Protein AF-A0A1G4K189-F1 (afdb_monomer_lite)

Structure (mmCIF, N/CA/C/O backbone):
data_AF-A0A1G4K189-F1
#
_entry.id   AF-A0A1G4K189-F1
#
loop_
_atom_site.group_PDB
_atom_site.id
_atom_site.type_symbol
_atom_site.label_atom_id
_atom_site.label_alt_id
_atom_site.label_comp_id
_atom_site.label_asym_id
_atom_site.label_entity_id
_atom_site.label_seq_id
_atom_site.pdbx_PDB_ins_code
_atom_site.Cartn_x
_atom_site.Cartn_y
_atom_site.Cartn_z
_atom_site.occupancy
_atom_site.B_iso_or_equiv
_atom_site.auth_seq_id
_atom_site.auth_comp_id
_atom_site.auth_asym_id
_atom_site.auth_atom_id
_atom_site.pdbx_PDB_model_num
ATOM 1 N N . MET A 1 1 ? 16.767 -8.126 4.551 1.00 79.06 1 MET A N 1
ATOM 2 C CA . MET A 1 1 ? 16.321 -8.362 3.161 1.00 79.06 1 MET A CA 1
ATOM 3 C C . MET A 1 1 ? 14.863 -7.940 3.077 1.00 79.06 1 MET A C 1
ATOM 5 O O . MET A 1 1 ? 14.316 -7.614 4.124 1.00 79.06 1 MET A O 1
ATOM 9 N N . ALA A 1 2 ? 14.282 -7.825 1.885 1.00 91.94 2 ALA A N 1
ATOM 10 C CA . ALA A 1 2 ? 12.837 -7.655 1.767 1.00 91.94 2 ALA A CA 1
ATOM 11 C C . ALA A 1 2 ? 12.142 -8.997 2.017 1.00 91.94 2 ALA A C 1
ATOM 13 O O . ALA A 1 2 ? 12.627 -10.025 1.548 1.00 91.94 2 ALA A O 1
ATOM 14 N N . ASP A 1 3 ? 11.013 -8.957 2.707 1.00 95.00 3 ASP A N 1
ATOM 15 C CA . ASP A 1 3 ? 10.166 -10.097 3.031 1.00 95.00 3 ASP A CA 1
ATOM 16 C C . ASP A 1 3 ? 8.949 -10.154 2.097 1.00 95.00 3 ASP A C 1
ATOM 18 O O . ASP A 1 3 ? 8.505 -11.244 1.735 1.00 95.00 3 ASP A O 1
ATOM 22 N N . LEU A 1 4 ? 8.422 -8.995 1.680 1.00 97.50 4 LEU A N 1
ATOM 23 C CA . LEU A 1 4 ? 7.211 -8.885 0.853 1.00 97.50 4 LEU A CA 1
ATOM 24 C C . LEU A 1 4 ? 7.500 -8.587 -0.619 1.00 97.50 4 LEU A C 1
ATOM 26 O O . LEU A 1 4 ? 6.612 -8.714 -1.459 1.00 97.50 4 LEU A O 1
ATOM 30 N N . THR A 1 5 ? 8.723 -8.166 -0.941 1.00 98.25 5 THR A N 1
ATOM 31 C CA . THR A 1 5 ? 9.085 -7.729 -2.292 1.00 98.25 5 THR A CA 1
ATOM 32 C C . THR A 1 5 ? 10.063 -8.696 -2.949 1.00 98.25 5 THR A C 1
ATOM 34 O O . THR A 1 5 ? 11.176 -8.914 -2.460 1.00 98.25 5 THR A O 1
ATOM 37 N N . LEU A 1 6 ? 9.685 -9.217 -4.115 1.00 98.38 6 LEU A N 1
ATOM 38 C CA . LEU A 1 6 ? 10.553 -10.017 -4.973 1.00 98.38 6 LEU A CA 1
ATOM 39 C C . LEU A 1 6 ? 11.109 -9.179 -6.120 1.00 98.38 6 LEU A C 1
ATOM 41 O O . LEU A 1 6 ? 10.426 -8.339 -6.696 1.00 98.38 6 LEU A O 1
ATOM 45 N N . HIS A 1 7 ? 12.355 -9.453 -6.471 1.00 97.94 7 HIS A N 1
ATOM 46 C CA . HIS A 1 7 ? 13.055 -8.940 -7.632 1.00 97.94 7 HIS A CA 1
ATOM 47 C C . HIS A 1 7 ? 13.051 -9.985 -8.753 1.00 97.94 7 HIS A C 1
ATOM 49 O O . HIS A 1 7 ? 13.538 -11.109 -8.581 1.00 97.94 7 HIS A O 1
ATOM 55 N N . LEU A 1 8 ? 12.530 -9.577 -9.907 1.00 97.62 8 LEU A N 1
ATOM 56 C CA . LEU A 1 8 ? 12.499 -10.342 -11.145 1.00 97.62 8 LEU A CA 1
ATOM 57 C C . LEU A 1 8 ? 13.563 -9.804 -12.103 1.00 97.62 8 LEU A C 1
ATOM 59 O O . LEU A 1 8 ? 13.556 -8.620 -12.439 1.00 97.62 8 LEU A O 1
ATOM 63 N N . ALA A 1 9 ? 14.443 -10.676 -12.584 1.00 96.44 9 ALA A N 1
ATOM 64 C CA . ALA A 1 9 ? 15.482 -10.348 -13.553 1.00 96.44 9 ALA A CA 1
ATOM 65 C C . ALA A 1 9 ? 15.336 -11.163 -14.844 1.00 96.44 9 ALA A C 1
ATOM 67 O O . ALA A 1 9 ? 14.710 -12.221 -14.864 1.00 96.44 9 ALA A O 1
ATOM 68 N N . GLN A 1 10 ? 15.985 -10.682 -15.910 1.00 96.06 10 GLN A N 1
ATOM 69 C CA . GLN A 1 10 ? 15.961 -11.274 -17.259 1.00 96.06 10 GLN A CA 1
ATOM 70 C C . GLN A 1 10 ? 14.592 -11.201 -17.954 1.00 96.06 10 GLN A C 1
ATOM 72 O O . GLN A 1 10 ? 14.308 -11.966 -18.875 1.00 96.06 10 GLN A O 1
ATOM 77 N N . LEU A 1 11 ? 13.768 -10.225 -17.567 1.00 96.31 11 LEU A N 1
ATOM 78 C CA . LEU A 1 11 ? 12.470 -9.987 -18.190 1.00 96.31 11 LEU A CA 1
ATOM 79 C C . LEU A 1 11 ? 12.613 -9.531 -19.655 1.00 96.31 11 LEU A C 1
ATOM 81 O O . LEU A 1 11 ? 13.626 -8.916 -20.030 1.00 96.31 11 LEU A O 1
ATOM 85 N N . PRO A 1 12 ? 11.625 -9.835 -20.515 1.00 95.81 12 PRO A N 1
ATOM 86 C CA . PRO A 1 12 ? 11.571 -9.264 -21.851 1.00 95.81 12 PRO A CA 1
ATOM 87 C C . PRO A 1 12 ? 11.410 -7.738 -21.766 1.00 95.81 12 PRO A C 1
ATOM 89 O O . PRO A 1 12 ? 10.721 -7.211 -20.899 1.00 95.81 12 PRO A O 1
ATOM 92 N N . ARG A 1 13 ? 12.072 -7.014 -22.678 1.00 93.69 13 ARG A N 1
ATOM 93 C CA . ARG A 1 13 ? 12.005 -5.539 -22.736 1.00 93.69 13 ARG A CA 1
ATOM 94 C C . ARG A 1 13 ? 10.717 -5.020 -23.378 1.00 93.69 13 ARG A C 1
ATOM 96 O O . ARG A 1 13 ? 10.392 -3.848 -23.245 1.00 93.69 13 ARG A O 1
ATOM 103 N N . ARG A 1 14 ? 10.029 -5.877 -24.131 1.00 92.94 14 ARG A N 1
ATOM 104 C CA . ARG A 1 14 ? 8.732 -5.601 -24.748 1.00 92.94 14 ARG A CA 1
ATOM 105 C C . ARG A 1 14 ? 7.672 -6.432 -24.017 1.00 92.94 14 ARG A C 1
ATOM 107 O O . ARG A 1 14 ? 8.013 -7.542 -23.608 1.00 92.94 14 ARG A O 1
ATOM 114 N N . PRO A 1 15 ? 6.437 -5.928 -23.880 1.00 92.19 15 PRO A N 1
ATOM 115 C CA . PRO A 1 15 ? 5.915 -4.661 -24.420 1.00 92.19 15 PRO A CA 1
ATOM 116 C C . PRO A 1 15 ? 6.351 -3.408 -23.632 1.00 92.19 15 PRO A C 1
ATOM 118 O O . PRO A 1 15 ? 6.745 -3.485 -22.468 1.00 92.19 15 PRO A O 1
ATOM 121 N N . ALA A 1 16 ? 6.309 -2.240 -24.290 1.00 90.12 16 ALA A N 1
ATOM 122 C CA . ALA A 1 16 ? 6.676 -0.952 -23.685 1.00 90.12 16 ALA A CA 1
ATOM 123 C C . ALA A 1 16 ? 5.594 -0.418 -22.730 1.00 90.12 16 ALA A C 1
ATOM 125 O O . ALA A 1 16 ? 5.931 0.182 -21.714 1.00 90.12 16 ALA A O 1
ATOM 126 N N . SER A 1 17 ? 4.318 -0.696 -23.016 1.00 94.88 17 SER A N 1
ATOM 127 C CA . SER A 1 17 ? 3.209 -0.401 -22.102 1.00 94.88 17 SER A CA 1
ATOM 128 C C . SER A 1 17 ? 3.341 -1.218 -20.815 1.00 94.88 17 SER A C 1
ATOM 130 O O . SER A 1 17 ? 3.632 -2.417 -20.868 1.00 94.88 17 SER A O 1
ATOM 132 N N . GLU A 1 18 ? 3.163 -0.567 -19.665 1.00 94.88 18 GLU A N 1
ATOM 133 C CA . GLU A 1 18 ? 3.186 -1.218 -18.352 1.00 94.88 18 GLU A CA 1
ATOM 134 C C . GLU A 1 18 ? 1.999 -2.170 -18.179 1.00 94.88 18 GLU A C 1
ATOM 136 O O . GLU A 1 18 ? 2.188 -3.289 -17.705 1.00 94.88 18 GLU A O 1
ATOM 141 N N . ASP A 1 19 ? 0.815 -1.792 -18.659 1.00 96.62 19 ASP A N 1
ATOM 142 C CA . ASP A 1 19 ? -0.390 -2.614 -18.544 1.00 96.62 19 ASP A CA 1
ATOM 143 C C . ASP A 1 19 ? -0.264 -3.899 -19.354 1.00 96.62 19 ASP A C 1
ATOM 145 O O . ASP A 1 19 ? -0.460 -4.994 -18.831 1.00 96.62 19 ASP A O 1
ATOM 149 N N . THR A 1 20 ? 0.138 -3.790 -20.625 1.00 97.12 20 THR A N 1
ATOM 150 C CA . THR A 1 20 ? 0.345 -4.967 -21.480 1.00 97.12 20 THR A CA 1
ATOM 151 C C . THR A 1 20 ? 1.416 -5.878 -20.884 1.00 97.12 20 THR A C 1
ATOM 153 O O . THR A 1 20 ? 1.239 -7.089 -20.845 1.00 97.12 20 THR A O 1
ATOM 156 N N . PHE A 1 21 ? 2.494 -5.299 -20.346 1.00 97.19 21 PHE A N 1
ATOM 157 C CA . PHE A 1 21 ? 3.552 -6.070 -19.696 1.00 97.19 21 PHE A CA 1
ATOM 158 C C . PHE A 1 21 ? 3.048 -6.794 -18.443 1.00 97.19 21 PHE A C 1
ATOM 160 O O . PHE A 1 21 ? 3.380 -7.957 -18.222 1.00 97.19 21 PHE A O 1
ATOM 167 N N . THR A 1 22 ? 2.239 -6.114 -17.631 1.00 97.62 22 THR A N 1
ATOM 168 C CA . THR A 1 22 ? 1.633 -6.688 -16.427 1.00 97.62 22 THR A CA 1
ATOM 169 C C . THR A 1 22 ? 0.744 -7.867 -16.796 1.00 97.62 22 THR A C 1
ATOM 171 O O . THR A 1 22 ? 0.881 -8.931 -16.200 1.00 97.62 22 THR A O 1
ATOM 174 N N . ARG A 1 23 ? -0.101 -7.728 -17.825 1.00 98.06 23 ARG A N 1
ATOM 175 C CA . ARG A 1 23 ? -0.967 -8.815 -18.306 1.00 98.06 23 ARG A CA 1
ATOM 176 C C . ARG A 1 23 ? -0.176 -9.994 -18.869 1.00 98.06 23 ARG A C 1
ATOM 178 O O . ARG A 1 23 ? -0.504 -11.129 -18.543 1.00 98.06 23 ARG A O 1
ATOM 185 N N . ASP A 1 24 ? 0.885 -9.748 -19.637 1.00 97.88 24 ASP A N 1
ATOM 186 C CA . ASP A 1 24 ? 1.754 -10.813 -20.160 1.00 97.88 24 ASP A CA 1
ATOM 187 C C . ASP A 1 24 ? 2.434 -11.593 -19.020 1.00 97.88 24 ASP A C 1
ATOM 189 O O . ASP A 1 24 ? 2.497 -12.826 -19.045 1.00 97.88 24 ASP A O 1
ATOM 193 N N . LEU A 1 25 ? 2.908 -10.890 -17.983 1.00 98.00 25 LEU A N 1
ATOM 194 C CA . LEU A 1 25 ? 3.463 -11.521 -16.784 1.00 98.00 25 LEU A CA 1
ATOM 195 C C . LEU A 1 25 ? 2.393 -12.307 -16.014 1.00 98.00 25 LEU A C 1
ATOM 197 O O . LEU A 1 25 ? 2.654 -13.445 -15.626 1.00 98.00 25 LEU A O 1
ATOM 201 N N . LEU A 1 26 ? 1.199 -11.741 -15.816 1.00 98.12 26 LEU A N 1
ATOM 202 C CA . LEU A 1 26 ? 0.090 -12.432 -15.154 1.00 98.12 26 LEU A CA 1
ATOM 203 C C . LEU A 1 26 ? -0.344 -13.673 -15.938 1.00 98.12 26 LEU A C 1
ATOM 205 O O . LEU A 1 26 ? -0.551 -14.716 -15.329 1.00 98.12 26 LEU A O 1
ATOM 209 N N . SER A 1 27 ? -0.380 -13.612 -17.271 1.00 98.06 27 SER A N 1
ATOM 210 C CA . SER A 1 27 ? -0.668 -14.764 -18.132 1.00 98.06 27 SER A CA 1
ATOM 211 C C . SER A 1 27 ? 0.367 -15.879 -17.978 1.00 98.06 27 SER A C 1
ATOM 213 O O . SER A 1 27 ? 0.010 -17.051 -18.079 1.00 98.06 27 SER A O 1
ATOM 215 N N . ALA A 1 28 ? 1.639 -15.534 -17.748 1.00 97.88 28 ALA A N 1
ATOM 216 C CA . ALA A 1 28 ? 2.706 -16.507 -17.523 1.00 97.88 28 ALA A CA 1
ATOM 217 C C . ALA A 1 28 ? 2.668 -17.125 -16.111 1.00 97.88 28 ALA A C 1
ATOM 219 O O . ALA A 1 28 ? 3.062 -18.276 -15.937 1.00 97.88 28 ALA A O 1
ATOM 220 N N . ILE A 1 29 ? 2.204 -16.373 -15.106 1.00 97.88 29 ILE A N 1
ATOM 221 C CA . ILE A 1 29 ? 2.056 -16.842 -13.718 1.00 97.88 29 ILE A CA 1
ATOM 222 C C . ILE A 1 29 ? 0.795 -17.701 -13.566 1.00 97.88 29 ILE A C 1
ATOM 224 O O . ILE A 1 29 ? 0.834 -18.799 -13.013 1.00 97.88 29 ILE A O 1
ATOM 228 N N . HIS A 1 30 ? -0.335 -17.183 -14.036 1.00 97.38 30 HIS A N 1
ATOM 229 C CA . HIS A 1 30 ? -1.656 -17.756 -13.855 1.00 97.38 30 HIS A CA 1
ATOM 230 C C . HIS A 1 30 ? -2.487 -17.534 -15.133 1.00 97.38 30 HIS A C 1
ATOM 232 O O . HIS A 1 30 ? -3.145 -16.505 -15.277 1.00 97.38 30 HIS A O 1
ATOM 238 N N . PRO A 1 31 ? -2.523 -18.516 -16.059 1.00 97.06 31 PRO A N 1
ATOM 239 C CA . PRO A 1 31 ? -3.205 -18.375 -17.354 1.00 97.06 31 PRO A CA 1
ATOM 240 C C . PRO A 1 31 ? -4.708 -18.076 -17.258 1.00 97.06 31 PRO A C 1
ATOM 242 O O . PRO A 1 31 ? -5.307 -17.548 -18.190 1.00 97.06 31 PRO A O 1
ATOM 245 N N . ASN A 1 32 ? -5.329 -18.428 -16.128 1.00 97.81 32 ASN A N 1
ATOM 246 C CA . ASN A 1 32 ? -6.741 -18.184 -15.858 1.00 97.81 32 ASN A CA 1
ATOM 247 C C . ASN A 1 32 ? -7.023 -16.881 -15.100 1.00 97.81 32 ASN A C 1
ATOM 249 O O . ASN A 1 32 ? -8.184 -16.629 -14.791 1.00 97.81 32 ASN A O 1
ATOM 253 N N . ASN A 1 33 ? -6.007 -16.058 -14.830 1.00 97.94 33 ASN A N 1
ATOM 254 C CA . ASN A 1 33 ? -6.177 -14.782 -14.146 1.00 97.94 33 ASN A CA 1
ATOM 255 C C . ASN A 1 33 ? -7.123 -13.854 -14.948 1.00 97.94 33 ASN A C 1
ATOM 257 O O . ASN A 1 33 ? -6.938 -13.705 -16.163 1.00 97.94 33 ASN A O 1
ATOM 261 N N . PRO A 1 34 ? -8.123 -13.223 -14.301 1.00 98.00 34 PRO A N 1
ATOM 262 C CA . PRO A 1 34 ? -9.124 -12.406 -14.987 1.00 98.00 34 PRO A CA 1
ATOM 263 C C . PRO A 1 34 ? -8.496 -11.231 -15.745 1.00 98.00 34 PRO A C 1
ATOM 265 O O . PRO A 1 34 ? -8.853 -10.988 -16.893 1.00 98.00 34 PRO A O 1
ATOM 268 N N . TYR A 1 35 ? -7.489 -10.573 -15.166 1.00 98.00 35 TYR A N 1
ATOM 269 C CA . TYR A 1 35 ? -6.783 -9.463 -15.806 1.00 98.00 35 TYR A CA 1
ATOM 270 C C . TYR A 1 35 ? -5.872 -9.912 -16.955 1.00 98.00 35 TYR A C 1
ATOM 272 O O . TYR A 1 35 ? -5.560 -9.120 -17.842 1.00 98.00 35 TYR A O 1
ATOM 280 N N . ALA A 1 36 ? -5.410 -11.163 -16.954 1.00 97.31 36 ALA A N 1
ATOM 281 C CA . ALA A 1 36 ? -4.643 -11.703 -18.074 1.00 97.31 36 ALA A CA 1
ATOM 282 C C . ALA A 1 36 ? -5.549 -12.047 -19.268 1.00 97.31 36 ALA A C 1
ATOM 284 O O . ALA A 1 36 ? -5.164 -11.824 -20.416 1.00 97.31 36 ALA A O 1
ATOM 285 N N . LYS A 1 37 ? -6.749 -12.575 -18.993 1.00 97.62 37 LYS A N 1
ATOM 286 C CA . LYS A 1 37 ? -7.729 -12.982 -20.010 1.00 97.62 37 LYS A CA 1
ATOM 287 C C . LYS A 1 37 ? -8.455 -11.803 -20.643 1.00 97.62 37 LYS A C 1
ATOM 289 O O . LYS A 1 37 ? -8.561 -11.741 -21.865 1.00 97.62 37 LYS A O 1
ATOM 294 N N . ASP A 1 38 ? -8.959 -10.896 -19.816 1.00 97.38 38 ASP A N 1
ATOM 295 C CA . ASP A 1 38 ? -9.739 -9.749 -20.260 1.00 97.38 38 ASP A CA 1
ATOM 296 C C . ASP A 1 38 ? -8.829 -8.524 -20.411 1.00 97.38 38 ASP A C 1
ATOM 298 O O . ASP A 1 38 ? -8.268 -8.011 -19.439 1.00 97.38 38 ASP A O 1
ATOM 302 N N . ARG A 1 39 ? -8.657 -8.064 -21.656 1.00 95.94 39 ARG A N 1
ATOM 303 C CA . ARG A 1 39 ? -7.829 -6.892 -21.973 1.00 95.94 39 ARG A CA 1
ATOM 304 C C . ARG A 1 39 ? -8.506 -5.574 -21.603 1.00 95.94 39 ARG A C 1
ATOM 306 O O . ARG A 1 39 ? -7.785 -4.605 -21.352 1.00 95.94 39 ARG A O 1
ATOM 313 N N . ASP A 1 40 ? -9.832 -5.557 -21.539 1.00 96.62 40 ASP A N 1
ATOM 314 C CA . ASP A 1 40 ? -10.636 -4.365 -21.274 1.00 96.62 40 ASP A CA 1
ATOM 315 C C . ASP A 1 40 ? -10.807 -4.133 -19.765 1.00 96.62 40 ASP A C 1
ATOM 317 O O . ASP A 1 40 ? -10.948 -2.992 -19.315 1.00 96.62 40 ASP A O 1
ATOM 321 N N . LEU A 1 41 ? -10.699 -5.195 -18.956 1.00 96.88 41 LEU A N 1
ATOM 322 C CA . LEU A 1 41 ? -10.726 -5.102 -17.496 1.00 96.88 41 LEU A CA 1
ATOM 323 C C . LEU A 1 41 ? -9.544 -4.278 -16.970 1.00 96.88 41 LEU A C 1
ATOM 325 O O . LEU A 1 41 ? -8.395 -4.715 -17.049 1.00 96.88 41 LEU A O 1
ATOM 329 N N . LYS A 1 42 ? -9.808 -3.100 -16.396 1.00 97.31 42 LYS A N 1
ATOM 330 C CA . LYS A 1 42 ? -8.770 -2.209 -15.846 1.00 97.31 42 LYS A CA 1
ATOM 331 C C . LYS A 1 42 ? -7.948 -2.899 -14.755 1.00 97.31 42 LYS A C 1
ATOM 333 O O . LYS A 1 42 ? -8.505 -3.537 -13.866 1.00 97.31 42 LYS A O 1
ATOM 338 N N . LEU A 1 43 ? -6.627 -2.729 -14.809 1.00 97.31 43 LEU A N 1
ATOM 339 C CA . LEU A 1 43 ? -5.733 -3.238 -13.773 1.00 97.31 43 LEU A CA 1
ATOM 340 C C . LEU A 1 43 ? -5.913 -2.442 -12.470 1.00 97.31 43 LEU A C 1
ATOM 342 O O . LEU A 1 43 ? -6.066 -1.217 -12.514 1.00 97.31 43 LEU A O 1
ATOM 346 N N . PRO A 1 44 ? -5.877 -3.104 -11.302 1.00 96.06 44 PRO A N 1
ATOM 347 C CA . PRO A 1 44 ? -5.916 -2.416 -10.026 1.00 96.06 44 PRO A CA 1
ATOM 348 C C . PRO A 1 44 ? -4.630 -1.609 -9.833 1.00 96.06 44 PRO A C 1
ATOM 350 O O . PRO A 1 44 ? -3.524 -2.154 -9.825 1.00 96.06 44 PRO A O 1
ATOM 353 N N . HIS A 1 45 ? -4.779 -0.299 -9.646 1.00 93.69 45 HIS A N 1
ATOM 354 C CA . HIS A 1 45 ? -3.678 0.595 -9.307 1.00 93.69 45 HIS A CA 1
ATOM 355 C C . HIS A 1 45 ? -3.776 1.021 -7.847 1.00 93.69 45 HIS A C 1
ATOM 357 O O . HIS A 1 45 ? -4.796 1.534 -7.390 1.00 93.69 45 HIS A O 1
ATOM 363 N N . LEU A 1 46 ? -2.683 0.818 -7.112 1.00 94.06 46 LEU A N 1
ATOM 364 C CA . LEU A 1 46 ? -2.597 1.175 -5.706 1.00 94.06 46 LEU A CA 1
ATOM 365 C C . LEU A 1 46 ? -1.928 2.538 -5.528 1.00 94.06 46 LEU A C 1
ATOM 367 O O . LEU A 1 46 ? -0.709 2.672 -5.649 1.00 94.06 46 LEU A O 1
ATOM 371 N N . GLU A 1 47 ? -2.715 3.539 -5.148 1.00 94.88 47 GLU A N 1
ATOM 372 C CA . GLU A 1 47 ? -2.194 4.861 -4.815 1.00 94.88 47 GLU A CA 1
ATOM 373 C C . GLU A 1 47 ? -1.886 4.984 -3.319 1.00 94.88 47 GLU A C 1
ATOM 375 O O . GLU A 1 47 ? -2.776 5.113 -2.477 1.00 94.88 47 GLU A O 1
ATOM 380 N N . LEU A 1 48 ? -0.596 5.026 -2.971 1.00 94.06 48 LEU A N 1
ATOM 381 C CA . LEU A 1 48 ? -0.133 5.173 -1.581 1.00 94.06 48 LEU A CA 1
ATOM 382 C C . LEU A 1 48 ? -0.684 6.424 -0.871 1.00 94.06 48 LEU A C 1
ATOM 384 O O . LEU A 1 48 ? -0.786 6.447 0.359 1.00 94.06 48 LEU A O 1
ATOM 388 N N . ALA A 1 49 ? -1.023 7.473 -1.627 1.00 93.88 49 ALA A N 1
ATOM 389 C CA . ALA A 1 49 ? -1.578 8.710 -1.086 1.00 93.88 49 ALA A CA 1
ATOM 390 C C . ALA A 1 49 ? -2.982 8.504 -0.493 1.00 93.88 49 ALA A C 1
ATOM 392 O O . ALA A 1 49 ? -3.259 9.019 0.597 1.00 93.88 49 ALA A O 1
ATOM 393 N N . LEU A 1 50 ? -3.815 7.703 -1.169 1.00 94.12 50 LEU A N 1
ATOM 394 C CA . LEU A 1 50 ? -5.200 7.411 -0.788 1.00 94.12 50 LEU A CA 1
ATOM 395 C C . LEU A 1 50 ? -5.298 6.420 0.377 1.00 94.12 50 LEU A C 1
ATOM 397 O O . LEU A 1 50 ? -6.325 6.347 1.051 1.00 94.12 50 LEU A O 1
ATOM 401 N N . LEU A 1 51 ? -4.222 5.683 0.659 1.00 94.50 51 LEU A N 1
ATOM 402 C CA . LEU A 1 51 ? -4.226 4.690 1.722 1.00 94.50 51 LEU A CA 1
ATOM 403 C C . LEU A 1 51 ? -4.308 5.317 3.129 1.00 94.50 51 LEU A C 1
ATOM 405 O O . LEU A 1 51 ? -3.696 6.367 3.402 1.00 94.50 51 LEU A O 1
ATOM 409 N N . PRO A 1 52 ? -5.007 4.654 4.076 1.00 94.44 52 PRO A N 1
ATOM 410 C CA . PRO A 1 52 ? -5.050 5.067 5.475 1.00 94.44 52 PRO A CA 1
ATOM 411 C C . PRO A 1 52 ? -3.658 5.189 6.101 1.00 94.44 52 PRO A C 1
ATOM 413 O O . PRO A 1 52 ? -2.697 4.563 5.665 1.00 94.44 52 PRO A O 1
ATOM 416 N N . LYS A 1 53 ? -3.522 5.966 7.182 1.00 93.06 53 LYS A N 1
ATOM 417 C CA . LYS A 1 53 ? -2.237 6.063 7.907 1.00 93.06 53 LYS A CA 1
ATOM 418 C C . LYS A 1 53 ? -1.785 4.721 8.505 1.00 93.06 53 LYS A C 1
ATOM 420 O O . LYS A 1 53 ? -0.587 4.452 8.549 1.00 93.06 53 LYS A O 1
ATOM 425 N N . ASP A 1 54 ? -2.748 3.928 8.969 1.00 92.25 54 ASP A N 1
ATOM 426 C CA . ASP A 1 54 ? -2.554 2.623 9.601 1.00 92.25 54 ASP A CA 1
ATOM 427 C C . ASP A 1 54 ? -2.868 1.511 8.593 1.00 92.25 54 ASP A C 1
ATOM 429 O O . ASP A 1 54 ? -3.966 1.484 8.035 1.00 92.25 54 ASP A O 1
ATOM 433 N N . ASN A 1 55 ? -1.913 0.608 8.372 1.00 93.56 55 ASN A N 1
ATOM 434 C CA . ASN A 1 55 ? -2.032 -0.518 7.445 1.00 93.56 55 ASN A CA 1
ATOM 435 C C . ASN A 1 55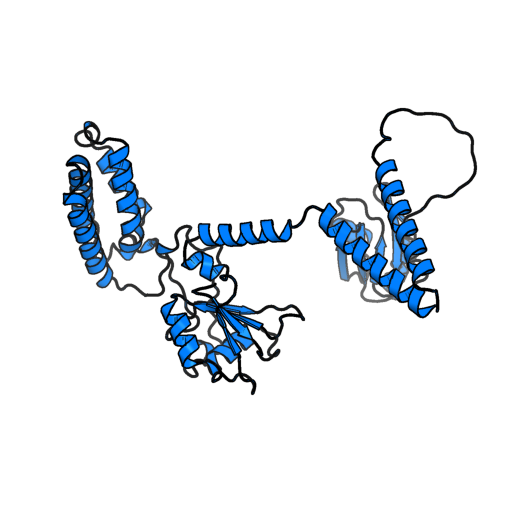 ? -3.056 -1.560 7.890 1.00 93.56 55 ASN A C 1
ATOM 437 O O . ASN A 1 55 ? -3.619 -2.244 7.046 1.00 93.56 55 ASN A O 1
ATOM 441 N N . ARG A 1 56 ? -3.368 -1.653 9.187 1.00 92.38 56 ARG A N 1
ATOM 442 C CA . ARG A 1 56 ? -4.370 -2.609 9.700 1.00 92.38 56 ARG A CA 1
ATOM 443 C C . ARG A 1 56 ? -5.777 -2.347 9.168 1.00 92.38 56 ARG A C 1
ATOM 445 O O . ARG A 1 56 ? -6.664 -3.176 9.322 1.00 92.38 56 ARG A O 1
ATOM 452 N N . ARG A 1 57 ? -5.994 -1.158 8.602 1.00 93.50 57 ARG A N 1
ATOM 453 C CA . ARG A 1 57 ? -7.249 -0.753 7.966 1.00 93.50 57 ARG A CA 1
ATOM 454 C C . ARG A 1 57 ? -7.347 -1.219 6.517 1.00 93.50 57 ARG A C 1
ATOM 456 O O . ARG A 1 57 ? -8.342 -0.917 5.877 1.00 93.50 57 ARG A O 1
ATOM 463 N N . VAL A 1 58 ? -6.337 -1.891 5.989 1.00 94.44 58 VAL A N 1
ATOM 464 C CA . VAL A 1 58 ? -6.334 -2.407 4.625 1.00 94.44 58 VAL A CA 1
ATOM 465 C C . VAL A 1 58 ? -6.556 -3.915 4.677 1.00 94.44 58 VAL A C 1
ATOM 467 O O . VAL A 1 58 ? -5.959 -4.594 5.510 1.00 94.44 58 VAL A O 1
ATOM 470 N N . SER A 1 59 ? -7.446 -4.431 3.833 1.00 93.44 59 SER A N 1
ATOM 471 C CA . SER A 1 59 ? -7.757 -5.862 3.751 1.00 93.44 59 SER A CA 1
ATOM 472 C C . SER A 1 59 ? -8.097 -6.235 2.313 1.00 93.44 59 SER A C 1
ATOM 474 O O . SER A 1 59 ? -8.685 -5.427 1.601 1.00 93.44 59 SER A O 1
ATOM 476 N N . ASP A 1 60 ? -7.707 -7.434 1.892 1.00 93.06 60 ASP A N 1
ATOM 477 C CA . ASP A 1 60 ? -8.037 -8.015 0.587 1.00 93.06 60 ASP A CA 1
ATOM 478 C C . ASP A 1 60 ? -9.345 -8.819 0.601 1.00 93.06 60 ASP A C 1
ATOM 480 O O . ASP A 1 60 ? -9.872 -9.149 -0.454 1.00 93.06 60 ASP A O 1
ATOM 484 N N . ALA A 1 61 ? -9.865 -9.158 1.783 1.00 88.75 61 ALA A N 1
ATOM 485 C CA . ALA A 1 61 ? -11.061 -9.974 1.919 1.00 88.75 61 ALA A CA 1
ATOM 486 C C . ALA A 1 61 ? -12.325 -9.109 1.946 1.00 88.75 61 ALA A C 1
ATOM 488 O O . ALA A 1 61 ? -12.450 -8.187 2.763 1.00 88.75 61 ALA A O 1
ATOM 489 N N . ASP A 1 62 ? -13.295 -9.472 1.111 1.00 84.69 62 ASP A N 1
ATOM 490 C CA . ASP A 1 62 ? -14.654 -8.963 1.221 1.00 84.69 62 ASP A CA 1
ATOM 491 C C . ASP A 1 62 ? -15.308 -9.584 2.451 1.00 84.69 62 ASP A C 1
ATOM 493 O O . ASP A 1 62 ? -15.678 -10.754 2.486 1.00 84.69 62 ASP A O 1
ATOM 497 N N . CYS A 1 63 ? -15.394 -8.792 3.514 1.00 80.81 63 CYS A N 1
ATOM 498 C CA . CYS A 1 63 ? -16.023 -9.224 4.748 1.00 80.81 63 CYS A CA 1
ATOM 499 C C . CYS A 1 63 ? -17.541 -9.122 4.582 1.00 80.81 63 CYS A C 1
ATOM 501 O O . CYS A 1 63 ? -18.090 -8.015 4.521 1.00 80.81 63 CYS A O 1
ATOM 503 N N . GLN A 1 64 ? -18.216 -10.270 4.536 1.00 85.38 64 GLN A N 1
ATOM 504 C CA . GLN A 1 64 ? -19.672 -10.305 4.509 1.00 85.38 64 GLN A CA 1
ATOM 505 C C . GLN A 1 64 ? -20.244 -9.803 5.842 1.00 85.38 64 GLN A C 1
ATOM 507 O O . GLN A 1 64 ? -19.591 -9.843 6.890 1.00 85.38 64 GLN A O 1
ATOM 512 N N . SER A 1 65 ? -21.489 -9.322 5.819 1.00 81.25 65 SER A N 1
ATOM 513 C CA . SER A 1 65 ? -22.146 -8.762 7.009 1.00 81.25 65 SER A CA 1
ATOM 514 C C . SER A 1 65 ? -22.328 -9.783 8.139 1.00 81.25 65 SER A C 1
ATOM 516 O O . SER A 1 65 ? -22.343 -9.402 9.306 1.00 81.25 65 SER A O 1
ATOM 518 N N . GLN A 1 66 ? -22.429 -11.080 7.825 1.00 83.62 66 GLN A N 1
ATOM 519 C CA . GLN A 1 66 ? -22.514 -12.136 8.841 1.00 83.62 66 GLN A CA 1
ATOM 520 C C . GLN A 1 66 ? -21.173 -12.351 9.560 1.00 83.62 66 GLN A C 1
ATOM 522 O O . GLN A 1 66 ? -21.139 -12.436 10.791 1.00 83.62 66 GLN A O 1
ATOM 527 N N . ASP A 1 67 ? -20.062 -12.325 8.821 1.00 92.56 67 ASP A N 1
ATOM 528 C CA . ASP A 1 67 ? -18.714 -12.443 9.389 1.00 92.56 67 ASP A CA 1
ATOM 529 C C . ASP A 1 67 ? -18.400 -11.278 10.331 1.00 92.56 67 ASP A C 1
ATOM 531 O O . ASP A 1 67 ? -17.706 -11.443 11.334 1.00 92.56 67 ASP A O 1
ATOM 535 N N . ALA A 1 68 ? -18.965 -10.097 10.059 1.00 92.19 68 ALA A N 1
ATOM 536 C CA . ALA A 1 68 ? -18.776 -8.906 10.878 1.00 92.19 68 ALA A CA 1
ATOM 537 C C . ALA A 1 68 ? -19.181 -9.113 12.346 1.00 92.19 68 ALA A C 1
ATOM 539 O O . ALA A 1 68 ? -18.485 -8.638 13.248 1.00 92.19 68 ALA A O 1
ATOM 540 N N . LEU A 1 69 ? -20.283 -9.831 12.596 1.00 95.00 69 LEU A N 1
ATOM 541 C CA . LEU A 1 69 ? -20.769 -10.114 13.950 1.00 95.00 69 LEU A CA 1
ATOM 542 C C . LEU A 1 69 ? -19.882 -11.129 14.671 1.00 95.00 69 LEU A C 1
ATOM 544 O O . LEU A 1 69 ? -19.580 -10.952 15.851 1.00 95.00 69 LEU A O 1
ATOM 548 N N . GLN A 1 70 ? -19.414 -12.157 13.962 1.00 95.56 70 GLN A N 1
ATOM 549 C CA . GLN A 1 70 ? -18.481 -13.134 14.524 1.00 95.56 70 GLN A CA 1
ATOM 550 C C . GLN A 1 70 ? -17.135 -12.480 14.858 1.00 95.56 70 GLN A C 1
ATOM 552 O O . GLN A 1 70 ? -16.606 -12.662 15.955 1.00 95.56 70 GLN A O 1
ATOM 557 N N . ILE A 1 71 ? -16.616 -11.644 13.952 1.00 94.75 71 ILE A N 1
ATOM 558 C CA . ILE A 1 71 ? -15.386 -10.870 14.154 1.00 94.75 71 ILE A CA 1
ATOM 559 C C . ILE A 1 71 ? -15.534 -9.923 15.347 1.00 94.75 71 ILE A C 1
ATOM 561 O O . ILE A 1 71 ? -14.601 -9.822 16.151 1.00 94.75 71 ILE A O 1
ATOM 565 N N . TYR A 1 72 ? -16.682 -9.250 15.478 1.00 96.62 72 TYR A N 1
ATOM 566 C CA . TYR A 1 72 ? -16.994 -8.388 16.618 1.00 96.62 72 TYR A CA 1
ATOM 567 C C . TYR A 1 72 ? -17.034 -9.178 17.928 1.00 96.62 72 TYR A C 1
ATOM 569 O O . TYR A 1 72 ? -16.328 -8.816 18.868 1.00 96.62 72 TYR A O 1
ATOM 577 N N . SER A 1 73 ? -17.780 -10.285 17.975 1.00 97.00 73 SER A N 1
ATOM 578 C CA . SER A 1 73 ? -17.886 -11.147 19.158 1.00 97.00 73 SER A CA 1
ATOM 579 C C . SER A 1 73 ? -16.515 -11.667 19.605 1.00 97.00 73 SER A C 1
ATOM 581 O O . SER A 1 73 ? -16.142 -11.541 20.773 1.00 97.00 73 SER A O 1
ATOM 583 N N . ALA A 1 74 ? -15.695 -12.135 18.658 1.00 97.25 74 ALA A N 1
ATOM 584 C CA . ALA A 1 74 ? -14.331 -12.575 18.933 1.00 97.25 74 ALA A CA 1
ATOM 585 C C . ALA A 1 74 ? -13.437 -11.429 19.439 1.00 97.25 74 ALA A C 1
ATOM 587 O O . ALA A 1 74 ? -12.657 -11.617 20.372 1.00 97.25 74 ALA A O 1
ATOM 588 N N . ALA A 1 75 ? -13.543 -10.232 18.849 1.00 96.75 75 ALA A N 1
ATOM 589 C CA . ALA A 1 75 ? -12.781 -9.060 19.284 1.00 96.75 75 ALA A CA 1
ATOM 590 C C . ALA A 1 75 ? -13.188 -8.603 20.695 1.00 96.75 75 ALA A C 1
ATOM 592 O O . ALA A 1 75 ? -12.323 -8.272 21.505 1.00 96.75 75 ALA A O 1
ATOM 593 N N . LYS A 1 76 ? -14.489 -8.626 21.003 1.00 97.75 76 LYS A N 1
ATOM 594 C CA . LYS A 1 76 ? -15.039 -8.334 22.329 1.00 97.75 76 LYS A CA 1
ATOM 595 C C . LYS A 1 76 ? -14.512 -9.315 23.374 1.00 97.75 76 LYS A C 1
ATOM 597 O O . LYS A 1 76 ? -13.942 -8.879 24.372 1.00 97.75 76 LYS A O 1
ATOM 602 N N . ALA A 1 77 ? -14.637 -10.619 23.122 1.00 97.94 77 ALA A N 1
ATOM 603 C CA . ALA A 1 77 ? -14.153 -11.656 24.031 1.00 97.94 77 ALA A CA 1
ATOM 604 C C . ALA A 1 77 ? -12.640 -11.538 24.282 1.00 97.94 77 ALA A C 1
ATOM 606 O O . ALA A 1 77 ? -12.189 -11.618 25.422 1.00 97.94 77 ALA A O 1
ATOM 607 N N . GLU A 1 78 ? -11.848 -11.278 23.236 1.00 97.31 78 GLU A N 1
ATOM 608 C CA . GLU A 1 78 ? -10.403 -11.080 23.365 1.00 97.31 78 GLU A CA 1
ATOM 609 C C . GLU A 1 78 ? -10.057 -9.889 24.269 1.00 97.31 78 GLU A C 1
ATOM 611 O O . GLU A 1 78 ? -9.167 -9.996 25.119 1.00 97.31 78 GLU A O 1
ATOM 616 N N . VAL A 1 79 ? -10.741 -8.753 24.097 1.00 96.94 79 VAL A N 1
ATOM 617 C CA . VAL A 1 79 ? -10.490 -7.560 24.913 1.00 96.94 79 VAL A CA 1
ATOM 618 C C . VAL A 1 79 ? -10.889 -7.810 26.361 1.00 96.94 79 VAL A C 1
ATOM 620 O O . VAL A 1 79 ? -10.047 -7.585 27.227 1.00 96.94 79 VAL A O 1
ATOM 623 N N . LEU A 1 80 ? -12.092 -8.337 26.614 1.00 97.19 80 LEU A N 1
ATOM 624 C CA . LEU A 1 80 ? -12.585 -8.621 27.968 1.00 97.19 80 LEU A CA 1
ATOM 625 C C . LEU A 1 80 ? -11.684 -9.622 28.713 1.00 97.19 80 LEU A C 1
ATOM 627 O O . LEU A 1 80 ? -11.290 -9.391 29.858 1.00 97.19 80 LEU A O 1
ATOM 631 N N . ASN A 1 81 ? -11.246 -10.685 28.033 1.00 97.31 81 ASN A N 1
ATOM 632 C CA . ASN A 1 81 ? -10.313 -11.655 28.608 1.00 97.31 81 ASN A CA 1
ATOM 633 C C . ASN A 1 81 ? -8.977 -11.008 28.971 1.00 97.31 81 ASN A C 1
ATOM 635 O O . ASN A 1 81 ? -8.432 -11.259 30.046 1.00 97.31 81 ASN A O 1
ATOM 639 N N . LYS A 1 82 ? -8.438 -10.145 28.103 1.00 96.06 82 LYS A N 1
ATOM 640 C CA . LYS A 1 82 ? -7.196 -9.431 28.405 1.00 96.06 82 LYS A CA 1
ATOM 641 C C . LYS A 1 82 ? -7.390 -8.405 29.523 1.00 96.06 82 LYS A C 1
ATOM 643 O O . LYS A 1 82 ? -6.402 -8.067 30.170 1.00 96.06 82 LYS A O 1
ATOM 648 N N . THR A 1 83 ? -8.568 -7.788 29.678 1.00 96.19 83 THR A N 1
ATOM 649 C CA . THR A 1 83 ? -8.814 -6.725 30.680 1.00 96.19 83 THR A CA 1
ATOM 650 C C . THR A 1 83 ? -9.091 -7.273 32.067 1.00 96.19 83 THR A C 1
ATOM 652 O O . THR A 1 83 ? -8.872 -6.551 33.026 1.00 96.19 83 THR A O 1
ATOM 655 N N . SER A 1 84 ? -9.461 -8.551 32.196 1.00 96.62 84 SER A N 1
ATOM 656 C CA . SER A 1 84 ? -9.647 -9.225 33.495 1.00 96.62 84 SER A CA 1
ATOM 657 C C . SER A 1 84 ? -8.450 -9.115 34.455 1.00 96.62 84 SER A C 1
ATOM 659 O O . SER A 1 84 ? -8.606 -9.253 35.663 1.00 96.62 84 SER A O 1
ATOM 661 N N . LYS A 1 85 ? -7.246 -8.867 33.918 1.00 96.12 85 LYS A N 1
ATOM 662 C CA . LYS A 1 85 ? -5.999 -8.692 34.680 1.00 96.12 85 LYS A CA 1
ATOM 663 C C . LYS A 1 85 ? -5.624 -7.228 34.932 1.00 96.12 85 LYS A C 1
ATOM 665 O O . LYS A 1 85 ? -4.645 -6.979 35.628 1.00 96.12 85 LYS A O 1
ATOM 670 N N . ASP A 1 86 ? -6.330 -6.281 34.318 1.00 96.62 86 ASP A N 1
ATOM 671 C CA . ASP A 1 86 ? -6.097 -4.848 34.518 1.00 96.62 86 ASP A CA 1
ATOM 672 C C . ASP A 1 86 ? -6.855 -4.352 35.762 1.00 96.62 86 ASP A C 1
ATOM 674 O O . ASP A 1 86 ? -7.568 -5.111 36.419 1.00 96.62 86 ASP A O 1
ATOM 678 N N . SER A 1 87 ? -6.723 -3.067 36.081 1.00 96.56 87 SER A N 1
ATOM 679 C CA . SER A 1 87 ? -7.468 -2.432 37.168 1.00 96.56 87 SER A CA 1
ATOM 680 C C . SER A 1 87 ? -8.982 -2.418 36.928 1.00 96.56 87 SER A C 1
ATOM 682 O O . SER A 1 87 ? -9.459 -2.462 35.789 1.00 96.56 87 SER A O 1
ATOM 684 N N . SER A 1 88 ? -9.743 -2.290 38.018 1.00 95.31 88 SER A N 1
ATOM 685 C CA . SER A 1 88 ? -11.209 -2.212 37.983 1.00 95.31 88 SER A CA 1
ATOM 686 C C . SER A 1 88 ? -11.714 -1.082 37.083 1.00 95.31 88 SER A C 1
ATOM 688 O O . SER A 1 88 ? -12.654 -1.293 36.324 1.00 95.31 88 SER A O 1
ATOM 690 N N . GLY A 1 89 ? -11.054 0.082 37.082 1.00 94.69 89 GLY A N 1
ATOM 691 C CA . GLY A 1 89 ? -11.413 1.198 36.203 1.00 94.69 89 GLY A CA 1
ATOM 692 C C . GLY A 1 89 ? -11.335 0.832 34.716 1.00 94.69 89 GLY A C 1
ATOM 693 O O . GLY A 1 89 ? -12.263 1.102 33.958 1.00 94.69 89 GLY A O 1
ATOM 694 N N . VAL A 1 90 ? -10.265 0.152 34.283 1.00 96.00 90 VAL A N 1
ATOM 695 C CA . VAL A 1 90 ? -10.120 -0.288 32.881 1.00 96.00 90 VAL A CA 1
ATOM 696 C C . VAL A 1 90 ? -11.180 -1.327 32.514 1.00 96.00 90 VAL A C 1
ATOM 698 O O . VAL A 1 90 ? -11.739 -1.260 31.417 1.00 96.00 90 VAL A O 1
ATOM 701 N N . GLN A 1 91 ? -11.463 -2.270 33.417 1.00 96.38 91 GLN A N 1
ATOM 702 C CA . GLN A 1 91 ? -12.495 -3.294 33.220 1.00 96.38 91 GLN A CA 1
ATOM 703 C C . GLN A 1 91 ? -13.872 -2.654 33.021 1.00 96.38 91 GLN A C 1
ATOM 705 O O . GLN A 1 91 ? -14.509 -2.886 31.993 1.00 96.38 91 GLN A O 1
ATOM 710 N N . LEU A 1 92 ? -14.261 -1.764 33.937 1.00 95.56 92 LEU A N 1
ATOM 711 C CA . LEU A 1 92 ? -15.535 -1.050 33.911 1.00 95.56 92 LEU A CA 1
ATOM 712 C C . LEU A 1 92 ? -15.728 -0.241 32.618 1.00 95.56 92 LEU A C 1
ATOM 714 O O . LEU A 1 92 ? -16.811 -0.266 32.031 1.00 95.56 92 LEU A O 1
ATOM 718 N N . VAL A 1 93 ? -14.679 0.424 32.115 1.00 96.25 93 VAL A N 1
ATOM 719 C CA . VAL A 1 93 ? -14.745 1.159 30.838 1.00 96.25 93 VAL A CA 1
ATOM 720 C C . VAL A 1 93 ? -15.044 0.229 29.663 1.00 96.25 93 VAL A C 1
ATOM 722 O O . VAL A 1 93 ? -15.896 0.549 28.833 1.00 96.25 93 VAL A O 1
ATOM 725 N N . PHE A 1 94 ? -14.361 -0.915 29.561 1.00 97.25 94 PHE A N 1
ATOM 726 C CA . PHE A 1 94 ? -14.586 -1.843 28.449 1.00 97.25 94 PHE A CA 1
ATOM 727 C C . PHE A 1 94 ? -15.926 -2.568 28.552 1.00 97.25 94 PHE A C 1
ATOM 729 O O . PHE A 1 94 ? -16.581 -2.755 27.527 1.00 97.25 94 PHE A O 1
ATOM 736 N N . GLU A 1 95 ? -16.367 -2.927 29.754 1.00 96.88 95 GLU A N 1
ATOM 737 C CA . GLU A 1 95 ? -17.700 -3.490 29.979 1.00 96.88 95 GLU A CA 1
ATOM 738 C C . GLU A 1 95 ? -18.796 -2.506 29.562 1.00 96.88 95 GLU A C 1
ATOM 740 O O . GLU A 1 95 ? -19.677 -2.864 28.778 1.00 96.88 95 GLU A O 1
ATOM 745 N N . ALA A 1 96 ? -18.701 -1.244 29.996 1.00 97.00 96 ALA A N 1
ATOM 746 C CA . ALA A 1 96 ? -19.630 -0.193 29.591 1.00 97.00 96 ALA A CA 1
ATOM 747 C C . ALA A 1 96 ? -19.599 0.046 28.071 1.00 97.00 96 ALA A C 1
ATOM 749 O O . ALA A 1 96 ? -20.653 0.171 27.442 1.00 97.00 96 ALA A O 1
ATOM 750 N N . LEU A 1 97 ? -18.406 0.054 27.462 1.00 97.44 97 LEU A N 1
ATOM 751 C CA . LEU A 1 97 ? -18.236 0.247 26.020 1.00 97.44 97 LEU A CA 1
ATOM 752 C C . LEU A 1 97 ? -18.879 -0.877 25.219 1.00 97.44 97 LEU A C 1
ATOM 754 O O . LEU A 1 97 ? -19.627 -0.601 24.283 1.00 97.44 97 LEU A O 1
ATOM 758 N N . PHE A 1 98 ? -18.609 -2.132 25.571 1.00 97.94 98 PHE A N 1
ATOM 759 C CA . PHE A 1 98 ? -19.183 -3.258 24.847 1.00 97.94 98 PHE A CA 1
ATOM 760 C C . PHE A 1 98 ? -20.677 -3.412 25.103 1.00 97.94 98 PHE A C 1
ATOM 762 O O . PHE A 1 98 ? -21.389 -3.749 24.166 1.00 97.94 98 PHE A O 1
ATOM 769 N N . LYS A 1 99 ? -21.173 -3.070 26.298 1.00 97.75 99 LYS A N 1
ATOM 770 C CA . LYS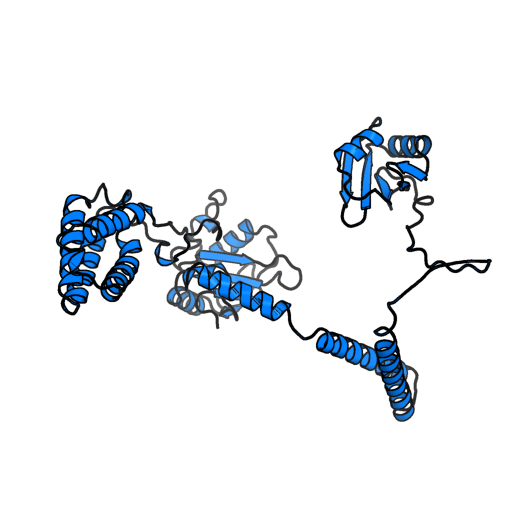 A 1 99 ? -22.615 -2.993 26.556 1.00 97.75 99 LYS A CA 1
ATOM 771 C C . LYS A 1 99 ? -23.292 -1.996 25.613 1.00 97.75 99 LYS A C 1
ATOM 773 O O . LYS A 1 99 ? -24.293 -2.330 24.993 1.00 97.75 99 LYS A O 1
ATOM 778 N N . GLN A 1 100 ? -22.727 -0.797 25.441 1.00 97.31 100 GLN A N 1
ATOM 779 C CA . GLN A 1 100 ? -23.257 0.170 24.473 1.00 97.31 100 GLN A CA 1
ATOM 780 C C . GLN A 1 100 ? -23.108 -0.305 23.020 1.00 97.31 100 GLN A C 1
ATOM 782 O O . GLN A 1 100 ? -24.014 -0.096 22.216 1.00 97.31 100 GLN A O 1
ATOM 787 N N . LEU A 1 101 ? -21.986 -0.940 22.666 1.00 96.88 101 LEU A N 1
ATOM 788 C CA . LEU A 1 101 ? -21.780 -1.470 21.317 1.00 96.88 101 LEU A CA 1
ATOM 789 C C . LEU A 1 101 ? -22.759 -2.593 20.983 1.00 96.88 101 LEU A C 1
ATOM 791 O O . LEU A 1 101 ? -23.261 -2.601 19.869 1.00 96.88 101 LEU A O 1
ATOM 795 N N . ASP A 1 102 ? -23.090 -3.483 21.916 1.00 97.44 102 ASP A N 1
ATOM 796 C CA . ASP A 1 102 ? -24.058 -4.563 21.681 1.00 97.44 102 ASP A CA 1
ATOM 797 C C . ASP A 1 102 ? -25.443 -4.028 21.276 1.00 97.44 102 ASP A C 1
ATOM 799 O O . ASP A 1 102 ? -26.152 -4.666 20.502 1.00 97.44 102 ASP A O 1
ATOM 803 N N . HIS A 1 103 ? -25.814 -2.836 21.757 1.00 97.25 103 HIS A N 1
ATOM 804 C CA . HIS A 1 103 ? -27.074 -2.180 21.404 1.00 97.25 103 HIS A CA 1
ATOM 805 C C . HIS A 1 103 ? -27.069 -1.509 20.025 1.00 97.25 103 HIS A C 1
ATOM 807 O O . HIS A 1 103 ? -28.135 -1.248 19.483 1.00 97.25 103 HIS A O 1
ATOM 813 N N . VAL A 1 104 ? -25.896 -1.177 19.478 1.00 96.62 104 VAL A N 1
ATOM 814 C CA . VAL A 1 104 ? -25.770 -0.375 18.244 1.00 96.62 104 VAL A CA 1
ATOM 815 C C . VAL A 1 104 ? -25.181 -1.188 17.088 1.00 96.62 104 VAL A C 1
ATOM 817 O O . VAL A 1 104 ? -25.401 -0.866 15.917 1.00 96.62 104 VAL A O 1
ATOM 820 N N . TYR A 1 105 ? -24.402 -2.224 17.392 1.00 96.12 105 TYR A N 1
ATOM 821 C CA . TYR A 1 105 ? -23.639 -3.006 16.430 1.00 96.12 105 TYR A CA 1
ATOM 822 C C . TYR A 1 105 ? -24.426 -4.251 16.002 1.00 96.12 105 TYR A C 1
ATOM 824 O O . TYR A 1 105 ? -24.501 -5.255 16.710 1.00 96.12 105 TYR A O 1
ATOM 832 N N . HIS A 1 106 ? -25.016 -4.179 14.812 1.00 95.12 106 HIS A N 1
ATOM 833 C CA . HIS A 1 106 ? -25.816 -5.226 14.179 1.00 95.12 106 HIS A CA 1
ATOM 834 C C . HIS A 1 106 ? -25.276 -5.496 12.767 1.00 95.12 106 HIS A C 1
ATOM 836 O O . HIS A 1 106 ? -24.456 -4.729 12.261 1.00 95.12 106 HIS A O 1
ATOM 842 N N . ALA A 1 107 ? -25.725 -6.570 12.108 1.00 92.75 107 ALA A N 1
ATOM 843 C CA . ALA A 1 107 ? -25.219 -6.955 10.782 1.00 92.75 107 ALA A CA 1
ATOM 844 C C . ALA A 1 107 ? -25.331 -5.822 9.740 1.00 92.75 107 ALA A C 1
ATOM 846 O O . ALA A 1 107 ? -24.420 -5.627 8.938 1.00 92.75 107 ALA A O 1
ATOM 847 N N . GLU A 1 108 ? -26.416 -5.047 9.785 1.00 93.06 108 GLU A N 1
ATOM 848 C CA . GLU A 1 108 ? -26.659 -3.924 8.870 1.00 93.06 108 GLU A CA 1
ATOM 849 C C . GLU A 1 108 ? -25.818 -2.688 9.228 1.00 93.06 108 GLU A C 1
ATOM 851 O O . GLU A 1 108 ? -25.215 -2.062 8.356 1.00 93.06 108 GLU A O 1
ATOM 856 N N . SER A 1 109 ? -25.705 -2.359 10.520 1.00 94.50 109 SER A N 1
ATOM 857 C CA . SER A 1 109 ? -24.975 -1.170 10.978 1.00 94.50 109 SER A CA 1
ATOM 858 C C . SER A 1 109 ? -23.452 -1.351 10.980 1.00 94.50 109 SER A C 1
ATOM 860 O O . SER A 1 109 ? -22.719 -0.357 10.946 1.00 94.50 109 SER A O 1
ATOM 862 N N . ALA A 1 110 ? -22.960 -2.596 10.975 1.00 93.38 110 ALA A N 1
ATOM 863 C CA . ALA A 1 110 ? -21.536 -2.928 10.979 1.00 93.38 110 ALA A CA 1
ATOM 864 C C . ALA A 1 110 ? -20.783 -2.275 9.808 1.00 93.38 110 ALA A C 1
ATOM 866 O O . ALA A 1 110 ? -19.731 -1.660 10.009 1.00 93.38 110 ALA A O 1
ATOM 867 N N . GLN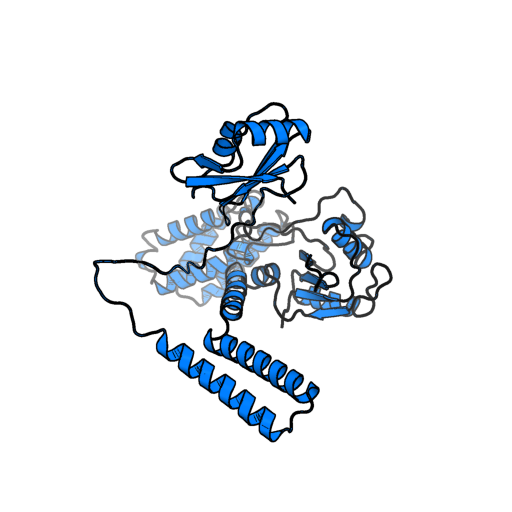 A 1 111 ? -21.362 -2.329 8.603 1.00 92.62 111 GLN A N 1
ATOM 868 C CA . GLN A 1 111 ? -20.779 -1.744 7.390 1.00 92.62 111 GLN A CA 1
ATOM 869 C C . GLN A 1 111 ? -20.674 -0.218 7.465 1.00 92.62 111 GLN A C 1
ATOM 871 O O . GLN A 1 111 ? -19.793 0.378 6.847 1.00 92.62 111 GLN A O 1
ATOM 876 N N . GLU A 1 112 ? -21.522 0.431 8.266 1.00 94.88 112 GLU A N 1
ATOM 877 C CA . GLU A 1 112 ? -21.508 1.881 8.445 1.00 94.88 112 GLU A CA 1
ATOM 878 C C . GLU A 1 112 ? -20.679 2.361 9.643 1.00 94.88 112 GLU A C 1
ATOM 880 O O . GLU A 1 112 ? -20.507 3.573 9.862 1.00 94.88 112 GLU A O 1
ATOM 885 N N . PHE A 1 113 ? -20.167 1.429 10.445 1.00 95.75 113 PHE A N 1
ATOM 886 C CA . PHE A 1 113 ? -19.520 1.743 11.705 1.00 95.75 113 PHE A CA 1
ATOM 887 C C . PHE A 1 113 ? -18.094 2.271 11.488 1.00 95.75 113 PHE A C 1
ATOM 889 O O . PHE A 1 113 ? -17.248 1.640 10.849 1.00 95.75 113 PHE A O 1
ATOM 896 N N . THR A 1 114 ? -17.812 3.469 12.011 1.00 96.25 114 THR A N 1
ATOM 897 C CA . THR A 1 114 ? -16.526 4.160 11.824 1.00 96.25 114 THR A CA 1
ATOM 898 C C . THR A 1 114 ? -15.702 4.190 13.104 1.00 96.25 114 THR A C 1
ATOM 900 O O . THR A 1 114 ? -16.237 4.219 14.212 1.00 96.25 114 THR A O 1
ATOM 903 N N . ILE A 1 115 ? -14.380 4.321 12.949 1.00 95.56 115 ILE A N 1
ATOM 904 C CA . ILE A 1 115 ? -13.458 4.538 14.079 1.00 95.56 115 ILE A CA 1
ATOM 905 C C . ILE A 1 115 ? -13.839 5.805 14.863 1.00 95.56 115 ILE A C 1
ATOM 907 O O . ILE A 1 115 ? -13.698 5.855 16.083 1.00 95.56 115 ILE A O 1
ATOM 911 N N . GLY A 1 116 ? -14.350 6.831 14.173 1.00 96.06 116 GLY A N 1
ATOM 912 C CA . GLY A 1 116 ? -14.827 8.061 14.803 1.00 96.06 116 GLY A CA 1
ATOM 913 C C . GLY A 1 116 ? -15.993 7.818 15.762 1.00 96.06 116 GLY A C 1
ATOM 914 O O . GLY A 1 116 ? -15.940 8.312 16.887 1.00 96.06 116 GLY A O 1
ATOM 915 N N . LYS A 1 117 ? -16.993 7.021 15.348 1.00 96.81 117 LYS A N 1
ATOM 916 C CA . LYS A 1 117 ? -18.130 6.625 16.198 1.00 96.81 117 LYS A CA 1
ATOM 917 C C . LYS A 1 117 ? -17.647 5.842 17.424 1.00 96.81 117 LYS A C 1
ATOM 919 O O . LYS A 1 117 ? -17.943 6.249 18.543 1.00 96.81 117 LYS A O 1
ATOM 924 N N . LEU A 1 118 ? -16.805 4.822 17.227 1.00 97.12 118 LEU A N 1
ATOM 925 C CA . LEU A 1 118 ? -16.246 4.014 18.321 1.00 97.12 118 LEU A CA 1
ATOM 926 C C . LEU A 1 118 ? -15.489 4.862 19.358 1.00 97.12 118 LEU A C 1
ATOM 928 O O . LEU A 1 118 ? -15.710 4.748 20.561 1.00 97.12 118 LEU A O 1
ATOM 932 N N . ARG A 1 119 ? -14.609 5.759 18.897 1.00 96.56 119 ARG A N 1
ATOM 933 C CA . ARG A 1 119 ? -13.848 6.654 19.783 1.00 96.56 119 ARG A CA 1
ATOM 934 C C . ARG A 1 119 ? -14.716 7.715 20.449 1.00 96.56 119 ARG A C 1
ATOM 936 O O . ARG A 1 119 ? -14.347 8.213 21.507 1.00 96.56 119 ARG A O 1
ATOM 943 N N . LYS A 1 120 ? -15.821 8.126 19.821 1.00 97.31 120 LYS A N 1
ATOM 944 C CA . LYS A 1 120 ? -16.787 9.037 20.441 1.00 97.31 120 LYS A CA 1
ATOM 945 C C . LYS A 1 120 ? -17.469 8.348 21.624 1.00 97.31 120 LYS A C 1
ATOM 947 O O . LYS A 1 120 ? -17.397 8.898 22.713 1.00 97.31 120 LYS A O 1
ATOM 952 N N . MET A 1 121 ? -17.969 7.126 21.435 1.00 97.00 121 MET A N 1
ATOM 953 C CA . MET A 1 121 ? -18.577 6.324 22.507 1.00 97.00 121 MET A CA 1
ATOM 954 C C . MET A 1 121 ? -17.604 6.086 23.668 1.00 97.00 121 MET A C 1
ATOM 956 O O . MET A 1 121 ? -17.941 6.330 24.820 1.00 97.00 121 MET A O 1
ATOM 960 N N . CYS A 1 122 ? -16.355 5.703 23.372 1.00 96.44 122 CYS A N 1
ATOM 961 C CA . CYS A 1 122 ? -15.332 5.528 24.409 1.00 96.44 122 CYS A CA 1
ATOM 962 C C . CYS A 1 122 ? -15.098 6.821 25.209 1.00 96.44 122 CYS A C 1
ATOM 964 O O . CYS A 1 122 ? -15.006 6.777 26.428 1.00 96.44 122 CYS A O 1
ATOM 966 N N . ARG A 1 123 ? -15.062 7.986 24.545 1.00 95.56 123 ARG A N 1
ATOM 967 C CA . ARG A 1 123 ? -14.910 9.281 25.229 1.00 95.56 123 ARG A CA 1
ATOM 968 C C . ARG A 1 123 ? -16.129 9.660 26.065 1.00 95.56 123 ARG A C 1
ATOM 970 O O . ARG A 1 123 ? -15.945 10.204 27.143 1.00 95.56 123 ARG A O 1
ATOM 977 N N . GLU A 1 124 ? -17.339 9.383 25.584 1.00 95.81 124 GLU A N 1
ATOM 978 C CA . GLU A 1 124 ? -18.581 9.619 26.334 1.00 95.81 124 GLU A CA 1
ATOM 979 C C . GLU A 1 124 ? -18.599 8.788 27.631 1.00 95.81 124 GLU A C 1
ATOM 981 O O . GLU A 1 124 ? -18.961 9.305 28.683 1.00 95.81 124 GLU A O 1
ATOM 986 N N . ILE A 1 125 ? -18.103 7.546 27.588 1.00 94.56 125 ILE A N 1
ATOM 987 C CA . ILE A 1 125 ? -17.936 6.691 28.775 1.00 94.56 125 ILE A CA 1
ATOM 988 C C . ILE A 1 125 ? -16.831 7.219 29.697 1.00 94.56 125 ILE A C 1
ATOM 990 O O . ILE A 1 125 ? -17.041 7.303 30.904 1.00 94.56 125 ILE A O 1
ATOM 994 N N . GLU A 1 126 ? -15.683 7.622 29.138 1.00 92.25 126 GLU A N 1
ATOM 995 C CA . GLU A 1 126 ? -14.574 8.226 29.896 1.00 92.25 126 GLU A CA 1
ATOM 996 C C . GLU A 1 126 ? -15.000 9.506 30.646 1.00 92.25 126 GLU A C 1
ATOM 998 O O . GLU A 1 126 ? -14.409 9.799 31.677 1.00 92.25 126 GLU A O 1
ATOM 1003 N N . HIS A 1 127 ? -15.994 10.257 30.142 1.00 91.50 127 HIS A N 1
ATOM 1004 C CA . HIS A 1 127 ? -16.483 11.522 30.729 1.00 91.50 127 HIS A CA 1
ATOM 1005 C C . HIS A 1 127 ? -17.708 11.358 31.638 1.00 91.50 127 HIS A C 1
ATOM 1007 O O . HIS A 1 127 ? -18.188 12.343 32.204 1.00 91.50 127 HIS A O 1
ATOM 1013 N N . ASN A 1 128 ? -18.244 10.145 31.785 1.00 93.94 128 ASN A N 1
ATOM 1014 C CA . ASN A 1 128 ? -19.350 9.923 32.704 1.00 93.94 128 ASN A CA 1
ATOM 1015 C C . ASN A 1 128 ? -18.854 10.119 34.149 1.00 93.94 128 ASN A C 1
ATOM 1017 O O . ASN A 1 128 ? -17.796 9.594 34.513 1.00 93.94 128 ASN A O 1
ATOM 1021 N N . GLN A 1 129 ? -19.567 10.917 34.951 1.00 75.25 129 GLN A N 1
ATOM 1022 C CA . GLN A 1 129 ? -19.063 11.458 36.226 1.00 75.25 129 GLN A CA 1
ATOM 1023 C C . GLN A 1 129 ? -18.652 10.368 37.227 1.00 75.25 129 GLN A C 1
ATOM 1025 O O . GLN A 1 129 ? -17.673 10.542 37.948 1.00 75.25 129 GLN A O 1
ATOM 1030 N N . GLU A 1 130 ? -19.342 9.228 37.220 1.00 81.25 130 GLU A N 1
ATOM 1031 C CA . GLU A 1 130 ? -19.033 8.082 38.087 1.00 81.25 130 GLU A CA 1
ATOM 1032 C C . GLU A 1 130 ? -17.721 7.376 37.704 1.00 81.25 130 GLU A C 1
ATOM 1034 O O . GLU A 1 130 ? -17.022 6.853 38.566 1.00 81.25 130 GLU A O 1
ATOM 1039 N N . MET A 1 131 ? -17.352 7.387 36.419 1.00 79.12 131 MET A N 1
ATOM 1040 C CA . MET A 1 131 ? -16.140 6.731 35.905 1.00 79.12 131 MET A CA 1
ATOM 1041 C C . MET A 1 131 ? -14.931 7.672 35.890 1.00 79.12 131 MET A C 1
ATOM 1043 O O . MET A 1 131 ? -13.801 7.245 36.136 1.00 79.12 131 MET A O 1
ATOM 1047 N N . SER A 1 132 ? -15.162 8.960 35.620 1.00 73.31 132 SER A N 1
ATOM 1048 C CA . SER A 1 132 ? -14.114 9.970 35.400 1.00 73.31 132 SER A CA 1
ATOM 1049 C C . SER A 1 132 ? -13.206 10.174 36.615 1.00 73.31 132 SER A C 1
ATOM 1051 O O . SER A 1 132 ? -12.017 10.439 36.461 1.00 73.31 132 SER A O 1
ATOM 1053 N N . SER A 1 133 ? -13.747 10.039 37.827 1.00 76.44 133 SER A N 1
ATOM 1054 C CA . SER A 1 133 ? -12.999 10.190 39.081 1.00 76.44 133 SER A CA 1
ATOM 1055 C C . SER A 1 133 ? -12.068 9.009 39.382 1.00 76.44 133 SER A C 1
ATOM 1057 O O . SER A 1 133 ? -11.185 9.135 40.227 1.00 76.44 133 SER A O 1
ATOM 1059 N N . SER A 1 134 ? -12.232 7.879 38.685 1.00 82.44 134 SER A N 1
ATOM 1060 C CA . SER A 1 134 ? -11.539 6.622 38.991 1.00 82.44 134 SER A CA 1
ATOM 1061 C C . SER A 1 134 ? -10.334 6.313 38.095 1.00 82.44 134 SER A C 1
ATOM 1063 O O . SER A 1 134 ? -9.513 5.476 38.460 1.00 82.44 134 SER A O 1
ATOM 1065 N N . LEU A 1 135 ? -10.205 6.971 36.935 1.00 93.62 135 LEU A N 1
ATOM 1066 C CA . LEU A 1 135 ? -9.218 6.600 35.917 1.00 93.62 135 LEU A CA 1
ATOM 1067 C C . LEU A 1 135 ? -7.957 7.461 35.972 1.00 93.62 135 LEU A C 1
ATOM 1069 O O . LEU A 1 135 ? -7.963 8.666 35.721 1.00 93.62 135 LEU A O 1
ATOM 1073 N N . THR A 1 136 ? -6.827 6.804 36.184 1.00 95.38 136 THR A N 1
ATOM 1074 C CA . THR A 1 136 ? -5.498 7.391 36.051 1.00 95.38 136 THR A CA 1
ATOM 1075 C C . THR A 1 136 ? -5.117 7.605 34.573 1.00 95.38 136 THR A C 1
ATOM 1077 O O . THR A 1 136 ? -5.563 6.880 33.673 1.00 95.38 136 THR A O 1
ATOM 1080 N N . PRO A 1 137 ? -4.195 8.541 34.269 1.00 95.50 137 PRO A N 1
ATOM 1081 C CA . PRO A 1 137 ? -3.680 8.730 32.909 1.00 95.50 137 PRO A CA 1
ATOM 1082 C C . PRO A 1 137 ? -3.025 7.475 32.305 1.00 95.50 137 PRO A C 1
ATOM 1084 O O . PRO A 1 137 ? -3.002 7.304 31.083 1.00 95.50 137 PRO A O 1
ATOM 1087 N N . GLN A 1 138 ? -2.473 6.594 33.146 1.00 96.50 138 GLN A N 1
ATOM 1088 C CA . GLN A 1 138 ? -1.875 5.334 32.707 1.00 96.50 138 GLN A CA 1
ATOM 1089 C C . GLN A 1 138 ? -2.947 4.345 32.239 1.00 96.50 138 GLN A C 1
ATOM 1091 O O . GLN A 1 138 ? -2.807 3.765 31.161 1.00 96.50 138 GLN A O 1
ATOM 1096 N N . GLU A 1 139 ? -4.048 4.222 32.976 1.00 96.12 139 GLU A N 1
ATOM 1097 C CA . GLU A 1 139 ? -5.188 3.378 32.606 1.00 96.12 139 GLU A CA 1
ATOM 1098 C C . GLU A 1 139 ? -5.847 3.851 31.309 1.00 96.12 139 GLU A C 1
ATOM 1100 O O . GLU A 1 139 ? -6.083 3.046 30.407 1.00 96.12 139 GLU A O 1
ATOM 1105 N N . LEU A 1 140 ? -6.018 5.166 31.129 1.00 95.00 140 LEU A N 1
ATOM 1106 C CA . LEU A 1 140 ? -6.502 5.733 29.863 1.00 95.00 140 LEU A CA 1
ATOM 1107 C C . LEU A 1 140 ? -5.598 5.362 28.678 1.00 95.00 140 LEU A C 1
ATOM 1109 O O . LEU A 1 140 ? -6.070 5.087 27.571 1.00 95.00 140 LEU A O 1
ATOM 1113 N N . ASN A 1 141 ? -4.280 5.319 28.885 1.00 96.06 141 ASN A N 1
ATOM 1114 C CA . ASN A 1 141 ? -3.351 4.871 27.850 1.00 96.06 141 ASN A CA 1
ATOM 1115 C C . ASN A 1 141 ? -3.496 3.374 27.547 1.00 96.06 141 ASN A C 1
ATOM 1117 O O . ASN A 1 141 ? -3.400 2.992 26.374 1.00 96.06 141 ASN A O 1
ATOM 1121 N N . VAL A 1 142 ? -3.764 2.539 28.557 1.00 96.56 142 VAL A N 1
ATOM 1122 C CA . VAL A 1 142 ? -4.067 1.109 28.377 1.00 96.56 142 VAL A CA 1
ATOM 1123 C C . VAL A 1 142 ? -5.343 0.936 27.551 1.00 96.56 142 VAL A C 1
ATOM 1125 O O . VAL A 1 142 ? -5.302 0.241 26.529 1.00 96.56 142 VAL A O 1
ATOM 1128 N N . VAL A 1 143 ? -6.425 1.642 27.903 1.00 96.31 143 VAL A N 1
ATOM 1129 C CA . VAL A 1 143 ? -7.697 1.646 27.156 1.00 96.31 143 VAL A CA 1
ATOM 1130 C C . VAL A 1 143 ? -7.460 2.037 25.697 1.00 96.31 143 VAL A C 1
ATOM 1132 O O . VAL A 1 143 ? -7.745 1.261 24.784 1.00 96.31 143 VAL A O 1
ATOM 1135 N N . ARG A 1 144 ? -6.817 3.185 25.446 1.00 95.81 144 ARG A N 1
ATOM 1136 C CA . ARG A 1 144 ? -6.535 3.678 24.083 1.00 95.81 144 ARG A CA 1
ATOM 1137 C C . ARG A 1 144 ? -5.627 2.754 23.276 1.00 95.81 144 ARG A C 1
ATOM 1139 O O . ARG A 1 144 ? -5.709 2.730 22.046 1.00 95.81 144 ARG A O 1
ATOM 1146 N N . ARG A 1 145 ? -4.691 2.048 23.917 1.00 95.25 145 ARG A N 1
ATOM 1147 C CA . ARG A 1 145 ? -3.789 1.104 23.236 1.00 95.25 145 ARG A CA 1
ATOM 1148 C C . ARG A 1 145 ? -4.536 -0.159 22.820 1.00 95.25 145 ARG A C 1
ATOM 1150 O O . ARG A 1 145 ? -4.341 -0.618 21.696 1.00 95.25 145 ARG A O 1
ATOM 1157 N N . ARG A 1 146 ? -5.388 -0.688 23.699 1.00 95.12 146 ARG A N 1
ATOM 1158 C CA . ARG A 1 146 ? -6.219 -1.867 23.430 1.00 95.12 146 ARG A CA 1
ATOM 1159 C C . ARG A 1 146 ? -7.281 -1.565 22.380 1.00 95.12 146 ARG A C 1
ATOM 1161 O O . ARG A 1 146 ? -7.370 -2.297 21.398 1.00 95.12 146 ARG A O 1
ATOM 1168 N N . LEU A 1 147 ? -7.972 -0.429 22.504 1.00 95.25 147 LEU A N 1
ATOM 1169 C CA . LEU A 1 147 ? -8.971 0.018 21.532 1.00 95.25 147 LEU A CA 1
ATOM 1170 C C . LEU A 1 147 ? -8.373 0.137 20.122 1.00 95.25 147 LEU A C 1
ATOM 1172 O O . LEU A 1 147 ? -8.931 -0.396 19.169 1.00 95.25 147 LEU A O 1
ATOM 1176 N N . ARG A 1 148 ? -7.169 0.714 19.989 1.00 94.06 148 ARG A N 1
ATOM 1177 C CA . ARG A 1 148 ? -6.442 0.794 18.705 1.00 94.06 148 ARG A CA 1
ATOM 1178 C C . ARG A 1 148 ? -6.158 -0.558 18.043 1.00 94.06 148 ARG A C 1
ATOM 1180 O O . ARG A 1 148 ? -5.910 -0.596 16.840 1.00 94.06 148 ARG A O 1
ATOM 1187 N N . HIS A 1 149 ? -6.129 -1.658 18.792 1.00 93.12 149 HIS A N 1
ATOM 1188 C CA . HIS A 1 149 ? -5.913 -2.987 18.218 1.00 93.12 149 HIS A CA 1
ATOM 1189 C C . HIS A 1 149 ? -7.201 -3.594 17.647 1.00 93.12 149 HIS A C 1
ATOM 1191 O O . HIS A 1 149 ? -7.147 -4.266 16.620 1.00 93.12 149 HIS A O 1
ATOM 1197 N N . VAL A 1 150 ? -8.349 -3.313 18.267 1.00 94.81 150 VAL A N 1
ATOM 1198 C CA . VAL A 1 150 ? -9.663 -3.810 17.823 1.00 94.81 150 VAL A CA 1
ATOM 1199 C C . VAL A 1 150 ? -10.379 -2.882 16.846 1.00 94.81 150 VAL A C 1
ATOM 1201 O O . VAL A 1 150 ? -11.201 -3.355 16.066 1.00 94.81 150 VAL A O 1
ATOM 1204 N N . GLU A 1 151 ? -10.033 -1.593 16.822 1.00 95.25 151 GLU A N 1
ATOM 1205 C CA . GLU A 1 151 ? -10.576 -0.590 15.896 1.00 95.25 151 GLU A CA 1
ATOM 1206 C C . GLU A 1 151 ? -10.697 -1.099 14.447 1.00 95.25 151 GLU A C 1
ATOM 1208 O O . GLU A 1 151 ? -11.799 -1.034 13.901 1.00 95.25 151 GLU A O 1
ATOM 1213 N N . PRO A 1 152 ? -9.642 -1.656 13.813 1.00 93.50 152 PRO A N 1
ATOM 1214 C CA . PRO A 1 152 ? -9.731 -2.096 12.425 1.00 93.50 152 PRO A CA 1
ATOM 1215 C C . PRO A 1 152 ? -10.624 -3.323 12.233 1.00 93.50 152 PRO A C 1
ATOM 1217 O O . PRO A 1 152 ? -11.100 -3.539 11.129 1.00 93.50 152 PRO A O 1
ATOM 1220 N N . ARG A 1 153 ? -10.863 -4.128 13.276 1.00 94.12 153 ARG A N 1
ATOM 1221 C CA . ARG A 1 153 ? -11.720 -5.322 13.202 1.00 94.12 153 ARG A CA 1
ATOM 1222 C C . ARG A 1 153 ? -13.198 -4.953 13.264 1.00 94.12 153 ARG A C 1
ATOM 1224 O O . ARG A 1 153 ? -13.973 -5.499 12.490 1.00 94.12 153 ARG A O 1
ATOM 1231 N N . ILE A 1 154 ? -13.544 -4.008 14.138 1.00 95.25 154 ILE A N 1
ATOM 1232 C CA . ILE A 1 154 ? -14.926 -3.583 14.407 1.00 95.25 154 ILE A CA 1
ATOM 1233 C C . ILE A 1 154 ? -15.389 -2.504 13.411 1.00 95.25 154 ILE A C 1
ATOM 1235 O O . ILE A 1 154 ? -16.540 -2.472 13.002 1.00 95.25 154 ILE A O 1
ATOM 1239 N N . CYS A 1 155 ? -14.514 -1.588 12.993 1.00 95.31 155 CYS A N 1
ATOM 1240 C CA . CYS A 1 155 ? -14.929 -0.417 12.213 1.00 95.31 155 CYS A CA 1
ATOM 1241 C C . CYS A 1 155 ? -14.838 -0.660 10.700 1.00 95.31 155 CYS A C 1
ATOM 1243 O O . CYS A 1 155 ? -13.900 -0.183 10.049 1.00 95.31 155 CYS A O 1
ATOM 1245 N N . MET A 1 156 ? -15.807 -1.381 10.131 1.00 92.38 156 MET A N 1
ATOM 1246 C CA . MET A 1 156 ? -15.759 -1.819 8.730 1.00 92.38 156 MET A CA 1
ATOM 1247 C C . MET A 1 156 ? -15.772 -0.675 7.717 1.00 92.38 156 MET A C 1
ATOM 1249 O O . MET A 1 156 ? -14.967 -0.702 6.792 1.00 92.38 156 MET A O 1
ATOM 1253 N N . LYS A 1 157 ? -16.552 0.394 7.941 1.00 93.44 157 LYS A N 1
ATOM 1254 C CA . LYS A 1 157 ? -16.574 1.573 7.045 1.00 93.44 157 LYS A CA 1
ATOM 1255 C C . LYS A 1 157 ? -15.205 2.230 6.882 1.00 93.44 157 LYS A C 1
ATOM 1257 O O . LYS A 1 157 ? -14.944 2.960 5.934 1.00 93.44 157 LYS A O 1
ATOM 1262 N N . SER A 1 158 ? -14.340 2.058 7.880 1.00 91.81 158 SER A N 1
ATOM 1263 C CA . SER A 1 158 ? -12.997 2.635 7.885 1.00 91.81 158 SER A CA 1
ATOM 1264 C C . SER A 1 158 ? -11.957 1.730 7.223 1.00 91.81 158 SER A C 1
ATOM 1266 O O . SER A 1 158 ? -10.796 2.156 7.144 1.00 91.81 158 SER A O 1
ATOM 1268 N N . LYS A 1 159 ? -12.335 0.522 6.787 1.00 92.50 159 LYS A N 1
ATOM 1269 C CA . LYS A 1 159 ? -11.466 -0.368 6.024 1.00 92.50 159 LYS A CA 1
ATOM 1270 C C . LYS A 1 159 ? -11.381 0.096 4.573 1.00 92.50 159 LYS A C 1
ATOM 1272 O O . LYS A 1 159 ? -12.347 0.591 4.003 1.00 92.50 159 LYS A O 1
ATOM 1277 N N . THR A 1 160 ? -10.207 -0.059 3.988 1.00 93.31 160 THR A N 1
ATOM 1278 C CA . THR A 1 160 ? -9.960 0.153 2.567 1.00 93.31 160 THR A CA 1
ATOM 1279 C C . THR A 1 160 ? -9.713 -1.213 1.950 1.00 93.31 160 THR A C 1
ATOM 1281 O O . THR A 1 160 ? -8.802 -1.923 2.382 1.00 93.31 160 THR A O 1
ATOM 1284 N N . HIS A 1 161 ? -10.543 -1.585 0.978 1.00 94.12 161 HIS A N 1
ATOM 1285 C CA . HIS A 1 161 ? -10.359 -2.821 0.231 1.00 94.12 161 HIS A CA 1
ATOM 1286 C C . HIS A 1 161 ? -9.111 -2.702 -0.656 1.00 94.12 161 HIS A C 1
ATOM 1288 O O . HIS A 1 161 ? -8.906 -1.680 -1.318 1.00 94.12 161 HIS A O 1
ATOM 1294 N N . LEU A 1 162 ? -8.265 -3.729 -0.635 1.00 94.75 162 LEU A N 1
ATOM 1295 C CA . LEU A 1 162 ? -7.050 -3.812 -1.433 1.00 94.75 162 LEU A CA 1
ATOM 1296 C C . LEU A 1 162 ? -7.265 -4.757 -2.608 1.00 94.75 162 LEU A C 1
ATOM 1298 O O . LEU A 1 162 ? -7.201 -5.972 -2.450 1.00 94.75 162 LEU A O 1
ATOM 1302 N N . SER A 1 163 ? -7.449 -4.186 -3.792 1.00 95.12 163 SER A N 1
ATOM 1303 C CA . SER A 1 163 ? -7.552 -4.971 -5.015 1.00 95.12 163 SER A CA 1
ATOM 1304 C C . SER A 1 163 ? -6.206 -5.616 -5.358 1.00 95.12 163 SER A C 1
ATOM 1306 O O . SER A 1 163 ? -5.176 -4.940 -5.418 1.00 95.12 163 SER A O 1
ATOM 1308 N N . LEU A 1 164 ? -6.223 -6.929 -5.580 1.00 97.38 164 LEU A N 1
ATOM 1309 C CA . LEU A 1 164 ? -5.044 -7.731 -5.903 1.00 97.38 164 LEU A CA 1
ATOM 1310 C C . LEU A 1 164 ? -4.914 -7.921 -7.420 1.00 97.38 164 LEU A C 1
ATOM 1312 O O . LEU A 1 164 ? -5.912 -8.075 -8.120 1.00 97.38 164 LEU A O 1
ATOM 1316 N N . LEU A 1 165 ? -3.677 -7.967 -7.921 1.00 97.56 165 LEU A N 1
ATOM 1317 C CA . LEU A 1 165 ? -3.371 -8.364 -9.302 1.00 97.56 165 LEU A CA 1
ATOM 1318 C C . LEU A 1 165 ? -3.544 -9.872 -9.516 1.00 97.56 165 LEU A C 1
ATOM 1320 O O . LEU A 1 165 ? -3.888 -10.308 -10.612 1.00 97.56 165 LEU A O 1
ATOM 1324 N N . ASP A 1 166 ? -3.282 -10.673 -8.484 1.00 97.62 166 ASP A N 1
ATOM 1325 C CA . ASP A 1 166 ? -3.529 -12.113 -8.495 1.00 97.62 166 ASP A CA 1
ATOM 1326 C C . ASP A 1 166 ? -3.944 -12.584 -7.101 1.00 97.62 166 ASP A C 1
ATOM 1328 O O . ASP A 1 166 ? -3.208 -12.407 -6.127 1.00 97.62 166 ASP A O 1
ATOM 1332 N N . GLU A 1 167 ? -5.129 -13.184 -7.007 1.00 96.38 167 GLU A N 1
ATOM 1333 C CA . GLU A 1 167 ? -5.691 -13.656 -5.739 1.00 96.38 167 GLU A CA 1
ATOM 1334 C C . GLU A 1 167 ? -4.979 -14.900 -5.206 1.00 96.38 167 GLU A C 1
ATOM 1336 O O . GLU A 1 167 ? -4.826 -15.042 -3.992 1.00 96.38 167 GLU A O 1
ATOM 1341 N N . ARG A 1 168 ? -4.514 -15.785 -6.099 1.00 96.31 168 ARG A N 1
ATOM 1342 C CA . ARG A 1 168 ? -3.896 -17.065 -5.734 1.00 96.31 168 ARG A CA 1
ATOM 1343 C C . ARG A 1 168 ? -2.567 -16.848 -5.025 1.00 96.31 168 ARG A C 1
ATOM 1345 O O . ARG A 1 168 ? -2.354 -17.387 -3.948 1.00 96.31 168 ARG A O 1
ATOM 1352 N N . PHE A 1 169 ? -1.691 -16.040 -5.613 1.00 97.62 169 PHE A N 1
ATOM 1353 C CA . PHE A 1 169 ? -0.388 -15.712 -5.039 1.00 97.62 169 PHE A CA 1
ATOM 1354 C C . PHE A 1 169 ? -0.403 -14.401 -4.254 1.00 97.62 169 PHE A C 1
ATOM 1356 O O . PHE A 1 169 ? 0.656 -13.917 -3.870 1.00 97.62 169 PHE A O 1
ATOM 1363 N N . LYS A 1 170 ? -1.577 -13.802 -4.017 1.00 97.62 170 LYS A N 1
ATOM 1364 C CA . LYS A 1 170 ? -1.744 -12.555 -3.254 1.00 97.62 170 LYS A CA 1
ATOM 1365 C C . LYS A 1 170 ? -0.811 -11.432 -3.726 1.00 97.62 170 LYS A C 1
ATOM 1367 O O . LYS A 1 170 ? -0.177 -10.743 -2.919 1.00 97.62 170 LYS A O 1
ATOM 1372 N N . ILE A 1 171 ? -0.704 -11.267 -5.045 1.00 98.19 171 ILE A N 1
ATOM 1373 C CA . ILE A 1 171 ? 0.127 -10.233 -5.668 1.00 98.19 171 ILE A CA 1
ATOM 1374 C C . ILE A 1 171 ? -0.621 -8.907 -5.584 1.00 98.19 171 ILE A C 1
ATOM 1376 O O . ILE A 1 171 ? -1.722 -8.780 -6.110 1.00 98.19 171 ILE A O 1
ATOM 1380 N N . VAL A 1 172 ? -0.010 -7.909 -4.950 1.00 97.56 172 VAL A N 1
ATOM 1381 C CA . VAL A 1 172 ? -0.621 -6.590 -4.736 1.00 97.56 172 VAL A CA 1
ATOM 1382 C C . VAL A 1 172 ? -0.285 -5.646 -5.879 1.00 97.56 172 VAL A C 1
ATOM 1384 O O . VAL A 1 172 ? -1.166 -5.005 -6.438 1.00 97.56 172 VAL A O 1
ATOM 1387 N N . CYS A 1 173 ? 0.995 -5.540 -6.236 1.00 97.12 173 CYS A N 1
ATOM 1388 C CA . CYS A 1 173 ? 1.422 -4.647 -7.306 1.00 97.12 173 CYS A CA 1
ATOM 1389 C C . CYS A 1 173 ? 2.681 -5.151 -8.014 1.00 97.12 173 CYS A C 1
ATOM 1391 O O . CYS A 1 173 ? 3.545 -5.808 -7.420 1.00 97.12 173 CYS A O 1
ATOM 1393 N N . LEU A 1 174 ? 2.811 -4.753 -9.275 1.00 97.50 174 LEU A N 1
ATOM 1394 C CA . LEU A 1 174 ? 4.021 -4.866 -10.075 1.00 97.50 174 LEU A CA 1
ATOM 1395 C C . LEU A 1 174 ? 4.609 -3.466 -10.251 1.00 97.50 174 LEU A C 1
ATOM 1397 O O . LEU A 1 174 ? 3.877 -2.505 -10.450 1.00 97.50 174 LEU A O 1
ATOM 1401 N N . SER A 1 175 ? 5.930 -3.349 -10.173 1.00 96.00 175 SER A N 1
ATOM 1402 C CA . SER A 1 175 ? 6.629 -2.113 -10.524 1.00 96.00 175 SER A CA 1
ATOM 1403 C C . SER A 1 175 ? 7.781 -2.418 -11.467 1.00 96.00 175 SER A C 1
ATOM 1405 O O . SER A 1 175 ? 8.611 -3.291 -11.196 1.00 96.00 175 SER A O 1
ATOM 1407 N N . ARG A 1 176 ? 7.842 -1.697 -12.586 1.00 94.38 176 ARG A N 1
ATOM 1408 C CA . ARG A 1 176 ? 8.898 -1.851 -13.589 1.00 94.38 176 ARG A CA 1
ATOM 1409 C C . ARG A 1 176 ? 9.644 -0.539 -13.775 1.00 94.38 176 ARG A C 1
ATOM 1411 O O . ARG A 1 176 ? 9.048 0.530 -13.855 1.00 94.38 176 ARG A O 1
ATOM 1418 N N . ALA A 1 177 ? 10.967 -0.617 -13.867 1.00 87.62 177 ALA A N 1
ATOM 1419 C CA . ALA A 1 177 ? 11.768 0.552 -14.196 1.00 87.62 177 ALA A CA 1
ATOM 1420 C C . ALA A 1 177 ? 11.728 0.814 -15.709 1.00 87.62 177 ALA A C 1
ATOM 1422 O O . ALA A 1 177 ? 11.960 -0.088 -16.511 1.00 87.62 177 ALA A O 1
ATOM 1423 N N . THR A 1 178 ? 11.488 2.065 -16.097 1.00 83.31 178 THR A N 1
ATOM 1424 C CA . THR A 1 178 ? 11.492 2.504 -17.503 1.00 83.31 178 THR A CA 1
ATOM 1425 C C . THR A 1 178 ? 12.869 2.956 -17.993 1.00 83.31 178 THR A C 1
ATOM 1427 O O . THR A 1 178 ? 13.031 3.259 -19.169 1.00 83.31 178 THR A O 1
ATOM 1430 N N . CYS A 1 179 ? 13.881 3.004 -17.121 1.00 86.50 179 CYS A N 1
ATOM 1431 C CA . CYS A 1 179 ? 15.221 3.453 -17.493 1.00 86.50 179 CYS A CA 1
ATOM 1432 C C . CYS A 1 179 ? 16.056 2.339 -18.140 1.00 86.50 179 CYS A C 1
ATOM 1434 O O . CYS A 1 179 ? 16.004 1.187 -17.705 1.00 86.50 179 CYS A O 1
ATOM 1436 N N . ASP A 1 180 ? 16.895 2.699 -19.120 1.00 83.50 180 ASP A N 1
ATOM 1437 C CA . ASP A 1 180 ? 17.677 1.769 -19.958 1.00 83.50 180 ASP A CA 1
ATOM 1438 C C . ASP A 1 180 ? 18.442 0.703 -19.164 1.00 83.50 180 ASP A C 1
ATOM 1440 O O . ASP A 1 180 ? 18.426 -0.481 -19.513 1.00 83.50 180 ASP A O 1
ATOM 1444 N N . ASN A 1 181 ? 19.039 1.106 -18.041 1.00 86.12 181 ASN A N 1
ATOM 1445 C CA . ASN A 1 181 ? 19.843 0.237 -17.180 1.00 86.12 181 ASN A CA 1
ATOM 1446 C C . ASN A 1 181 ? 19.026 -0.844 -16.456 1.00 86.12 181 ASN A C 1
ATOM 1448 O O . ASN A 1 181 ? 19.598 -1.815 -15.955 1.00 86.12 181 ASN A O 1
ATOM 1452 N N . HIS A 1 182 ? 17.708 -0.673 -16.350 1.00 88.75 182 HIS A N 1
ATOM 1453 C CA . HIS A 1 182 ? 16.832 -1.526 -15.549 1.00 88.75 182 HIS A CA 1
ATOM 1454 C C . HIS A 1 182 ? 15.591 -2.013 -16.313 1.00 88.75 182 HIS A C 1
ATOM 1456 O O . HIS A 1 182 ? 14.701 -2.604 -15.711 1.00 88.75 182 HIS A O 1
ATOM 1462 N N . THR A 1 183 ? 15.568 -1.860 -17.641 1.00 90.94 183 THR A N 1
ATOM 1463 C CA . THR A 1 183 ? 14.455 -2.283 -18.517 1.00 90.94 183 THR A CA 1
ATOM 1464 C C . THR A 1 183 ? 14.120 -3.775 -18.460 1.00 90.94 183 THR A C 1
ATOM 1466 O O . THR A 1 183 ? 13.017 -4.170 -18.822 1.00 90.94 183 THR A O 1
ATOM 1469 N N . SER A 1 184 ? 15.059 -4.625 -18.037 1.00 94.81 184 SER A N 1
ATOM 1470 C CA . SER A 1 184 ? 14.868 -6.078 -17.907 1.00 94.81 184 SER A CA 1
ATOM 1471 C C . SER A 1 184 ? 14.649 -6.533 -16.462 1.00 94.81 184 SER A C 1
ATOM 1473 O O . SER A 1 184 ? 14.896 -7.703 -16.147 1.00 94.81 184 SER A O 1
ATOM 1475 N N . MET A 1 185 ? 14.273 -5.609 -15.574 1.00 95.94 185 MET A N 1
ATOM 1476 C CA . MET A 1 185 ? 14.035 -5.874 -14.159 1.00 95.94 185 MET A CA 1
ATOM 1477 C C . MET A 1 185 ? 12.691 -5.304 -13.713 1.00 95.94 185 MET A C 1
ATOM 1479 O O . MET A 1 185 ? 12.276 -4.229 -14.146 1.00 95.94 185 MET A O 1
ATOM 1483 N N . ALA A 1 186 ? 12.026 -6.025 -12.820 1.00 97.31 186 ALA A N 1
ATOM 1484 C CA . ALA A 1 186 ? 10.793 -5.587 -12.183 1.00 97.31 186 ALA A CA 1
ATOM 1485 C C . ALA A 1 186 ? 10.744 -6.082 -10.737 1.00 97.31 186 ALA A C 1
ATOM 1487 O O . ALA A 1 186 ? 11.506 -6.968 -10.341 1.00 97.31 186 ALA A O 1
ATOM 1488 N N . PHE A 1 187 ? 9.836 -5.511 -9.956 1.00 97.94 187 PHE A N 1
ATOM 1489 C CA . PHE A 1 187 ? 9.592 -5.914 -8.582 1.00 97.94 187 PHE A CA 1
ATOM 1490 C C . PHE A 1 187 ? 8.122 -6.261 -8.391 1.00 97.94 187 PHE A C 1
ATOM 1492 O O . PHE A 1 187 ? 7.248 -5.462 -8.731 1.00 97.94 187 PHE A O 1
ATOM 1499 N N . LEU A 1 188 ? 7.869 -7.439 -7.826 1.00 98.12 188 LEU A N 1
ATOM 1500 C CA . LEU A 1 188 ? 6.546 -7.879 -7.393 1.00 98.12 188 LEU A CA 1
ATOM 1501 C C . LEU A 1 188 ? 6.422 -7.670 -5.890 1.00 98.12 188 LEU A C 1
ATOM 1503 O O . LEU A 1 188 ? 7.321 -8.050 -5.143 1.00 98.12 188 LEU A O 1
ATOM 1507 N N . THR A 1 189 ? 5.313 -7.081 -5.453 1.00 98.31 189 THR A N 1
ATOM 1508 C CA . THR A 1 189 ? 4.989 -6.941 -4.028 1.00 98.31 189 THR A CA 1
ATOM 1509 C C . THR A 1 189 ? 3.811 -7.835 -3.682 1.00 98.31 189 THR A C 1
ATOM 1511 O O . THR A 1 189 ? 2.793 -7.819 -4.375 1.00 98.31 189 THR A O 1
ATOM 1514 N N . PHE A 1 190 ? 3.960 -8.591 -2.604 1.00 98.25 190 PHE A N 1
ATOM 1515 C CA . PHE A 1 190 ? 2.993 -9.561 -2.110 1.00 98.25 190 PHE A CA 1
ATOM 1516 C C . PHE A 1 190 ? 2.300 -9.029 -0.859 1.00 98.25 190 PHE A C 1
ATOM 1518 O O . PHE A 1 190 ? 2.860 -8.204 -0.134 1.00 98.25 190 PHE A O 1
ATOM 1525 N N . LEU A 1 191 ? 1.092 -9.526 -0.594 1.00 97.06 191 LEU A N 1
ATOM 1526 C CA . LEU A 1 191 ? 0.349 -9.175 0.614 1.00 97.06 191 LEU A CA 1
ATOM 1527 C C . LEU A 1 191 ? 1.078 -9.655 1.875 1.00 97.06 191 LEU A C 1
ATOM 1529 O O . LEU A 1 191 ? 1.237 -8.898 2.828 1.00 97.06 191 LEU A O 1
ATOM 1533 N N . ASN A 1 192 ? 1.556 -10.905 1.842 1.00 96.44 192 ASN A N 1
ATOM 1534 C CA . ASN A 1 192 ? 2.166 -11.601 2.971 1.00 96.44 192 ASN A CA 1
ATOM 1535 C C . ASN A 1 192 ? 3.479 -12.287 2.563 1.00 96.44 192 ASN A C 1
ATOM 1537 O O . ASN A 1 192 ? 3.661 -12.693 1.413 1.00 96.44 192 ASN A O 1
ATOM 1541 N N . HIS A 1 193 ? 4.373 -12.488 3.534 1.00 97.31 193 HIS A N 1
ATOM 1542 C CA . HIS A 1 193 ? 5.670 -13.138 3.314 1.00 97.31 193 HIS A CA 1
ATOM 1543 C C . HIS A 1 193 ? 5.536 -14.612 2.891 1.00 97.31 193 HIS A C 1
ATOM 1545 O O . HIS A 1 193 ? 6.349 -15.130 2.129 1.00 97.31 193 HIS A O 1
ATOM 1551 N N . GLU A 1 194 ? 4.500 -15.299 3.372 1.00 98.00 194 GLU A N 1
ATOM 1552 C CA . GLU A 1 194 ? 4.196 -16.683 2.990 1.00 98.00 194 GLU A CA 1
ATOM 1553 C C . GLU A 1 194 ? 3.892 -16.805 1.500 1.00 98.00 194 GLU A C 1
ATOM 1555 O O . GLU A 1 194 ? 4.513 -17.623 0.828 1.00 98.00 194 GLU A O 1
ATOM 1560 N N . ALA A 1 195 ? 3.052 -15.915 0.968 1.00 97.88 195 ALA A N 1
ATOM 1561 C CA . ALA A 1 195 ? 2.723 -15.883 -0.452 1.00 97.88 195 ALA A CA 1
ATOM 1562 C C . ALA A 1 195 ? 3.959 -15.597 -1.322 1.00 97.88 195 ALA A C 1
ATOM 1564 O O . ALA A 1 195 ? 4.158 -16.236 -2.353 1.00 97.88 195 ALA A O 1
ATOM 1565 N N . ALA A 1 196 ? 4.848 -14.698 -0.878 1.00 98.19 196 ALA A N 1
ATOM 1566 C CA . ALA A 1 196 ? 6.116 -14.452 -1.565 1.00 98.19 196 ALA A CA 1
ATOM 1567 C C . ALA A 1 196 ? 7.021 -15.700 -1.577 1.00 98.19 196 ALA A C 1
ATOM 1569 O O . ALA A 1 196 ? 7.621 -16.020 -2.603 1.00 98.19 196 ALA A O 1
ATOM 1570 N N . ARG A 1 197 ? 7.115 -16.433 -0.457 1.00 98.38 197 ARG A N 1
ATOM 1571 C CA . ARG A 1 197 ? 7.894 -17.683 -0.373 1.00 98.38 197 ARG A CA 1
ATOM 1572 C C . ARG A 1 197 ? 7.311 -18.788 -1.247 1.00 98.38 197 ARG A C 1
ATOM 1574 O O . ARG A 1 197 ? 8.071 -19.451 -1.952 1.00 98.38 197 ARG A O 1
ATOM 1581 N N . GLU A 1 198 ? 5.995 -18.966 -1.213 1.00 98.38 198 GLU A N 1
ATOM 1582 C CA . GLU A 1 198 ? 5.282 -19.917 -2.068 1.00 98.38 198 GLU A CA 1
ATOM 1583 C C . GLU A 1 198 ? 5.503 -19.587 -3.548 1.00 98.38 198 GLU A C 1
ATOM 1585 O O . GLU A 1 198 ? 5.850 -20.456 -4.342 1.00 98.38 198 GLU A O 1
ATOM 1590 N N . PHE A 1 199 ? 5.424 -18.310 -3.918 1.00 98.44 199 PHE A N 1
ATOM 1591 C CA . PHE A 1 199 ? 5.700 -17.884 -5.284 1.00 98.44 199 PHE A CA 1
ATOM 1592 C C . PHE A 1 199 ? 7.123 -18.253 -5.730 1.00 98.44 199 PHE A C 1
ATOM 1594 O O . PHE A 1 199 ? 7.314 -18.796 -6.819 1.00 98.44 199 PHE A O 1
ATOM 1601 N N . VAL A 1 200 ? 8.137 -18.007 -4.891 1.00 98.19 200 VAL A N 1
ATOM 1602 C CA . VAL A 1 200 ? 9.526 -18.392 -5.200 1.00 98.19 200 VAL A CA 1
ATOM 1603 C C . VAL A 1 200 ? 9.654 -19.909 -5.363 1.00 98.19 200 VAL A C 1
ATOM 1605 O O . VAL A 1 200 ? 10.272 -20.352 -6.329 1.00 98.19 200 VAL A O 1
ATOM 1608 N N . SER A 1 201 ? 9.062 -20.716 -4.477 1.00 98.06 201 SER A N 1
ATOM 1609 C CA . SER A 1 201 ? 9.169 -22.181 -4.561 1.00 98.06 201 SER A CA 1
ATOM 1610 C C . SER A 1 201 ? 8.472 -22.752 -5.802 1.00 98.06 201 SER A C 1
ATOM 1612 O O . SER A 1 201 ? 8.976 -23.694 -6.424 1.00 98.06 201 SER A O 1
ATOM 1614 N N . CYS A 1 202 ? 7.353 -22.152 -6.212 1.00 98.12 202 CYS A N 1
ATOM 1615 C CA . CYS A 1 202 ? 6.631 -22.542 -7.417 1.00 98.12 202 CYS A CA 1
ATOM 1616 C C . CYS A 1 202 ? 7.385 -22.172 -8.700 1.00 98.12 202 CYS A C 1
ATOM 1618 O O . CYS A 1 202 ? 7.425 -22.978 -9.632 1.00 98.12 202 CYS A O 1
ATOM 1620 N N . PHE A 1 203 ? 7.978 -20.976 -8.760 1.00 97.81 203 PHE A N 1
ATOM 1621 C CA . PHE A 1 203 ? 8.409 -20.371 -10.023 1.00 97.81 203 PHE A CA 1
ATOM 1622 C C . PHE A 1 203 ? 9.918 -20.216 -10.214 1.00 97.81 203 PHE A C 1
ATOM 1624 O O . PHE A 1 203 ? 10.334 -19.901 -11.336 1.00 97.81 203 PHE A O 1
ATOM 1631 N N . ASP A 1 204 ? 10.754 -20.444 -9.195 1.00 94.00 204 ASP A N 1
ATOM 1632 C CA . ASP A 1 204 ? 12.203 -20.280 -9.347 1.00 94.00 204 ASP A CA 1
ATOM 1633 C C . ASP A 1 204 ? 12.745 -21.157 -10.489 1.00 94.00 204 ASP A C 1
ATOM 1635 O O . ASP A 1 204 ? 12.552 -22.374 -10.532 1.00 94.00 204 ASP A O 1
ATOM 1639 N N . ARG A 1 205 ? 13.385 -20.501 -11.467 1.00 92.38 205 ARG A N 1
ATOM 1640 C CA . ARG A 1 205 ? 13.906 -21.067 -12.731 1.00 92.38 205 ARG A CA 1
ATOM 1641 C C . ARG A 1 205 ? 12.882 -21.746 -13.653 1.00 92.38 205 ARG A C 1
ATOM 1643 O O . ARG A 1 205 ? 13.281 -22.257 -14.703 1.00 92.38 205 ARG A O 1
ATOM 1650 N N . LYS A 1 206 ? 11.597 -21.745 -13.298 1.00 97.38 206 LYS A N 1
ATOM 1651 C CA . LYS A 1 206 ? 10.501 -22.356 -14.069 1.00 97.38 206 LYS A CA 1
ATOM 1652 C C . LYS A 1 206 ? 9.668 -21.326 -14.822 1.00 97.38 206 LYS A C 1
ATOM 1654 O O . LYS A 1 206 ? 9.144 -21.645 -15.883 1.00 97.38 206 LYS A O 1
ATOM 1659 N N . LEU A 1 207 ? 9.565 -20.102 -14.304 1.00 97.94 207 LEU A N 1
ATOM 1660 C CA . LEU A 1 207 ? 8.795 -19.044 -14.952 1.00 97.94 207 LEU A CA 1
ATOM 1661 C C . LEU A 1 207 ? 9.449 -18.633 -16.275 1.00 97.94 207 LEU A C 1
ATOM 1663 O O . LEU A 1 207 ? 10.597 -18.180 -16.303 1.00 97.94 207 LEU A O 1
ATOM 1667 N N . VAL A 1 208 ? 8.700 -18.778 -17.366 1.00 98.12 208 VAL A N 1
ATOM 1668 C CA . VAL A 1 208 ? 9.113 -18.370 -18.710 1.00 98.12 208 VAL A CA 1
ATOM 1669 C C . VAL A 1 208 ? 8.159 -17.302 -19.222 1.00 98.12 208 VAL A C 1
ATOM 1671 O O . VAL A 1 208 ? 6.949 -17.493 -19.208 1.00 98.12 208 VAL A O 1
ATOM 1674 N N . MET A 1 209 ? 8.706 -16.191 -19.709 1.00 97.25 209 MET A N 1
ATOM 1675 C CA . MET A 1 209 ? 7.934 -15.109 -20.320 1.00 97.25 209 MET A CA 1
ATOM 1676 C C . MET A 1 209 ? 8.626 -14.646 -21.599 1.00 97.25 209 MET A C 1
ATOM 1678 O O . MET A 1 209 ? 9.822 -14.347 -21.589 1.00 97.25 209 MET A O 1
ATOM 1682 N N . GLY A 1 210 ? 7.893 -14.616 -22.715 1.00 95.19 210 GLY A N 1
ATOM 1683 C CA . GLY A 1 210 ? 8.453 -14.236 -24.018 1.00 95.19 210 GLY A CA 1
ATOM 1684 C C . GLY A 1 210 ? 9.675 -15.077 -24.416 1.00 95.19 210 GLY A C 1
ATOM 1685 O O . GLY A 1 210 ? 10.660 -14.537 -24.915 1.00 95.19 210 GLY A O 1
ATOM 1686 N N . GLY A 1 211 ? 9.661 -16.378 -24.099 1.00 96.62 211 GLY A N 1
ATOM 1687 C CA . GLY A 1 211 ? 10.764 -17.310 -24.368 1.00 96.62 211 GLY A CA 1
ATOM 1688 C C . GLY A 1 211 ? 11.985 -17.176 -23.447 1.00 96.62 211 GLY A C 1
ATOM 1689 O O . GLY A 1 211 ? 12.973 -17.880 -23.641 1.00 96.62 211 GLY A O 1
ATOM 1690 N N . ARG A 1 212 ? 11.950 -16.298 -22.435 1.00 96.94 212 ARG A N 1
ATOM 1691 C CA . ARG A 1 212 ? 13.052 -16.101 -21.480 1.00 96.94 212 ARG A CA 1
ATOM 1692 C C . ARG A 1 212 ? 12.720 -16.708 -20.128 1.00 96.94 212 ARG A C 1
ATOM 1694 O O . ARG A 1 212 ? 11.637 -16.473 -19.602 1.00 96.94 212 ARG A O 1
ATOM 1701 N N . LYS A 1 213 ? 13.675 -17.437 -19.547 1.00 97.88 213 LYS A N 1
ATOM 1702 C CA . LYS A 1 213 ? 13.598 -17.898 -18.155 1.00 97.88 213 LYS A CA 1
ATOM 1703 C C . LYS A 1 213 ? 13.837 -16.712 -17.228 1.00 97.88 213 LYS A C 1
ATOM 1705 O O . LYS A 1 213 ? 14.846 -16.025 -17.360 1.00 97.88 213 LYS A O 1
ATOM 1710 N N . ILE A 1 214 ? 12.909 -16.474 -16.312 1.00 97.75 214 ILE A N 1
ATOM 1711 C CA . ILE A 1 214 ? 12.970 -15.351 -15.379 1.00 97.75 214 ILE A CA 1
ATOM 1712 C C . ILE A 1 214 ? 13.699 -15.795 -14.115 1.00 97.75 214 ILE A C 1
ATOM 1714 O O . ILE A 1 214 ? 13.398 -16.842 -13.540 1.00 97.75 214 ILE A O 1
ATOM 1718 N N . LYS A 1 215 ? 14.666 -14.990 -13.670 1.00 97.81 215 LYS A N 1
ATOM 1719 C CA . LYS A 1 215 ? 15.358 -15.214 -12.398 1.00 97.81 215 LYS A CA 1
ATOM 1720 C C . LYS A 1 215 ? 14.616 -14.475 -11.291 1.00 97.81 215 LYS A C 1
ATOM 1722 O O . LYS A 1 215 ? 14.445 -13.261 -11.380 1.00 97.81 215 LYS A O 1
ATOM 1727 N N . ILE A 1 216 ? 14.226 -15.200 -10.247 1.00 98.25 216 ILE A N 1
ATOM 1728 C CA . ILE A 1 216 ? 13.446 -14.679 -9.122 1.00 98.25 216 ILE A CA 1
ATOM 1729 C C . ILE A 1 216 ? 14.336 -14.678 -7.877 1.00 98.25 216 ILE A C 1
ATOM 1731 O O . ILE A 1 216 ? 15.112 -15.601 -7.648 1.00 98.25 216 ILE A O 1
ATOM 1735 N N . SER A 1 217 ? 14.279 -13.610 -7.091 1.00 97.56 217 SER A N 1
ATOM 1736 C CA . SER A 1 217 ? 15.034 -13.478 -5.838 1.00 97.56 217 SER A CA 1
ATOM 1737 C C . SER A 1 217 ? 14.333 -12.497 -4.907 1.00 97.56 217 SER A C 1
ATOM 1739 O O . SER A 1 217 ? 13.638 -11.610 -5.391 1.00 97.56 217 SER A O 1
ATOM 1741 N N . PHE A 1 218 ? 14.522 -12.597 -3.592 1.00 98.25 218 PHE A N 1
ATOM 1742 C CA . PHE A 1 218 ? 14.059 -11.546 -2.680 1.00 98.25 218 PHE A CA 1
ATOM 1743 C C . PHE A 1 218 ? 14.802 -10.234 -2.951 1.00 98.25 218 PHE A C 1
ATOM 1745 O O . PHE A 1 218 ? 16.010 -10.225 -3.207 1.00 98.25 218 PHE A O 1
ATOM 1752 N N . ALA A 1 219 ? 14.079 -9.115 -2.918 1.00 97.69 219 ALA A N 1
ATOM 1753 C CA . ALA A 1 219 ? 14.681 -7.811 -3.137 1.00 97.69 219 ALA A CA 1
ATOM 1754 C C . ALA A 1 219 ? 15.602 -7.422 -1.965 1.00 97.69 219 ALA A C 1
ATOM 1756 O O . ALA A 1 219 ? 15.420 -7.820 -0.813 1.00 97.69 219 ALA A O 1
ATOM 1757 N N . ALA A 1 220 ? 16.605 -6.588 -2.246 1.00 96.12 220 ALA A N 1
ATOM 1758 C CA . ALA A 1 220 ? 17.491 -6.073 -1.201 1.00 96.12 220 ALA A CA 1
ATOM 1759 C C . ALA A 1 220 ? 16.767 -5.103 -0.246 1.00 96.12 220 ALA A C 1
ATOM 1761 O O . ALA A 1 220 ? 17.147 -4.976 0.919 1.00 96.12 220 ALA A O 1
ATOM 1762 N N . GLN A 1 221 ? 15.745 -4.407 -0.750 1.00 95.56 221 GLN A N 1
ATOM 1763 C CA . GLN A 1 221 ? 14.931 -3.433 -0.028 1.00 95.56 221 GLN A CA 1
ATOM 1764 C C . GLN A 1 221 ? 13.458 -3.662 -0.353 1.00 95.56 221 GLN A C 1
ATOM 1766 O O . GLN A 1 221 ? 13.135 -4.084 -1.462 1.00 95.56 221 GLN A O 1
ATOM 1771 N N . GLU A 1 222 ? 12.588 -3.361 0.607 1.00 97.06 222 GLU A N 1
ATOM 1772 C CA . GLU A 1 222 ? 11.146 -3.384 0.379 1.00 97.06 222 GLU A CA 1
ATOM 1773 C C . GLU A 1 222 ? 10.726 -2.339 -0.652 1.00 97.06 222 GLU A C 1
ATOM 1775 O O . GLU A 1 222 ? 11.289 -1.239 -0.716 1.00 97.06 222 GLU A O 1
ATOM 1780 N N . SER A 1 223 ? 9.700 -2.672 -1.433 1.00 97.00 223 SER A N 1
ATOM 1781 C CA . SER A 1 223 ? 8.977 -1.685 -2.221 1.00 97.00 223 SER A CA 1
ATOM 1782 C C . SER A 1 223 ? 8.277 -0.689 -1.289 1.00 97.00 223 SER A C 1
ATOM 1784 O O . SER A 1 223 ? 8.070 -0.948 -0.101 1.00 97.00 223 SER A O 1
ATOM 1786 N N . LEU A 1 224 ? 7.887 0.475 -1.814 1.00 97.00 224 LEU A N 1
ATOM 1787 C CA . LEU A 1 224 ? 7.130 1.446 -1.016 1.00 97.00 224 LEU A CA 1
ATOM 1788 C C . LEU A 1 224 ? 5.796 0.854 -0.537 1.00 97.00 224 LEU A C 1
ATOM 1790 O O . LEU A 1 224 ? 5.387 1.101 0.595 1.00 97.00 224 LEU A O 1
ATOM 1794 N N . VAL A 1 225 ? 5.163 0.025 -1.371 1.00 97.12 225 VAL A N 1
ATOM 1795 C CA . VAL A 1 225 ? 3.945 -0.713 -1.020 1.00 97.12 225 VAL A CA 1
ATOM 1796 C C . VAL A 1 225 ? 4.233 -1.765 0.049 1.00 97.12 225 VAL A C 1
ATOM 1798 O O . VAL A 1 225 ? 3.515 -1.816 1.040 1.00 97.12 225 VAL A O 1
ATOM 1801 N N . GLY A 1 226 ? 5.315 -2.536 -0.069 1.00 97.19 226 GLY A N 1
ATOM 1802 C CA . GLY A 1 226 ? 5.716 -3.515 0.947 1.00 97.19 226 GLY A CA 1
ATOM 1803 C C . GLY A 1 226 ? 6.009 -2.854 2.298 1.00 97.19 226 GLY A C 1
ATOM 1804 O O . GLY A 1 226 ? 5.522 -3.296 3.337 1.00 97.19 226 GLY A O 1
ATOM 1805 N N . GLY A 1 227 ? 6.707 -1.713 2.291 1.00 96.88 227 GLY A N 1
ATOM 1806 C CA . GLY A 1 227 ? 6.933 -0.908 3.494 1.00 96.88 227 GLY A CA 1
ATOM 1807 C C . GLY A 1 227 ? 5.631 -0.427 4.141 1.00 96.88 227 GLY A C 1
ATOM 1808 O O . GLY A 1 227 ? 5.501 -0.474 5.370 1.00 96.88 227 GLY A O 1
ATOM 1809 N N . TYR A 1 228 ? 4.657 -0.018 3.320 1.00 97.88 228 TYR A N 1
ATOM 1810 C CA . TYR A 1 228 ? 3.317 0.322 3.787 1.00 97.88 228 TYR A CA 1
ATOM 1811 C C . TYR A 1 228 ? 2.601 -0.887 4.400 1.00 97.88 228 TYR A C 1
ATOM 1813 O O . TYR A 1 228 ? 2.108 -0.792 5.520 1.00 97.88 228 TYR A O 1
ATOM 1821 N N . LEU A 1 229 ? 2.569 -2.032 3.720 1.00 96.50 229 LEU A N 1
ATOM 1822 C CA . LEU A 1 229 ? 1.884 -3.231 4.211 1.00 96.50 229 LEU A CA 1
ATOM 1823 C C . LEU A 1 229 ? 2.481 -3.747 5.524 1.00 96.50 229 LEU A C 1
ATOM 1825 O O . LEU A 1 229 ? 1.741 -4.228 6.375 1.00 96.50 229 LEU A O 1
ATOM 1829 N N . HIS A 1 230 ? 3.784 -3.566 5.744 1.00 94.50 230 HIS A N 1
ATOM 1830 C CA . HIS A 1 230 ? 4.442 -3.980 6.981 1.00 94.50 230 HIS A CA 1
ATOM 1831 C C . HIS A 1 230 ? 4.138 -3.057 8.177 1.00 94.50 230 HIS A C 1
ATOM 1833 O O . HIS A 1 230 ? 3.879 -3.529 9.283 1.00 94.50 230 HIS A O 1
ATOM 1839 N N . SER A 1 231 ? 4.179 -1.731 7.992 1.00 95.06 231 SER A N 1
ATOM 1840 C CA . SER A 1 231 ? 4.147 -0.779 9.127 1.00 95.06 231 SER A CA 1
ATOM 1841 C C . SER A 1 231 ? 3.367 0.521 8.881 1.00 95.06 231 SER A C 1
ATOM 1843 O O . SER A 1 231 ? 3.530 1.513 9.601 1.00 95.06 231 SER A O 1
ATOM 1845 N N . GLY A 1 232 ? 2.498 0.533 7.874 1.00 95.69 232 GLY A N 1
ATOM 1846 C CA . GLY A 1 232 ? 1.711 1.693 7.464 1.00 95.69 232 GLY A CA 1
ATOM 1847 C C . GLY A 1 232 ? 2.577 2.811 6.894 1.00 95.69 232 GLY A C 1
ATOM 1848 O O . GLY A 1 232 ? 3.690 2.591 6.411 1.00 95.69 232 GLY A O 1
ATOM 1849 N N . LYS A 1 233 ? 2.093 4.056 6.980 1.00 95.50 233 LYS A N 1
ATOM 1850 C CA . LYS A 1 233 ? 2.831 5.212 6.429 1.00 95.50 233 LYS A CA 1
ATOM 1851 C C . LYS A 1 233 ? 4.219 5.393 7.052 1.00 95.50 233 LYS A C 1
ATOM 1853 O O . LYS A 1 233 ? 5.145 5.786 6.354 1.00 95.50 233 LYS A O 1
ATOM 1858 N N . ARG A 1 234 ? 4.400 4.981 8.312 1.00 95.62 234 ARG A N 1
ATOM 1859 C CA . ARG A 1 234 ? 5.708 5.007 8.989 1.00 95.62 234 ARG A CA 1
ATOM 1860 C C . ARG A 1 234 ? 6.763 4.170 8.265 1.00 95.62 234 ARG A C 1
ATOM 1862 O O . ARG A 1 234 ? 7.923 4.568 8.227 1.00 95.62 234 ARG A O 1
ATOM 1869 N N . GLY A 1 235 ? 6.372 3.037 7.683 1.00 95.69 235 GLY A N 1
ATOM 1870 C CA . GLY A 1 235 ? 7.276 2.196 6.899 1.00 95.69 235 GLY A CA 1
ATOM 1871 C C . GLY A 1 235 ? 7.735 2.870 5.619 1.00 95.69 235 GLY A C 1
ATOM 1872 O O . GLY A 1 235 ? 8.922 2.857 5.298 1.00 95.69 235 GLY A O 1
ATOM 1873 N N . VAL A 1 236 ? 6.804 3.523 4.925 1.00 96.44 236 VAL A N 1
ATOM 1874 C CA . VAL A 1 236 ? 7.098 4.311 3.722 1.00 96.44 236 VAL A CA 1
ATOM 1875 C C . VAL A 1 236 ? 8.070 5.442 4.059 1.00 96.44 236 VAL A C 1
ATOM 1877 O O . VAL A 1 236 ? 9.112 5.572 3.415 1.00 96.44 236 VAL A O 1
ATOM 1880 N N . ASP A 1 237 ? 7.788 6.199 5.121 1.00 95.62 237 ASP A N 1
ATOM 1881 C CA . ASP A 1 237 ? 8.634 7.304 5.580 1.00 95.62 237 ASP A CA 1
ATOM 1882 C C . ASP A 1 237 ? 10.036 6.816 5.982 1.00 95.62 237 ASP A C 1
ATOM 1884 O O . ASP A 1 237 ? 11.046 7.446 5.653 1.00 95.62 237 ASP A O 1
ATOM 1888 N N . ALA A 1 238 ? 10.137 5.652 6.631 1.00 95.75 238 ALA A N 1
ATOM 1889 C CA . ALA A 1 238 ? 11.413 5.027 6.976 1.00 95.75 238 ALA A CA 1
ATOM 1890 C C . ALA A 1 238 ? 12.229 4.620 5.733 1.00 95.75 238 ALA A C 1
ATOM 1892 O O . ALA A 1 238 ? 13.451 4.776 5.710 1.00 95.75 238 ALA A O 1
ATOM 1893 N N . LEU A 1 239 ? 11.583 4.121 4.674 1.00 95.12 239 LEU A N 1
ATOM 1894 C CA . LEU A 1 239 ? 12.259 3.789 3.413 1.00 95.12 239 LEU A CA 1
ATOM 1895 C C . LEU A 1 239 ? 12.716 5.047 2.662 1.00 95.12 239 LEU A C 1
ATOM 1897 O O . LEU A 1 239 ? 13.841 5.100 2.155 1.00 95.12 239 LEU A O 1
ATOM 1901 N N . LEU A 1 240 ? 11.870 6.078 2.619 1.00 94.56 240 LEU A N 1
ATOM 1902 C CA . LEU A 1 240 ? 12.185 7.346 1.961 1.00 94.56 240 LEU A CA 1
ATOM 1903 C C . LEU A 1 240 ? 13.300 8.103 2.688 1.00 94.56 240 LEU A C 1
ATOM 1905 O O . LEU A 1 240 ? 14.240 8.561 2.040 1.00 94.56 240 LEU A O 1
ATOM 1909 N N . SER A 1 241 ? 13.260 8.175 4.018 1.00 92.75 241 SER A N 1
ATOM 1910 C CA . SER A 1 241 ? 14.316 8.805 4.823 1.00 92.75 241 SER A CA 1
ATOM 1911 C C . SER A 1 241 ? 15.662 8.094 4.666 1.00 92.75 241 SER A C 1
ATOM 1913 O O . SER A 1 241 ? 16.668 8.760 4.427 1.00 92.75 241 SER A O 1
ATOM 1915 N N . LYS A 1 242 ? 15.694 6.753 4.655 1.00 90.19 242 LYS A N 1
ATOM 1916 C CA . LYS A 1 242 ? 16.907 5.981 4.318 1.00 90.19 242 LYS A CA 1
ATOM 1917 C C . LYS A 1 242 ? 17.435 6.312 2.921 1.00 90.19 242 LYS A C 1
ATOM 1919 O O . LYS A 1 242 ? 18.646 6.404 2.719 1.00 90.19 242 LYS A O 1
ATOM 1924 N N . LYS A 1 243 ? 16.548 6.506 1.939 1.00 88.12 243 LYS A N 1
ATOM 1925 C CA . LYS A 1 243 ? 16.934 6.903 0.576 1.00 88.12 243 LYS A CA 1
ATOM 1926 C C . LYS A 1 243 ? 17.505 8.319 0.540 1.00 88.12 243 LYS A C 1
ATOM 1928 O O . LYS A 1 243 ? 18.479 8.535 -0.177 1.00 88.12 243 LYS A O 1
ATOM 1933 N N . ILE A 1 244 ? 16.935 9.252 1.302 1.00 86.56 244 ILE A N 1
ATOM 1934 C CA . ILE A 1 244 ? 17.458 10.616 1.447 1.00 86.56 244 ILE A CA 1
ATOM 1935 C C . ILE A 1 244 ? 18.841 10.567 2.092 1.00 86.56 244 ILE A C 1
ATOM 1937 O O . ILE A 1 244 ? 19.770 11.076 1.485 1.00 86.56 244 ILE A O 1
ATOM 1941 N N . GLN A 1 245 ? 19.009 9.855 3.211 1.00 83.56 245 GLN A N 1
ATOM 1942 C CA . GLN A 1 245 ? 20.304 9.676 3.885 1.00 83.56 245 GLN A CA 1
ATOM 1943 C C . GLN A 1 245 ? 21.369 9.053 2.970 1.00 83.56 245 GLN A C 1
ATOM 1945 O O . GLN A 1 245 ? 22.534 9.440 2.994 1.00 83.56 245 GLN A O 1
ATOM 1950 N N . LYS A 1 246 ? 20.973 8.098 2.119 1.00 78.81 246 LYS A N 1
ATOM 1951 C CA . LYS A 1 246 ? 21.877 7.467 1.148 1.00 78.81 246 LYS A CA 1
ATOM 1952 C C . LYS A 1 246 ? 22.211 8.386 -0.031 1.00 78.81 246 LYS A C 1
ATOM 1954 O O . LYS A 1 246 ? 23.330 8.339 -0.532 1.00 78.81 246 LYS A O 1
ATOM 1959 N N . LYS A 1 247 ? 21.255 9.204 -0.490 1.00 68.62 247 LYS A N 1
ATOM 1960 C CA . LYS A 1 247 ? 21.465 10.212 -1.547 1.00 68.62 247 LYS A CA 1
ATOM 1961 C C . LYS A 1 247 ? 22.239 11.430 -1.054 1.00 68.62 247 LYS A C 1
ATOM 1963 O O . LYS A 1 247 ? 22.946 12.030 -1.849 1.00 68.62 247 LYS A O 1
ATOM 1968 N N . SER A 1 248 ? 22.126 11.766 0.226 1.00 63.44 248 SER A N 1
ATOM 1969 C CA . SER A 1 248 ? 22.957 12.766 0.889 1.00 63.44 248 SER A CA 1
ATOM 1970 C C . SER A 1 248 ? 24.340 12.228 1.272 1.00 63.44 248 SER A C 1
ATOM 1972 O O . SER A 1 248 ? 25.061 12.901 1.998 1.00 63.44 248 SER A O 1
ATOM 1974 N N . GLY A 1 249 ? 24.726 11.021 0.844 1.00 52.59 249 GLY A N 1
ATOM 1975 C CA . GLY A 1 249 ? 26.099 10.554 1.037 1.00 52.59 249 GLY A CA 1
ATOM 1976 C C . GLY A 1 249 ? 27.063 11.232 0.061 1.00 52.59 249 GLY A C 1
ATOM 1977 O O . GLY A 1 249 ? 26.616 11.745 -0.963 1.00 52.59 249 GLY A O 1
ATOM 1978 N N . PRO A 1 250 ? 28.385 11.095 0.253 1.00 54.38 250 PRO A N 1
ATOM 1979 C CA . PRO A 1 250 ? 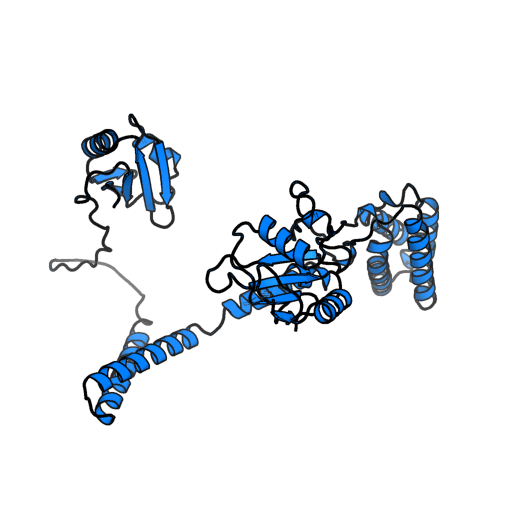29.173 11.271 1.475 1.00 54.38 250 PRO A CA 1
ATOM 1980 C C . PRO A 1 250 ? 29.472 12.776 1.691 1.00 54.38 250 PRO A C 1
ATOM 1982 O O . PRO A 1 250 ? 28.970 13.603 0.935 1.00 54.38 250 PRO A O 1
ATOM 1985 N N . ASN A 1 251 ? 30.285 13.158 2.688 1.00 57.56 251 ASN A N 1
ATOM 1986 C CA . ASN A 1 251 ? 30.805 14.533 2.809 1.00 57.56 251 ASN A CA 1
ATOM 1987 C C . ASN A 1 251 ? 31.218 15.028 1.398 1.00 57.56 251 ASN A C 1
ATOM 1989 O O . ASN A 1 251 ? 31.896 14.254 0.713 1.00 57.56 251 ASN A O 1
ATOM 1993 N N . PRO A 1 252 ? 30.820 16.219 0.903 1.00 65.88 252 PRO A N 1
ATOM 1994 C CA . PRO A 1 252 ? 31.186 16.694 -0.444 1.00 65.88 252 PRO A CA 1
ATOM 1995 C C . PRO A 1 252 ? 32.688 16.540 -0.747 1.00 65.88 252 PRO A C 1
ATOM 1997 O O . PRO A 1 252 ? 33.090 16.286 -1.882 1.00 65.88 252 PRO A O 1
ATOM 2000 N N . GLU A 1 253 ? 33.496 16.590 0.305 1.00 68.94 253 GLU A N 1
ATOM 2001 C CA . GLU A 1 253 ? 34.919 16.276 0.363 1.00 68.94 253 GLU A CA 1
ATOM 2002 C C . GLU A 1 253 ? 35.285 14.860 -0.136 1.00 68.94 253 GLU A C 1
ATOM 2004 O O . GLU A 1 253 ? 36.141 14.700 -1.001 1.00 68.94 253 GLU A O 1
ATOM 2009 N N . ALA A 1 254 ? 34.572 13.816 0.291 1.00 69.06 254 ALA A N 1
ATOM 2010 C CA . ALA A 1 254 ? 34.831 12.435 -0.122 1.00 69.06 254 ALA A CA 1
ATOM 2011 C C . ALA A 1 254 ? 34.458 12.163 -1.594 1.00 69.06 254 ALA A C 1
ATOM 2013 O O . ALA A 1 254 ? 35.041 11.286 -2.242 1.00 69.06 254 ALA A O 1
ATOM 2014 N N . ASP A 1 255 ? 33.504 12.909 -2.155 1.00 72.06 255 ASP A N 1
ATOM 2015 C CA . ASP A 1 255 ? 33.192 12.848 -3.586 1.00 72.06 255 ASP A CA 1
ATOM 2016 C C . ASP A 1 255 ? 34.171 13.677 -4.431 1.00 72.06 255 ASP A C 1
ATOM 2018 O O . ASP A 1 255 ? 34.535 13.253 -5.538 1.00 72.06 255 ASP A O 1
ATOM 2022 N N . ALA A 1 256 ? 34.666 14.802 -3.905 1.00 79.75 256 ALA A N 1
ATOM 2023 C CA . ALA A 1 256 ? 35.779 15.543 -4.494 1.00 79.75 256 ALA A CA 1
ATOM 2024 C C . ALA A 1 256 ? 37.049 14.673 -4.564 1.00 79.75 256 ALA A C 1
ATOM 2026 O O . ALA A 1 256 ? 37.670 14.581 -5.628 1.00 79.75 256 ALA A O 1
ATOM 2027 N N . ASP A 1 257 ? 37.348 13.918 -3.507 1.00 82.44 257 ASP A N 1
ATOM 2028 C CA . ASP A 1 257 ? 38.467 12.976 -3.449 1.00 82.44 257 ASP A CA 1
ATOM 2029 C C . ASP A 1 257 ? 38.360 11.850 -4.477 1.00 82.44 257 ASP A C 1
ATOM 2031 O O . ASP A 1 257 ? 39.327 11.533 -5.178 1.00 82.44 257 ASP A O 1
ATOM 2035 N N . LYS A 1 258 ? 37.178 11.242 -4.638 1.00 82.75 258 LYS A N 1
ATOM 2036 C CA . LYS A 1 258 ? 36.962 10.217 -5.676 1.00 82.75 258 LYS A CA 1
ATOM 2037 C C . LYS A 1 258 ? 37.160 10.790 -7.079 1.00 82.75 258 LYS A C 1
ATOM 2039 O O . LYS A 1 258 ? 37.742 10.122 -7.943 1.00 82.75 258 LYS A O 1
ATOM 2044 N N . ARG A 1 259 ? 36.698 12.023 -7.326 1.00 85.56 259 ARG A N 1
ATOM 2045 C CA . ARG A 1 259 ? 36.911 12.724 -8.604 1.00 85.56 259 ARG A CA 1
ATOM 2046 C C . ARG A 1 259 ? 38.395 13.003 -8.836 1.00 85.56 259 ARG A C 1
ATOM 2048 O O . ARG A 1 259 ? 38.878 12.727 -9.938 1.00 85.56 259 ARG A O 1
ATOM 2055 N N . LEU A 1 260 ? 39.118 13.465 -7.815 1.00 85.56 260 LEU A N 1
ATOM 2056 C CA . LEU A 1 260 ? 40.557 13.719 -7.873 1.00 85.56 260 LEU A CA 1
ATOM 2057 C C . LEU A 1 260 ? 41.335 12.429 -8.160 1.00 85.56 260 LEU A C 1
ATOM 2059 O O . LEU A 1 260 ? 42.090 12.380 -9.131 1.00 85.56 260 LEU A O 1
ATOM 2063 N N . LYS A 1 261 ? 41.064 11.344 -7.424 1.00 87.38 261 LYS A N 1
ATOM 2064 C CA . LYS A 1 261 ? 41.666 10.017 -7.655 1.00 87.38 261 LYS A CA 1
ATOM 2065 C C . LYS A 1 261 ? 41.429 9.521 -9.083 1.00 87.38 261 LYS A C 1
ATOM 2067 O O . LYS A 1 261 ? 42.353 9.034 -9.736 1.00 87.38 261 LYS A O 1
ATOM 2072 N N . ARG A 1 262 ? 40.215 9.693 -9.624 1.00 89.12 262 ARG A N 1
ATOM 2073 C CA . ARG A 1 262 ? 39.900 9.317 -11.014 1.00 89.12 262 ARG A CA 1
ATOM 2074 C C . ARG A 1 262 ? 40.678 10.155 -12.030 1.00 89.12 262 ARG A C 1
ATOM 2076 O O . ARG A 1 262 ? 41.122 9.610 -13.042 1.00 89.12 262 ARG A O 1
ATOM 2083 N N . GLN A 1 263 ? 40.837 11.454 -11.787 1.00 88.94 263 GLN A N 1
ATOM 2084 C CA . GLN A 1 263 ? 41.618 12.338 -12.653 1.00 88.94 263 GLN A CA 1
ATOM 2085 C C . GLN A 1 263 ? 43.110 11.994 -12.612 1.00 88.94 263 GLN A C 1
ATOM 2087 O O . GLN A 1 263 ? 43.712 11.862 -13.675 1.00 88.94 263 GLN A O 1
ATOM 2092 N N . MET A 1 264 ? 43.670 11.722 -11.432 1.00 88.75 264 MET A N 1
ATOM 2093 C CA . MET A 1 264 ? 45.069 11.305 -11.294 1.00 88.75 264 MET A CA 1
ATOM 2094 C C . MET A 1 264 ? 45.333 9.945 -11.936 1.00 88.75 264 MET A C 1
ATOM 2096 O O . MET A 1 264 ? 46.334 9.779 -12.628 1.00 88.75 264 MET A O 1
ATOM 2100 N N . ARG A 1 265 ? 44.396 8.994 -11.831 1.00 89.88 265 ARG A N 1
ATOM 2101 C CA . ARG A 1 265 ? 44.479 7.720 -12.563 1.00 89.88 265 ARG A CA 1
ATOM 2102 C C . ARG A 1 265 ? 44.514 7.929 -14.078 1.00 89.88 265 ARG A C 1
ATOM 2104 O O . ARG A 1 265 ? 45.313 7.307 -14.770 1.00 89.88 265 ARG A O 1
ATOM 2111 N N . ARG A 1 266 ? 43.649 8.807 -14.602 1.00 91.12 266 ARG A N 1
ATOM 2112 C CA . ARG A 1 266 ? 43.615 9.145 -16.036 1.00 91.12 266 ARG A CA 1
ATOM 2113 C C . ARG A 1 266 ? 44.903 9.835 -16.484 1.00 91.12 266 ARG A C 1
ATOM 2115 O O . ARG A 1 266 ? 45.373 9.547 -17.579 1.00 91.12 266 ARG A O 1
ATOM 2122 N N . LEU A 1 267 ? 45.463 10.717 -15.655 1.00 89.19 267 LEU A N 1
ATOM 2123 C CA . LEU A 1 267 ? 46.726 11.398 -15.932 1.00 89.19 267 LEU A CA 1
ATOM 2124 C C . LEU A 1 267 ? 47.889 10.400 -15.978 1.00 89.19 267 LEU A C 1
ATOM 2126 O O . LEU A 1 267 ? 48.577 10.350 -16.990 1.00 89.19 267 LEU A O 1
ATOM 2130 N N . ARG A 1 268 ? 48.029 9.531 -14.964 1.00 89.69 268 ARG A N 1
ATOM 2131 C CA . ARG A 1 268 ? 49.026 8.442 -14.942 1.00 89.69 268 ARG A CA 1
ATOM 2132 C C . ARG A 1 268 ? 48.949 7.576 -16.199 1.00 89.69 268 ARG A C 1
ATOM 2134 O O . ARG A 1 268 ? 49.955 7.371 -16.863 1.00 89.69 268 ARG A O 1
ATOM 2141 N N . HIS A 1 269 ? 47.744 7.142 -16.575 1.00 92.75 269 HIS A N 1
ATOM 2142 C CA . HIS A 1 269 ? 47.534 6.335 -17.780 1.00 92.75 269 HIS A CA 1
ATOM 2143 C C . HIS A 1 269 ? 47.950 7.068 -19.065 1.00 92.75 269 HIS A C 1
ATOM 2145 O O . HIS A 1 269 ? 48.586 6.480 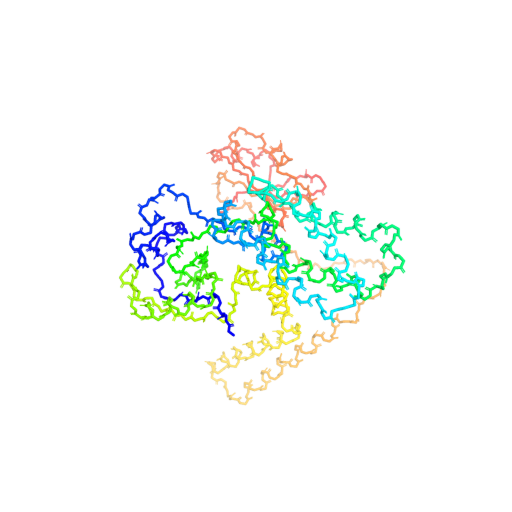-19.935 1.00 92.75 269 HIS A O 1
ATOM 2151 N N . LYS A 1 270 ? 47.607 8.358 -19.199 1.00 92.56 270 LYS A N 1
ATOM 2152 C CA . LYS A 1 270 ? 48.014 9.171 -20.357 1.00 92.56 270 LYS A CA 1
ATOM 2153 C C . LYS A 1 270 ? 49.529 9.358 -20.429 1.00 92.56 270 LYS A C 1
ATOM 2155 O O . LYS A 1 270 ? 50.070 9.313 -21.525 1.00 92.56 270 LYS A O 1
ATOM 2160 N N . LEU A 1 271 ? 50.192 9.588 -19.296 1.00 89.50 271 LEU A N 1
ATOM 2161 C CA . LEU A 1 271 ? 51.641 9.796 -19.249 1.00 89.50 271 LEU A CA 1
ATOM 2162 C C . LEU A 1 271 ? 52.409 8.494 -19.515 1.00 89.50 271 LEU A C 1
ATOM 2164 O O . LEU A 1 271 ? 53.380 8.519 -20.263 1.00 89.50 271 LEU A O 1
ATOM 2168 N N . LYS A 1 272 ? 51.910 7.351 -19.026 1.00 89.69 272 LYS A N 1
ATOM 2169 C CA . LYS A 1 272 ? 52.468 6.026 -19.339 1.00 89.69 272 LYS A CA 1
ATOM 2170 C C . LYS A 1 272 ? 52.381 5.707 -20.834 1.00 89.69 272 LYS A C 1
ATOM 2172 O O . LYS A 1 272 ? 53.348 5.251 -21.427 1.00 89.69 272 LYS A O 1
ATOM 2177 N N . HIS A 1 273 ? 51.263 6.053 -21.477 1.00 88.81 273 HIS A N 1
ATOM 2178 C CA . HIS A 1 273 ? 51.124 5.936 -22.935 1.00 88.81 273 HIS A CA 1
ATOM 2179 C C . HIS A 1 273 ? 52.058 6.852 -23.738 1.00 88.81 273 HIS A C 1
ATOM 2181 O O . HIS A 1 273 ? 52.274 6.597 -24.917 1.00 88.81 273 HIS A O 1
ATOM 2187 N N . LYS A 1 274 ? 52.591 7.915 -23.127 1.00 89.69 274 LYS A N 1
ATOM 2188 C CA . LYS A 1 274 ? 53.570 8.816 -23.749 1.00 89.69 274 LYS A CA 1
ATOM 2189 C C . LYS A 1 274 ? 55.022 8.365 -23.537 1.00 89.69 274 LYS A C 1
ATOM 2191 O O . LYS A 1 274 ? 55.921 9.106 -23.911 1.00 89.69 274 LYS A O 1
ATOM 2196 N N . GLY A 1 275 ? 55.243 7.189 -22.943 1.00 88.12 275 GLY A N 1
ATOM 2197 C CA . GLY A 1 275 ? 56.580 6.624 -22.743 1.00 88.12 275 GLY A CA 1
ATOM 2198 C C . GLY A 1 275 ? 57.401 7.318 -21.655 1.00 88.12 275 GLY A C 1
ATOM 2199 O O . GLY A 1 275 ? 58.622 7.266 -21.696 1.00 88.12 275 GLY A O 1
ATOM 2200 N N . LEU A 1 276 ? 56.753 8.001 -20.706 1.00 88.56 276 LEU A N 1
ATOM 2201 C CA . LEU A 1 276 ? 57.450 8.599 -19.567 1.00 88.56 276 LEU A CA 1
ATOM 2202 C C . LEU A 1 276 ? 57.795 7.529 -18.523 1.00 88.56 276 LEU A C 1
ATOM 2204 O O . LEU A 1 276 ? 56.973 6.661 -18.227 1.00 88.56 276 LEU A O 1
ATOM 2208 N N . GLU A 1 277 ? 58.987 7.644 -17.944 1.00 86.38 277 GLU A N 1
ATOM 2209 C CA . GLU A 1 277 ? 59.471 6.784 -16.862 1.00 86.38 277 GLU A CA 1
ATOM 2210 C C . GLU A 1 277 ? 58.588 6.872 -15.606 1.00 86.38 277 GLU A C 1
ATOM 2212 O O . GLU A 1 277 ? 58.038 7.927 -15.270 1.00 86.38 277 GLU A O 1
ATOM 2217 N N . GLU A 1 278 ? 58.450 5.752 -14.892 1.00 85.25 278 GLU A N 1
ATOM 2218 C CA . GLU A 1 278 ? 57.488 5.591 -13.789 1.00 85.25 278 GLU A CA 1
ATOM 2219 C C . GLU A 1 278 ? 57.758 6.585 -12.630 1.00 85.25 278 GLU A C 1
ATOM 2221 O O . GLU A 1 278 ? 56.817 7.054 -11.980 1.00 85.25 278 GLU A O 1
ATOM 2226 N N . SER A 1 279 ? 59.024 6.981 -12.433 1.00 86.25 279 SER A N 1
ATOM 2227 C CA . SER A 1 279 ? 59.460 8.010 -11.474 1.00 86.25 279 SER A CA 1
ATOM 2228 C C . SER A 1 279 ? 59.008 9.419 -11.877 1.00 86.25 279 SER A C 1
ATOM 2230 O O . SER A 1 279 ? 58.354 10.108 -11.095 1.00 86.25 279 SER A O 1
ATOM 2232 N N . ALA A 1 280 ? 59.231 9.817 -13.132 1.00 84.06 280 ALA A N 1
ATOM 2233 C CA . ALA A 1 280 ? 58.812 11.119 -13.655 1.00 84.06 280 ALA A CA 1
ATOM 2234 C C . ALA A 1 280 ? 57.279 11.280 -13.649 1.00 84.06 280 ALA A C 1
ATOM 2236 O O . ALA A 1 280 ? 56.749 12.359 -13.377 1.00 84.06 280 ALA A O 1
ATOM 2237 N N . ILE A 1 281 ? 56.537 10.195 -13.901 1.00 84.38 281 ILE A N 1
ATOM 2238 C CA . ILE A 1 281 ? 55.070 10.185 -13.801 1.00 84.38 281 ILE A CA 1
ATOM 2239 C C . ILE A 1 281 ? 54.615 10.445 -12.362 1.00 84.38 281 ILE A C 1
ATOM 2241 O O . ILE A 1 281 ? 53.627 11.157 -12.152 1.00 84.38 281 ILE A O 1
ATOM 2245 N N . HIS A 1 282 ? 55.298 9.858 -11.377 1.00 86.50 282 HIS A N 1
ATOM 2246 C CA . HIS A 1 282 ? 54.965 10.044 -9.971 1.00 86.50 282 HIS A CA 1
ATOM 2247 C C . HIS A 1 282 ? 55.096 11.515 -9.562 1.00 86.50 282 HIS A C 1
ATOM 2249 O O . HIS A 1 282 ? 54.149 12.070 -8.997 1.00 86.50 282 HIS A O 1
ATOM 2255 N N . ASP A 1 283 ? 56.196 12.162 -9.940 1.00 88.19 283 ASP A N 1
ATOM 2256 C CA . ASP A 1 283 ? 56.482 13.554 -9.584 1.00 88.19 283 ASP A CA 1
ATOM 2257 C C . ASP A 1 283 ? 55.504 14.534 -10.238 1.00 88.19 283 ASP A C 1
ATOM 2259 O O . ASP A 1 283 ? 54.962 15.418 -9.570 1.00 88.19 283 ASP A O 1
ATOM 2263 N N . ILE A 1 284 ? 55.180 14.332 -11.522 1.00 85.31 284 ILE A N 1
ATOM 2264 C CA . ILE A 1 284 ? 54.192 15.155 -12.242 1.00 85.31 284 ILE A CA 1
ATOM 2265 C C . ILE A 1 284 ? 52.809 15.043 -11.589 1.00 85.31 284 ILE A C 1
ATOM 2267 O O . ILE A 1 284 ? 52.094 16.035 -11.436 1.00 85.31 284 ILE A O 1
ATOM 2271 N N . VAL A 1 285 ? 52.413 13.832 -11.195 1.00 85.88 285 VAL A N 1
ATOM 2272 C CA . VAL A 1 285 ? 51.110 13.595 -10.567 1.00 85.88 285 VAL A CA 1
ATOM 2273 C C . VAL A 1 285 ? 51.073 14.156 -9.148 1.00 85.88 285 VAL A C 1
ATOM 2275 O O . VAL A 1 285 ? 50.056 14.726 -8.759 1.00 85.88 285 VAL A O 1
ATOM 2278 N N . HIS A 1 286 ? 52.161 14.029 -8.389 1.00 87.81 286 HIS A N 1
ATOM 2279 C CA . HIS A 1 286 ? 52.272 14.583 -7.042 1.00 87.81 286 HIS A CA 1
ATOM 2280 C C . HIS A 1 286 ? 52.202 16.116 -7.063 1.00 87.81 286 HIS A C 1
ATOM 2282 O O . HIS A 1 286 ? 51.406 16.709 -6.332 1.00 87.81 286 HIS A O 1
ATOM 2288 N N . LYS A 1 287 ? 52.932 16.752 -7.985 1.00 90.44 287 LYS A N 1
ATOM 2289 C CA . LYS A 1 287 ? 52.896 18.203 -8.200 1.00 90.44 287 LYS A CA 1
ATOM 2290 C C . LYS A 1 287 ? 51.496 18.694 -8.587 1.00 90.44 287 LYS A C 1
ATOM 2292 O O . LYS A 1 287 ? 50.975 19.622 -7.979 1.00 90.44 287 LYS A O 1
ATOM 2297 N N . ALA A 1 288 ? 50.815 17.993 -9.498 1.00 85.31 288 ALA A N 1
ATOM 2298 C CA . ALA A 1 288 ? 49.447 18.329 -9.905 1.00 85.31 288 ALA A CA 1
ATOM 2299 C C . ALA A 1 288 ? 48.401 18.194 -8.776 1.00 85.31 288 ALA A C 1
ATOM 2301 O O . ALA A 1 288 ? 47.345 18.832 -8.828 1.00 85.31 288 ALA A O 1
ATOM 2302 N N . VAL A 1 289 ? 48.655 17.347 -7.772 1.00 84.50 289 VAL A N 1
ATOM 2303 C CA . VAL A 1 289 ? 47.824 17.259 -6.561 1.00 84.50 289 VAL A CA 1
ATOM 2304 C C . VAL A 1 289 ? 48.112 18.440 -5.632 1.00 84.50 289 VAL A C 1
ATOM 2306 O O . VAL A 1 289 ? 47.165 19.081 -5.179 1.00 84.50 289 VAL A O 1
ATOM 2309 N N . GLN A 1 290 ? 49.385 18.772 -5.403 1.00 83.75 290 GLN A N 1
ATOM 2310 C CA . GLN A 1 290 ? 49.785 19.902 -4.556 1.00 83.75 290 GLN A CA 1
ATOM 2311 C C . GLN A 1 290 ? 49.272 21.249 -5.086 1.00 83.75 290 GLN A C 1
ATOM 2313 O O . GLN A 1 290 ? 48.673 22.005 -4.322 1.00 83.75 290 GLN A O 1
ATOM 2318 N N . ASP A 1 291 ? 49.389 21.510 -6.390 1.00 83.50 291 ASP A N 1
ATOM 2319 C CA . ASP A 1 291 ? 48.916 22.757 -7.016 1.00 83.50 291 ASP A CA 1
ATOM 2320 C C . ASP A 1 291 ? 47.397 22.956 -6.853 1.00 83.50 291 ASP A C 1
ATOM 2322 O O . ASP A 1 291 ? 46.880 24.074 -6.744 1.00 83.50 291 ASP A O 1
ATOM 2326 N N . ARG A 1 292 ? 46.646 21.854 -6.799 1.00 79.81 292 ARG A N 1
ATOM 2327 C CA . ARG A 1 292 ? 45.192 21.878 -6.596 1.00 79.81 292 ARG A CA 1
ATOM 2328 C C . ARG A 1 292 ? 44.783 22.078 -5.150 1.00 79.81 292 ARG A C 1
ATOM 2330 O O . ARG A 1 292 ? 43.796 22.762 -4.898 1.00 79.81 292 ARG A O 1
ATOM 2337 N N . ILE A 1 293 ? 45.536 21.506 -4.216 1.00 79.25 293 ILE A N 1
ATOM 2338 C CA . ILE A 1 293 ? 45.329 21.761 -2.790 1.00 79.25 293 ILE A CA 1
ATOM 2339 C C . ILE A 1 293 ? 45.623 23.241 -2.508 1.00 79.25 293 ILE A C 1
ATOM 2341 O O . ILE A 1 293 ? 44.777 23.920 -1.932 1.00 79.25 293 ILE A O 1
ATOM 2345 N N . ALA A 1 294 ? 46.734 23.774 -3.026 1.00 79.25 294 ALA A N 1
ATOM 2346 C CA . ALA A 1 294 ? 47.125 25.174 -2.854 1.00 79.25 294 ALA A CA 1
ATOM 2347 C C . ALA A 1 294 ? 46.131 26.176 -3.472 1.00 79.25 294 ALA A C 1
ATOM 2349 O O . ALA A 1 294 ? 45.843 27.213 -2.882 1.00 79.25 294 ALA A O 1
A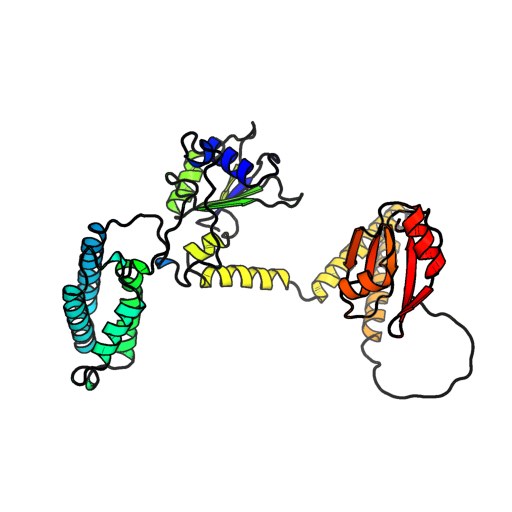TOM 2350 N N . SER A 1 295 ? 45.560 25.872 -4.641 1.00 73.38 295 SER A N 1
ATOM 2351 C CA . SER A 1 295 ? 44.543 26.740 -5.259 1.00 73.38 295 SER A CA 1
ATOM 2352 C C . SER A 1 295 ? 43.194 26.710 -4.532 1.00 73.38 295 SER A C 1
ATOM 2354 O O . SER A 1 295 ? 42.465 27.698 -4.580 1.00 73.38 295 SER A O 1
ATOM 2356 N N . SER A 1 296 ? 42.870 25.628 -3.816 1.00 67.69 296 SER A N 1
ATOM 2357 C CA . SER A 1 296 ? 41.623 25.522 -3.047 1.00 67.69 296 SER A CA 1
ATOM 2358 C C . SER A 1 296 ? 41.629 26.312 -1.728 1.00 67.69 296 SER A C 1
ATOM 2360 O O . SER A 1 296 ? 40.587 26.829 -1.326 1.00 67.69 296 SER A O 1
ATOM 2362 N N . THR A 1 297 ? 42.791 26.490 -1.089 1.00 59.31 297 THR A N 1
ATOM 2363 C CA . THR A 1 297 ? 42.950 27.250 0.168 1.00 59.31 297 THR A CA 1
ATOM 2364 C C . THR A 1 297 ? 42.935 28.771 -0.014 1.00 59.31 297 THR A C 1
ATOM 2366 O O . THR A 1 297 ? 42.650 29.494 0.937 1.00 59.31 297 THR A O 1
ATOM 2369 N N . ILE A 1 298 ? 43.193 29.280 -1.222 1.00 58.16 298 ILE A N 1
ATOM 2370 C CA . ILE A 1 298 ? 43.271 30.729 -1.505 1.00 58.16 298 ILE A CA 1
ATOM 2371 C C . ILE A 1 298 ? 41.876 31.354 -1.729 1.00 58.16 298 ILE A C 1
ATOM 2373 O O . ILE A 1 298 ? 41.683 32.555 -1.548 1.00 58.16 298 ILE A O 1
ATOM 2377 N N . SER A 1 299 ? 40.867 30.550 -2.071 1.00 51.91 299 SER A N 1
ATOM 2378 C CA . SER A 1 299 ? 39.509 31.014 -2.399 1.00 51.91 299 SER A CA 1
ATOM 2379 C C . SER A 1 299 ? 38.589 31.316 -1.203 1.00 51.91 299 SER A C 1
ATOM 2381 O O . SER A 1 299 ? 37.482 31.807 -1.414 1.00 51.91 299 SER A O 1
ATOM 2383 N N . THR A 1 300 ? 39.011 31.070 0.041 1.00 46.00 300 THR A N 1
ATOM 2384 C CA . THR A 1 300 ? 38.145 31.203 1.235 1.00 46.00 300 THR A CA 1
ATOM 2385 C C . THR A 1 300 ? 38.386 32.476 2.057 1.00 46.00 300 THR A C 1
ATOM 2387 O O . THR A 1 300 ? 37.708 32.691 3.057 1.00 46.00 300 THR A O 1
ATOM 2390 N N . SER A 1 301 ? 39.308 33.355 1.649 1.00 42.00 301 SER A N 1
ATOM 2391 C CA . SER A 1 301 ? 39.717 34.531 2.435 1.00 42.00 301 SER A CA 1
ATOM 2392 C C . SER A 1 301 ? 39.777 35.829 1.620 1.00 42.00 301 SER A C 1
ATOM 2394 O O . SER A 1 301 ? 40.807 36.490 1.575 1.00 42.00 301 SER A O 1
ATOM 2396 N N . LYS A 1 302 ? 38.678 36.247 0.972 1.00 41.66 302 LYS A N 1
ATOM 2397 C CA . LYS A 1 302 ? 38.522 37.648 0.508 1.00 41.66 302 LYS A CA 1
ATOM 2398 C C . LYS A 1 302 ? 37.067 38.003 0.176 1.00 41.66 302 LYS A C 1
ATOM 2400 O O . LYS A 1 302 ? 36.656 38.040 -0.977 1.00 41.66 302 LYS A O 1
ATOM 2405 N N . GLN A 1 303 ? 36.295 38.335 1.209 1.00 40.19 303 GLN A N 1
ATOM 2406 C CA . GLN A 1 303 ? 35.134 39.222 1.091 1.00 40.19 303 GLN A CA 1
ATOM 2407 C C . GLN A 1 303 ? 35.127 40.204 2.267 1.00 40.19 303 GLN A C 1
ATOM 2409 O O . GLN A 1 303 ? 34.653 39.886 3.351 1.00 40.19 303 GLN A O 1
ATOM 2414 N N . SER A 1 304 ? 35.659 41.411 2.054 1.00 36.19 304 SER A N 1
ATOM 2415 C CA . SER A 1 304 ? 35.127 42.639 2.662 1.00 36.19 304 SER A CA 1
ATOM 2416 C C . SER A 1 304 ? 35.724 43.910 2.027 1.00 36.19 304 SER A C 1
ATOM 2418 O O . SER A 1 304 ? 36.930 44.107 2.007 1.00 36.19 304 SER A O 1
ATOM 2420 N N . LYS A 1 305 ? 34.800 44.775 1.579 1.00 35.09 305 LYS A N 1
ATOM 2421 C CA . LYS A 1 305 ? 34.827 46.255 1.520 1.00 35.09 305 LYS A CA 1
ATOM 2422 C C . LYS A 1 305 ? 35.540 47.031 0.372 1.00 35.09 305 LYS A C 1
ATOM 2424 O O . LYS A 1 305 ? 36.755 47.092 0.264 1.00 35.09 305 LYS A O 1
ATOM 2429 N N . THR A 1 306 ? 34.662 47.784 -0.322 1.00 33.72 306 THR A N 1
ATOM 2430 C CA . THR A 1 306 ? 34.697 49.210 -0.765 1.00 33.72 306 THR A CA 1
ATOM 2431 C C . THR A 1 306 ? 35.221 49.667 -2.148 1.00 33.72 306 THR A C 1
ATOM 2433 O O . THR A 1 306 ? 36.313 49.335 -2.583 1.00 33.72 306 THR A O 1
ATOM 2436 N N . LYS A 1 307 ? 34.355 50.486 -2.788 1.00 36.56 307 LYS A N 1
ATOM 2437 C CA . LYS A 1 307 ? 34.421 51.303 -4.032 1.00 36.56 307 LYS A CA 1
ATOM 2438 C C . LYS A 1 307 ? 35.542 52.383 -3.932 1.00 36.56 307 LYS A C 1
ATOM 2440 O O . LYS A 1 307 ? 35.889 52.716 -2.809 1.00 36.56 307 LYS A O 1
ATOM 2445 N N . THR A 1 308 ? 36.130 53.056 -4.939 1.00 33.41 308 THR A N 1
ATOM 2446 C CA . THR A 1 308 ? 35.702 53.573 -6.266 1.00 33.41 308 THR A CA 1
ATOM 2447 C C . THR A 1 308 ? 36.933 54.140 -7.031 1.00 33.41 308 THR A C 1
ATOM 2449 O O . THR A 1 308 ? 37.876 54.572 -6.375 1.00 33.41 308 THR A O 1
ATOM 2452 N N . LYS A 1 309 ? 36.799 54.297 -8.365 1.00 32.06 309 LYS A N 1
ATOM 2453 C CA . LYS A 1 309 ? 37.509 55.161 -9.355 1.00 32.06 309 LYS A CA 1
ATOM 2454 C C . LYS A 1 309 ? 38.511 54.494 -10.323 1.00 32.06 309 LYS A C 1
ATOM 2456 O O . LYS A 1 309 ? 39.589 54.056 -9.949 1.00 32.06 309 LYS A O 1
ATOM 2461 N N . SER A 1 310 ? 38.083 54.496 -11.588 1.00 34.19 310 SER A N 1
ATOM 2462 C CA . SER A 1 310 ? 38.769 54.227 -12.863 1.00 34.19 310 SER A CA 1
ATOM 2463 C C . SER A 1 310 ? 39.923 55.221 -13.135 1.00 34.19 310 SER A C 1
ATOM 2465 O O . SER A 1 310 ? 39.921 56.291 -12.519 1.00 34.19 310 SER A O 1
ATOM 2467 N N . PRO A 1 311 ? 40.879 54.917 -14.046 1.00 37.06 311 PRO A N 1
ATOM 2468 C CA . PRO A 1 311 ? 40.622 54.901 -15.498 1.00 37.06 311 PRO A CA 1
ATOM 2469 C C . PRO A 1 311 ? 41.145 53.660 -16.263 1.00 37.06 311 PRO A C 1
ATOM 2471 O O . PRO A 1 311 ? 41.977 52.901 -15.781 1.00 37.06 311 PRO A O 1
ATOM 2474 N N . GLU A 1 312 ? 40.556 53.471 -17.446 1.00 39.09 312 GLU A N 1
ATOM 2475 C CA . GLU A 1 312 ? 40.671 52.402 -18.462 1.00 39.09 312 GLU A CA 1
ATOM 2476 C C . GLU A 1 312 ? 42.040 52.314 -19.189 1.00 39.09 312 GLU A C 1
ATOM 2478 O O . GLU A 1 312 ? 42.889 53.169 -18.939 1.00 39.09 312 GLU A O 1
ATOM 2483 N N . PRO A 1 313 ? 42.254 51.411 -20.185 1.00 46.09 313 PRO A N 1
ATOM 2484 C CA . PRO A 1 313 ? 41.518 50.187 -20.566 1.00 46.09 313 PRO A CA 1
ATOM 2485 C C . PRO A 1 313 ? 42.439 48.950 -20.695 1.00 46.09 313 PRO A C 1
ATOM 2487 O O . PRO A 1 313 ? 43.585 49.062 -21.102 1.00 46.09 313 PRO A O 1
ATOM 2490 N N . HIS A 1 314 ? 41.919 47.743 -20.455 1.00 35.16 314 HIS A N 1
ATOM 2491 C CA . HIS A 1 314 ? 42.152 46.596 -21.349 1.00 35.16 314 HIS A CA 1
ATOM 2492 C C . HIS A 1 314 ? 41.178 45.465 -20.998 1.00 35.16 314 HIS A C 1
ATOM 2494 O O . HIS A 1 314 ? 41.170 44.916 -19.895 1.00 35.16 314 HIS A O 1
ATOM 2500 N N . ASP A 1 315 ? 40.310 45.183 -21.966 1.00 42.66 315 ASP A N 1
ATOM 2501 C CA . ASP A 1 315 ? 39.251 44.185 -21.953 1.00 42.66 315 ASP A CA 1
ATOM 2502 C C . ASP A 1 315 ? 39.754 42.763 -21.683 1.00 42.66 315 ASP A C 1
ATOM 2504 O O . ASP A 1 315 ? 40.695 42.296 -22.319 1.00 42.66 315 ASP A O 1
ATOM 2508 N N . ASN A 1 316 ? 39.038 42.038 -20.818 1.00 35.69 316 ASN A N 1
ATOM 2509 C CA . ASN A 1 316 ? 38.684 40.638 -21.069 1.00 35.69 316 ASN A CA 1
ATOM 2510 C C . ASN A 1 316 ? 37.522 40.199 -20.161 1.00 35.69 316 ASN A C 1
ATOM 2512 O O . ASN A 1 316 ? 37.686 39.601 -19.095 1.00 35.69 316 ASN A O 1
ATOM 2516 N N . LYS A 1 317 ? 36.300 40.512 -20.612 1.00 37.41 317 LYS A N 1
ATOM 2517 C CA . LYS A 1 317 ? 35.044 39.962 -20.086 1.00 37.41 317 LYS A CA 1
ATOM 2518 C C . LYS A 1 317 ? 34.867 38.522 -20.576 1.00 37.41 317 LYS A C 1
ATOM 2520 O O . LYS A 1 317 ? 34.584 38.302 -21.750 1.00 37.41 317 LYS A O 1
ATOM 2525 N N . ASN A 1 318 ? 34.887 37.552 -19.661 1.00 39.84 318 ASN A N 1
ATOM 2526 C CA . ASN A 1 318 ? 34.314 36.226 -19.910 1.00 39.84 318 ASN A CA 1
ATOM 2527 C C . ASN A 1 318 ? 32.779 36.325 -19.932 1.00 39.84 318 ASN A C 1
ATOM 2529 O O . ASN A 1 318 ? 32.082 36.111 -18.938 1.00 39.84 318 ASN A O 1
ATOM 2533 N N . LYS A 1 319 ? 32.267 36.704 -21.104 1.00 38.53 319 LYS A N 1
ATOM 2534 C CA . LYS A 1 319 ? 30.859 36.684 -21.490 1.00 38.53 319 LYS A CA 1
ATOM 2535 C C . LYS A 1 319 ? 30.432 35.216 -21.599 1.00 38.53 319 LYS A C 1
ATOM 2537 O O . LYS A 1 319 ? 30.985 34.468 -22.400 1.00 38.53 319 LYS A O 1
ATOM 2542 N N . LYS A 1 320 ? 29.457 34.789 -20.786 1.00 44.16 320 LYS A N 1
ATOM 2543 C CA . LYS A 1 320 ? 28.729 33.533 -21.021 1.00 44.16 320 LYS A CA 1
ATOM 2544 C C . LYS A 1 320 ? 28.149 33.618 -22.431 1.00 44.16 320 LYS A C 1
ATOM 2546 O O . LYS A 1 320 ? 27.359 34.516 -22.715 1.00 44.16 320 LYS A O 1
ATOM 2551 N N . THR A 1 321 ? 28.609 32.743 -23.310 1.00 39.94 321 THR A N 1
ATOM 2552 C CA . THR A 1 321 ? 28.242 32.714 -24.719 1.00 39.94 321 THR A CA 1
ATOM 2553 C C . THR A 1 321 ? 26.766 32.351 -24.857 1.00 39.94 321 THR A C 1
ATOM 2555 O O . THR A 1 321 ? 26.372 31.195 -24.730 1.00 39.94 321 THR A O 1
ATOM 2558 N N . ALA A 1 322 ? 25.939 33.369 -25.102 1.00 46.34 322 ALA A N 1
ATOM 2559 C CA . ALA A 1 322 ? 24.726 33.193 -25.881 1.00 46.34 322 ALA A CA 1
ATOM 2560 C C . ALA A 1 322 ? 25.163 32.638 -27.242 1.00 46.34 322 ALA A C 1
ATOM 2562 O O . ALA A 1 322 ? 26.038 33.217 -27.887 1.00 46.34 322 ALA A O 1
ATOM 2563 N N . THR A 1 323 ? 24.645 31.479 -27.631 1.00 52.41 323 THR A N 1
ATOM 2564 C CA . THR A 1 323 ? 24.863 30.929 -28.969 1.00 52.41 323 THR A CA 1
ATOM 2565 C C . THR A 1 323 ? 24.368 31.965 -29.978 1.00 52.41 323 THR A C 1
ATOM 2567 O O . THR A 1 323 ? 23.210 32.357 -29.892 1.00 52.41 323 THR A O 1
ATOM 2570 N N . GLU A 1 324 ? 25.212 32.441 -30.893 1.00 55.56 324 GLU A N 1
ATOM 2571 C CA . GLU A 1 324 ? 24.781 33.325 -31.983 1.00 55.56 324 GLU A CA 1
ATOM 2572 C C . GLU A 1 324 ? 23.758 32.583 -32.851 1.00 55.56 324 GLU A C 1
ATOM 2574 O O . GLU A 1 324 ? 24.097 31.696 -33.629 1.00 55.56 324 GLU A O 1
ATOM 2579 N N . VAL A 1 325 ? 22.477 32.905 -32.667 1.00 59.12 325 VAL A N 1
ATOM 2580 C CA . VAL A 1 325 ? 21.350 32.296 -33.395 1.00 59.12 325 VAL A CA 1
ATOM 2581 C C . VAL A 1 325 ? 21.144 32.964 -34.770 1.00 59.12 325 VAL A C 1
ATOM 2583 O O . VAL A 1 325 ? 20.308 32.532 -35.558 1.00 59.12 325 VAL A O 1
ATOM 2586 N N . SER A 1 326 ? 21.918 34.008 -35.094 1.00 58.50 326 SER A N 1
ATOM 2587 C CA . SER A 1 326 ? 21.754 34.829 -36.303 1.00 58.50 326 SER A CA 1
ATOM 2588 C C . SER A 1 326 ? 22.196 34.152 -37.607 1.00 58.50 326 SER A C 1
ATOM 2590 O O . SER A 1 326 ? 21.899 34.680 -38.675 1.00 58.50 326 SER A O 1
ATOM 2592 N N . MET A 1 327 ? 22.872 32.997 -37.550 1.00 61.91 327 MET A N 1
ATOM 2593 C CA . MET A 1 327 ? 23.405 32.298 -38.734 1.00 61.91 327 MET A CA 1
ATOM 2594 C C . MET A 1 327 ? 22.763 30.930 -39.013 1.00 61.91 327 MET A C 1
ATOM 2596 O O . MET A 1 327 ? 23.256 30.176 -39.853 1.00 61.91 327 MET A O 1
ATOM 2600 N N . ASN A 1 328 ? 21.680 30.578 -38.319 1.00 78.56 328 ASN A N 1
ATOM 2601 C CA . ASN A 1 328 ? 21.000 29.306 -38.559 1.00 78.56 328 ASN A CA 1
ATOM 2602 C C . ASN A 1 328 ? 20.143 29.368 -39.841 1.00 78.56 328 ASN A C 1
ATOM 2604 O O . ASN A 1 328 ? 19.528 30.406 -40.101 1.00 78.56 328 ASN A O 1
ATOM 2608 N N . PRO A 1 329 ? 20.068 28.275 -40.631 1.00 83.00 329 PRO A N 1
ATOM 2609 C CA . PRO A 1 329 ? 19.191 28.210 -41.795 1.00 83.00 329 PRO A CA 1
ATOM 2610 C C . PRO A 1 329 ? 17.731 28.512 -41.422 1.00 83.00 329 PRO A C 1
ATOM 2612 O O . PRO A 1 329 ? 17.309 28.159 -40.316 1.00 83.00 329 PRO A O 1
ATOM 2615 N N . PRO A 1 330 ? 16.942 29.118 -42.328 1.00 85.69 330 PRO A N 1
ATOM 2616 C CA . PRO A 1 330 ? 15.532 29.393 -42.082 1.00 85.69 330 PRO A CA 1
ATOM 2617 C C . PRO A 1 330 ? 14.765 28.136 -41.659 1.00 85.69 330 PRO A C 1
ATOM 2619 O O . PRO A 1 330 ? 14.766 27.122 -42.358 1.00 85.69 330 PRO A O 1
ATOM 2622 N N . ASN A 1 331 ? 14.094 28.218 -40.513 1.00 88.69 331 ASN A N 1
ATOM 2623 C CA . ASN A 1 331 ? 13.322 27.135 -39.912 1.00 88.69 331 ASN A CA 1
ATOM 2624 C C . ASN A 1 331 ? 11.932 27.652 -39.503 1.00 88.69 331 ASN A C 1
ATOM 2626 O O . ASN A 1 331 ? 11.732 28.848 -39.306 1.00 88.69 331 ASN A O 1
ATOM 2630 N N . LYS A 1 332 ? 10.964 26.745 -39.356 1.00 91.94 332 LYS A N 1
ATOM 2631 C CA . LYS A 1 332 ? 9.604 27.048 -38.884 1.00 91.94 332 LYS A CA 1
ATOM 2632 C C . LYS A 1 332 ? 9.554 27.441 -37.405 1.00 91.94 332 LYS A C 1
ATOM 2634 O O . LYS A 1 332 ? 8.562 28.005 -36.956 1.00 91.94 332 LYS A O 1
ATOM 2639 N N . VAL A 1 333 ? 10.608 27.119 -36.653 1.00 92.50 333 VAL A N 1
ATOM 2640 C CA . VAL A 1 333 ? 10.706 27.363 -35.213 1.00 92.50 333 VAL A CA 1
ATOM 2641 C C . VAL A 1 333 ? 11.733 28.453 -34.933 1.00 92.50 333 VAL A C 1
ATOM 2643 O O . VAL A 1 333 ? 12.885 28.369 -35.371 1.00 92.50 333 VAL A O 1
ATOM 2646 N N . LEU A 1 334 ? 11.326 29.453 -34.157 1.00 92.50 334 LEU A N 1
ATOM 2647 C CA . LEU A 1 334 ? 12.188 30.509 -33.644 1.00 92.50 334 LEU A CA 1
ATOM 2648 C C . LEU A 1 334 ? 12.635 30.186 -32.219 1.00 92.50 334 LEU A C 1
ATOM 2650 O O . LEU A 1 334 ? 11.852 29.722 -31.394 1.00 92.50 334 LEU A O 1
ATOM 2654 N N . LEU A 1 335 ? 13.902 30.456 -31.932 1.00 93.25 335 LEU A N 1
ATOM 2655 C CA . LEU A 1 335 ? 14.505 30.401 -30.611 1.00 93.25 335 LEU A CA 1
ATOM 2656 C C . LEU A 1 335 ? 14.643 31.827 -30.076 1.00 93.25 335 LEU A C 1
ATOM 2658 O O . LEU A 1 335 ? 15.359 32.650 -30.646 1.00 93.25 335 LEU A O 1
ATOM 2662 N N . VAL A 1 336 ? 13.982 32.083 -28.950 1.00 92.62 336 VAL A N 1
ATOM 2663 C CA . VAL A 1 336 ? 14.051 33.343 -28.210 1.00 92.62 336 VAL A CA 1
ATOM 2664 C C . VAL A 1 336 ? 14.893 33.122 -26.958 1.00 92.62 336 VAL A C 1
ATOM 2666 O O . VAL A 1 336 ? 14.607 32.225 -26.165 1.00 92.62 336 VAL A O 1
ATOM 2669 N N . GLN A 1 337 ? 15.946 33.914 -26.778 1.00 91.75 337 GLN A N 1
ATOM 2670 C CA . GLN A 1 337 ? 16.872 33.825 -25.644 1.00 91.75 337 GLN A CA 1
ATOM 2671 C C . GLN A 1 337 ? 16.900 35.127 -24.840 1.00 91.75 337 GLN A C 1
ATOM 2673 O O . GLN A 1 337 ? 16.617 36.199 -25.371 1.00 91.75 337 GLN A O 1
ATOM 2678 N N . ASN A 1 338 ? 17.335 35.028 -23.580 1.00 89.25 338 ASN A N 1
ATOM 2679 C CA . ASN A 1 338 ? 17.446 36.139 -22.625 1.00 89.25 338 ASN A CA 1
ATOM 2680 C C . ASN A 1 338 ? 16.095 36.742 -22.215 1.00 89.25 338 ASN A C 1
ATOM 2682 O O . ASN A 1 338 ? 15.986 37.951 -22.022 1.00 89.25 338 ASN A O 1
ATOM 2686 N N . LEU A 1 339 ? 15.076 35.897 -22.053 1.00 89.19 339 LEU A N 1
ATOM 2687 C CA . LEU A 1 339 ? 13.783 36.326 -21.525 1.00 89.19 339 LEU A CA 1
ATOM 2688 C C . LEU A 1 339 ? 13.911 36.842 -20.075 1.00 89.19 339 LEU A C 1
ATOM 2690 O O . LEU A 1 339 ? 14.685 36.276 -19.293 1.00 89.19 339 LEU A O 1
ATOM 2694 N N . PRO A 1 340 ? 13.164 37.889 -19.683 1.00 87.50 340 PRO A N 1
ATOM 2695 C CA . PRO A 1 340 ? 13.132 38.330 -18.295 1.00 87.50 340 PRO A CA 1
ATOM 2696 C C . PRO A 1 340 ? 12.566 37.237 -17.372 1.00 87.50 340 PRO A C 1
ATOM 2698 O O . PRO A 1 340 ? 11.727 36.422 -17.759 1.00 87.50 340 PRO A O 1
ATOM 2701 N N . SER A 1 341 ? 13.049 37.191 -16.129 1.00 82.44 341 SER A N 1
ATOM 2702 C CA . SER A 1 341 ? 12.603 36.200 -15.146 1.00 82.44 341 SER A CA 1
ATOM 2703 C C . SER A 1 341 ? 11.161 36.476 -14.715 1.00 82.44 341 SER A C 1
ATOM 2705 O O . SER A 1 341 ? 10.885 37.559 -14.207 1.00 82.44 341 SER A O 1
ATOM 2707 N N . GLY A 1 342 ? 10.274 35.488 -14.863 1.00 82.00 342 GLY A N 1
ATOM 2708 C CA . GLY A 1 342 ? 8.864 35.582 -14.449 1.00 82.00 342 GLY A CA 1
ATOM 2709 C C . GLY A 1 342 ? 7.853 35.734 -15.589 1.00 82.00 342 GLY A C 1
ATOM 2710 O O . GLY A 1 342 ? 6.664 35.825 -15.313 1.00 82.00 342 GLY A O 1
ATOM 2711 N N . VAL A 1 343 ? 8.311 35.727 -16.844 1.00 85.88 343 VAL A N 1
ATOM 2712 C CA . VAL A 1 343 ? 7.455 35.746 -18.040 1.00 85.88 343 VAL A CA 1
ATOM 2713 C C . VAL A 1 343 ? 6.630 34.462 -18.156 1.00 85.88 343 VAL A C 1
ATOM 2715 O O . VAL A 1 343 ? 7.173 33.367 -17.976 1.00 85.88 343 VAL A O 1
ATOM 2718 N N . GLN A 1 344 ? 5.344 34.599 -18.490 1.00 89.62 344 GLN A N 1
ATOM 2719 C CA . GLN A 1 344 ? 4.444 33.482 -18.789 1.00 89.62 344 GLN A CA 1
ATOM 2720 C C . GLN A 1 344 ? 4.353 33.213 -20.299 1.00 89.62 344 GLN A C 1
ATOM 2722 O O . GLN A 1 344 ? 4.768 34.024 -21.128 1.00 89.62 344 GLN A O 1
ATOM 2727 N N . SER A 1 345 ? 3.811 32.049 -20.673 1.00 87.25 345 SER A N 1
ATOM 2728 C CA . SER A 1 345 ? 3.571 31.676 -22.079 1.00 87.25 345 SER A CA 1
ATOM 2729 C C . SER A 1 345 ? 2.721 32.701 -22.827 1.00 87.25 345 SER A C 1
ATOM 2731 O O . SER A 1 345 ? 2.992 32.993 -23.992 1.00 87.25 345 SER A O 1
ATOM 2733 N N . ASP A 1 346 ? 1.728 33.269 -22.148 1.00 87.31 346 ASP A N 1
ATOM 2734 C CA . ASP A 1 346 ? 0.697 34.112 -22.756 1.00 87.31 346 ASP A CA 1
ATOM 2735 C C . ASP A 1 346 ? 1.252 35.493 -23.136 1.00 87.31 346 ASP A C 1
ATOM 2737 O O . ASP A 1 346 ? 0.905 36.056 -24.180 1.00 87.31 346 ASP A O 1
ATOM 2741 N N . ASP A 1 347 ? 2.212 35.991 -22.352 1.00 88.06 347 ASP A N 1
ATOM 2742 C CA . ASP A 1 347 ? 2.919 37.242 -22.632 1.00 88.06 347 ASP A CA 1
ATOM 2743 C C . ASP A 1 347 ? 3.767 37.118 -23.909 1.00 88.06 347 ASP A C 1
ATOM 2745 O O . ASP A 1 347 ? 3.813 38.026 -24.738 1.00 88.06 347 ASP A O 1
ATOM 2749 N N . ILE A 1 348 ? 4.411 35.960 -24.099 1.00 88.12 348 ILE A N 1
ATOM 2750 C CA . ILE A 1 348 ? 5.208 35.659 -25.298 1.00 88.12 348 ILE A CA 1
ATOM 2751 C C . ILE A 1 348 ? 4.283 35.467 -26.497 1.00 88.12 348 ILE A C 1
ATOM 2753 O O . ILE A 1 348 ? 4.555 35.992 -27.576 1.00 88.12 348 ILE A O 1
ATOM 2757 N N . SER A 1 349 ? 3.168 34.757 -26.311 1.00 89.19 349 SER A N 1
ATOM 2758 C CA . SER A 1 349 ? 2.177 34.561 -27.367 1.00 89.19 349 SER A CA 1
ATOM 2759 C C . SER A 1 349 ? 1.648 35.892 -27.896 1.00 89.19 349 SER A C 1
ATOM 2761 O O . SER A 1 349 ? 1.441 36.016 -29.095 1.00 89.19 349 SER A O 1
ATOM 2763 N N . SER A 1 350 ? 1.480 36.897 -27.035 1.00 86.75 350 SER A N 1
ATOM 2764 C CA . SER A 1 350 ? 0.969 38.217 -27.426 1.00 86.75 350 SER A CA 1
ATOM 2765 C C . SER A 1 350 ? 1.940 39.000 -28.319 1.00 86.75 350 SER A C 1
ATOM 2767 O O . SER A 1 350 ? 1.513 39.707 -29.227 1.00 86.75 350 SER A O 1
ATOM 2769 N N . ILE A 1 351 ? 3.251 38.856 -28.101 1.00 86.94 351 ILE A N 1
ATOM 2770 C CA . ILE A 1 351 ? 4.294 39.545 -28.886 1.00 86.94 351 ILE A CA 1
ATOM 2771 C C . ILE A 1 351 ? 4.529 38.851 -30.231 1.00 86.94 351 ILE A C 1
ATOM 2773 O O . ILE A 1 351 ? 4.811 39.501 -31.236 1.00 86.94 351 ILE A O 1
ATOM 2777 N N . PHE A 1 352 ? 4.414 37.523 -30.244 1.00 89.56 352 PHE A N 1
ATOM 2778 C CA . PHE A 1 352 ? 4.668 36.682 -31.413 1.00 89.56 352 PHE A CA 1
ATOM 2779 C C . PHE A 1 352 ? 3.381 36.236 -32.132 1.00 89.56 352 PHE A C 1
ATOM 2781 O O . PHE A 1 352 ? 3.432 35.380 -33.015 1.00 89.56 352 PHE A O 1
ATOM 2788 N N . ALA A 1 353 ? 2.233 36.831 -31.792 1.00 84.56 353 ALA A N 1
ATOM 2789 C CA . ALA A 1 353 ? 0.966 36.614 -32.479 1.00 84.56 353 ALA A CA 1
ATOM 2790 C C . ALA A 1 353 ? 1.031 37.209 -33.895 1.00 84.56 353 ALA A C 1
ATOM 2792 O O . ALA A 1 353 ? 0.822 38.402 -34.111 1.00 84.56 353 ALA A O 1
ATOM 2793 N N . ALA A 1 354 ? 1.341 36.361 -34.871 1.00 83.00 354 ALA A N 1
ATOM 2794 C CA . ALA A 1 354 ? 1.323 36.685 -36.290 1.00 83.00 354 ALA A CA 1
ATOM 2795 C C . ALA A 1 354 ? 0.658 35.553 -37.080 1.00 83.00 354 ALA A C 1
ATOM 2797 O O . ALA A 1 354 ? 0.459 34.450 -36.563 1.00 83.00 354 ALA A O 1
ATOM 2798 N N . ASP A 1 355 ? 0.336 35.820 -38.346 1.00 77.50 355 ASP A N 1
ATOM 2799 C CA . ASP A 1 355 ? -0.253 34.822 -39.236 1.00 77.50 355 ASP A CA 1
ATOM 2800 C C . ASP A 1 355 ? 0.589 33.543 -39.257 1.00 77.50 355 ASP A C 1
ATOM 2802 O O . ASP A 1 355 ? 1.794 33.573 -39.520 1.00 77.50 355 ASP A O 1
ATOM 2806 N N . GLY A 1 356 ? -0.060 32.414 -38.974 1.00 81.81 356 GLY A N 1
ATOM 2807 C CA . GLY A 1 356 ? 0.574 31.100 -38.955 1.00 81.81 356 GLY A CA 1
ATOM 2808 C C . GLY A 1 356 ? 1.251 30.715 -37.638 1.00 81.81 356 GLY A C 1
ATOM 2809 O O . GLY A 1 356 ? 2.017 29.758 -37.653 1.00 81.81 356 GLY A O 1
ATOM 2810 N N . PHE A 1 357 ? 1.008 31.412 -36.527 1.00 91.62 357 PHE A N 1
ATOM 2811 C CA . PHE A 1 357 ? 1.433 30.988 -35.186 1.00 91.62 357 PHE A CA 1
ATOM 2812 C C . PHE A 1 357 ? 0.764 29.665 -34.760 1.00 91.62 357 PHE A C 1
ATOM 2814 O O . PHE A 1 357 ? -0.442 29.501 -34.941 1.00 91.62 357 PHE A O 1
ATOM 2821 N N . ILE A 1 358 ? 1.536 28.729 -34.192 1.00 91.69 358 ILE A N 1
ATOM 2822 C CA . ILE A 1 358 ? 1.040 27.424 -33.716 1.00 91.69 358 ILE A CA 1
ATOM 2823 C C . ILE A 1 358 ? 1.131 27.318 -32.191 1.00 91.69 358 ILE A C 1
ATOM 2825 O O . ILE A 1 358 ? 0.113 27.151 -31.524 1.00 91.69 358 ILE A O 1
ATOM 2829 N N . GLU A 1 359 ? 2.344 27.362 -31.636 1.00 91.62 359 GLU A N 1
ATOM 2830 C CA . GLU A 1 359 ? 2.590 27.050 -30.222 1.00 91.62 359 GLU A CA 1
ATOM 2831 C C . GLU A 1 359 ? 3.836 27.785 -29.700 1.00 91.62 359 GLU A C 1
ATOM 2833 O O . GLU A 1 359 ? 4.820 27.971 -30.423 1.00 91.62 359 GLU A O 1
ATOM 2838 N N . VAL A 1 360 ? 3.820 28.154 -28.412 1.00 95.06 360 VAL A N 1
ATOM 2839 C CA . VAL A 1 360 ? 4.994 28.633 -27.665 1.00 95.06 360 VAL A CA 1
ATOM 2840 C C . VAL A 1 360 ? 5.360 27.625 -26.584 1.00 95.06 360 VAL A C 1
ATOM 2842 O O . VAL A 1 360 ? 4.572 27.347 -25.683 1.00 95.06 360 VAL A O 1
ATOM 2845 N N . ARG A 1 361 ? 6.604 27.143 -26.612 1.00 93.62 361 ARG A N 1
ATOM 2846 C CA . ARG A 1 361 ? 7.181 26.305 -25.554 1.00 93.62 361 ARG A CA 1
ATOM 2847 C C . ARG A 1 361 ? 8.188 27.098 -24.738 1.00 93.62 361 ARG A C 1
ATOM 2849 O O . ARG A 1 361 ? 9.319 27.326 -25.173 1.00 93.62 361 ARG A O 1
ATOM 2856 N N . LEU A 1 362 ? 7.781 27.499 -23.537 1.00 91.88 362 LEU A N 1
ATOM 2857 C CA . LEU A 1 362 ? 8.620 28.225 -22.588 1.00 91.88 362 LEU A CA 1
ATOM 2858 C C . LEU A 1 362 ? 9.515 27.272 -21.779 1.00 91.88 362 LEU A C 1
ATOM 2860 O O . LEU A 1 362 ? 9.050 26.302 -21.186 1.00 91.88 362 LEU A O 1
ATOM 2864 N N . VAL A 1 363 ? 10.805 27.597 -21.680 1.00 90.12 363 VAL A N 1
ATOM 2865 C CA . VAL A 1 363 ? 11.779 26.925 -20.810 1.00 90.12 363 VAL A CA 1
ATOM 2866 C C . VAL A 1 363 ? 12.308 27.935 -19.791 1.00 90.12 363 VAL A C 1
ATOM 2868 O O . VAL A 1 363 ? 13.382 28.528 -19.938 1.00 90.12 363 VAL A O 1
ATOM 2871 N N . SER A 1 364 ? 11.539 28.104 -18.715 1.00 83.12 364 SER A N 1
ATOM 2872 C CA . SER A 1 364 ? 11.785 29.093 -17.656 1.00 83.12 364 SER A CA 1
ATOM 2873 C C . SER A 1 364 ? 13.149 28.940 -16.971 1.00 83.12 364 SER A C 1
ATOM 2875 O O . SER A 1 364 ? 13.798 29.930 -16.663 1.00 83.12 364 SER A O 1
ATOM 2877 N N . VAL A 1 365 ? 13.657 27.712 -16.806 1.00 81.75 365 VAL A N 1
ATOM 2878 C CA . VAL A 1 365 ? 14.950 27.435 -16.138 1.00 81.75 365 VAL A CA 1
ATOM 2879 C C . VAL A 1 365 ? 16.148 28.077 -16.854 1.00 81.75 365 VAL A C 1
ATOM 2881 O O . VAL A 1 365 ? 17.180 28.333 -16.235 1.00 81.75 365 VAL A O 1
ATOM 2884 N N . ARG A 1 366 ? 16.042 28.316 -18.167 1.00 83.56 366 ARG A N 1
ATOM 2885 C CA . ARG A 1 366 ? 17.123 28.879 -18.991 1.00 83.56 366 ARG A CA 1
ATOM 2886 C C . ARG A 1 366 ? 16.746 30.205 -19.652 1.00 83.56 366 ARG A C 1
ATOM 2888 O O . ARG A 1 366 ? 17.507 30.663 -20.500 1.00 83.56 366 ARG A O 1
ATOM 2895 N N . ASN A 1 367 ? 15.612 30.804 -19.274 1.00 89.12 367 ASN A N 1
ATOM 2896 C CA . ASN A 1 367 ? 15.107 32.050 -19.855 1.00 89.12 367 ASN A CA 1
ATOM 2897 C C . ASN A 1 367 ? 15.066 32.013 -21.395 1.00 89.12 367 ASN A C 1
ATOM 2899 O O . ASN A 1 367 ? 15.536 32.936 -22.067 1.00 89.12 367 ASN A O 1
ATOM 2903 N N . LEU A 1 368 ? 14.550 30.912 -21.949 1.00 92.31 368 LEU A N 1
ATOM 2904 C CA . LEU A 1 368 ? 14.417 30.715 -23.390 1.00 92.31 368 LEU A CA 1
ATOM 2905 C C . LEU A 1 368 ? 13.030 30.194 -23.752 1.00 92.31 368 LEU A C 1
ATOM 2907 O O . LEU A 1 368 ? 12.391 29.523 -22.943 1.00 92.31 368 LEU A O 1
ATOM 2911 N N . ALA A 1 369 ? 12.587 30.480 -24.969 1.00 93.81 369 ALA A N 1
ATOM 2912 C CA . ALA A 1 369 ? 11.344 29.957 -25.519 1.00 93.81 369 ALA A CA 1
ATOM 2913 C C . ALA A 1 369 ? 11.524 29.534 -26.977 1.00 93.81 369 ALA A C 1
ATOM 2915 O O . ALA A 1 369 ? 12.357 30.085 -27.699 1.00 93.81 369 ALA A O 1
ATOM 2916 N N . PHE A 1 370 ? 10.726 28.556 -27.390 1.00 94.75 370 PHE A N 1
ATOM 2917 C CA . PHE A 1 370 ? 10.581 28.154 -28.782 1.00 94.75 370 PHE A CA 1
ATOM 2918 C C . PHE A 1 370 ? 9.212 28.591 -29.285 1.00 94.75 370 PHE A C 1
ATOM 2920 O O . PHE A 1 370 ? 8.213 28.312 -28.626 1.00 94.75 370 PHE A O 1
ATOM 2927 N N . VAL A 1 371 ? 9.176 29.261 -30.432 1.00 94.31 371 VAL A N 1
ATOM 2928 C CA . VAL A 1 371 ? 7.941 29.733 -31.069 1.00 94.31 371 VAL A CA 1
ATOM 2929 C C . VAL A 1 371 ? 7.800 29.042 -32.416 1.00 94.31 371 VAL A C 1
ATOM 2931 O O . VAL A 1 371 ? 8.663 29.204 -33.277 1.00 94.31 371 VAL A O 1
ATOM 2934 N N . GLU A 1 372 ? 6.749 28.249 -32.592 1.00 94.62 372 GLU A N 1
ATOM 2935 C CA . GLU A 1 372 ? 6.514 27.459 -33.801 1.00 94.62 372 GLU A CA 1
ATOM 2936 C C . GLU A 1 372 ? 5.478 28.117 -34.719 1.00 94.62 372 GLU A C 1
ATOM 2938 O O . GLU A 1 372 ? 4.426 28.573 -34.264 1.00 94.62 372 GLU A O 1
ATOM 2943 N N . TYR A 1 373 ? 5.775 28.124 -36.022 1.00 94.88 373 TYR A N 1
ATOM 2944 C CA . TYR A 1 373 ? 4.894 28.620 -37.077 1.00 94.88 373 TYR A CA 1
ATOM 2945 C C . TYR A 1 373 ? 4.582 27.541 -38.123 1.00 94.88 373 TYR A C 1
ATOM 2947 O O . TYR A 1 373 ? 5.353 26.609 -38.348 1.00 94.88 373 TYR A O 1
ATOM 2955 N N . ALA A 1 374 ? 3.471 27.704 -38.839 1.00 91.19 374 ALA A N 1
ATOM 2956 C CA . ALA A 1 374 ? 3.009 26.773 -39.868 1.00 91.19 374 ALA A CA 1
ATOM 2957 C C . ALA A 1 374 ? 3.975 26.646 -41.058 1.00 91.19 374 ALA A C 1
ATOM 2959 O O . ALA A 1 374 ? 4.219 25.545 -41.577 1.00 91.19 374 ALA A O 1
ATOM 2960 N N . THR A 1 375 ? 4.567 27.764 -41.483 1.00 92.94 375 THR A N 1
ATOM 2961 C CA . THR A 1 375 ? 5.500 27.814 -42.614 1.00 92.94 375 THR A CA 1
ATOM 2962 C C . THR A 1 375 ? 6.753 28.612 -42.267 1.00 92.94 375 THR A C 1
ATOM 2964 O O . THR A 1 375 ? 6.744 29.480 -41.395 1.00 92.94 375 THR A O 1
ATOM 2967 N N . ILE A 1 376 ? 7.845 28.316 -42.978 1.00 91.00 376 ILE A N 1
ATOM 2968 C CA . ILE A 1 376 ? 9.127 29.017 -42.816 1.00 91.00 376 ILE A CA 1
ATOM 2969 C C . ILE A 1 376 ? 8.955 30.500 -43.174 1.00 91.00 376 ILE A C 1
ATOM 2971 O O . ILE A 1 376 ? 9.495 31.363 -42.492 1.00 91.00 376 ILE A O 1
ATOM 2975 N N . SER A 1 377 ? 8.135 30.802 -44.185 1.00 89.06 377 SER A N 1
ATOM 2976 C CA . SER A 1 377 ? 7.828 32.169 -44.615 1.00 89.06 377 SER A CA 1
ATOM 2977 C C . SER A 1 377 ? 7.207 33.012 -43.497 1.00 89.06 377 SER A C 1
ATOM 2979 O O . SER A 1 377 ? 7.591 34.167 -43.327 1.00 89.06 377 SER A O 1
ATOM 2981 N N . HIS A 1 378 ? 6.304 32.442 -42.689 1.00 89.06 378 HIS A N 1
ATOM 2982 C CA . HIS A 1 378 ? 5.725 33.144 -41.538 1.00 89.06 378 HIS A CA 1
ATOM 2983 C C . HIS A 1 378 ? 6.780 33.448 -40.465 1.00 89.06 378 HIS A C 1
ATOM 2985 O O . HIS A 1 378 ? 6.877 34.588 -40.010 1.00 89.06 378 HIS A O 1
ATOM 2991 N N . ALA A 1 379 ? 7.632 32.474 -40.132 1.00 87.81 379 ALA A N 1
ATOM 2992 C CA . ALA A 1 379 ? 8.723 32.664 -39.177 1.00 87.81 379 ALA A CA 1
ATOM 2993 C C . ALA A 1 379 ? 9.734 33.729 -39.655 1.00 87.81 379 ALA A C 1
ATOM 2995 O O . ALA A 1 379 ? 10.117 34.613 -38.888 1.00 87.81 379 ALA A O 1
ATOM 2996 N N . SER A 1 380 ? 10.116 33.707 -40.937 1.00 87.50 380 SER A N 1
ATOM 2997 C CA . SER A 1 380 ? 11.002 34.711 -41.546 1.00 87.50 380 SER A CA 1
ATOM 2998 C C . SER A 1 380 ? 10.408 36.120 -41.516 1.00 87.50 380 SER A C 1
ATOM 3000 O O . SER A 1 380 ? 11.121 37.072 -41.199 1.00 87.50 380 SER A O 1
ATOM 3002 N N . ASN A 1 381 ? 9.106 36.261 -41.779 1.00 88.69 381 ASN A N 1
ATOM 3003 C CA . ASN A 1 381 ? 8.422 37.552 -41.706 1.00 88.69 381 ASN A CA 1
ATOM 3004 C C . ASN A 1 381 ? 8.471 38.129 -40.285 1.00 88.69 381 ASN A C 1
ATOM 3006 O O . ASN A 1 381 ? 8.727 39.319 -40.113 1.00 88.69 381 ASN A O 1
ATOM 3010 N N . VAL A 1 382 ? 8.291 37.299 -39.257 1.00 87.38 382 VAL A N 1
ATOM 3011 C CA . VAL A 1 382 ? 8.363 37.750 -37.860 1.00 87.38 382 VAL A CA 1
ATOM 3012 C C . VAL A 1 382 ? 9.784 38.161 -37.471 1.00 87.38 382 VAL A C 1
ATOM 3014 O O . VAL A 1 382 ? 9.964 39.222 -36.875 1.00 87.38 382 VAL A O 1
ATOM 3017 N N . VAL A 1 383 ? 10.802 37.398 -37.880 1.00 87.94 383 VAL A N 1
ATOM 3018 C CA . VAL A 1 383 ? 12.213 37.769 -37.658 1.00 87.94 383 VAL A CA 1
ATOM 3019 C C . VAL A 1 383 ? 12.570 39.075 -38.376 1.00 87.94 383 VAL A C 1
ATOM 3021 O O . VAL A 1 383 ? 13.264 39.908 -37.801 1.00 87.94 383 VAL A O 1
ATOM 3024 N N . SER A 1 384 ? 12.060 39.310 -39.592 1.00 85.50 384 SER A N 1
ATOM 3025 C CA . SER A 1 384 ? 12.282 40.579 -40.308 1.00 85.50 384 SER A CA 1
ATOM 3026 C C . SER A 1 384 ? 11.597 41.785 -39.653 1.00 85.50 384 SER A C 1
ATOM 3028 O O . SER A 1 384 ? 12.110 42.896 -39.749 1.00 85.50 384 SER A O 1
ATOM 3030 N N . LYS A 1 385 ? 10.465 41.570 -38.965 1.00 86.38 385 LYS A N 1
ATOM 3031 C CA . LYS A 1 385 ? 9.701 42.625 -38.281 1.00 86.38 385 LYS A CA 1
ATOM 3032 C C . LYS A 1 385 ? 10.295 42.989 -36.920 1.00 86.38 385 LYS A C 1
ATOM 3034 O O . LYS A 1 385 ? 10.395 44.168 -36.605 1.00 86.38 385 LYS A O 1
ATOM 3039 N N . LEU A 1 386 ? 10.658 41.989 -36.113 1.00 84.38 386 LEU A N 1
ATOM 3040 C CA . LEU A 1 386 ? 11.168 42.188 -34.748 1.00 84.38 386 LEU A CA 1
ATOM 3041 C C . LEU A 1 386 ? 12.691 42.377 -34.698 1.00 84.38 386 LEU A C 1
ATOM 3043 O O . LEU A 1 386 ? 13.211 42.918 -33.724 1.00 84.38 386 LEU A O 1
ATOM 3047 N N . GLY A 1 387 ? 13.400 41.952 -35.745 1.00 83.31 387 GLY A N 1
ATOM 3048 C CA . GLY A 1 387 ? 14.855 41.948 -35.799 1.00 83.31 387 GLY A CA 1
ATOM 3049 C C . GLY A 1 387 ? 15.491 40.854 -34.926 1.00 83.31 387 GLY A C 1
ATOM 3050 O O . GLY A 1 387 ? 14.809 40.151 -34.177 1.00 83.31 387 GLY A O 1
ATOM 3051 N N . PRO A 1 388 ? 16.824 40.689 -35.003 1.00 82.31 388 PRO A N 1
ATOM 3052 C CA . PRO A 1 388 ? 17.551 39.699 -34.206 1.00 82.31 388 PRO A CA 1
ATOM 3053 C C . PRO A 1 388 ? 17.664 40.084 -32.724 1.00 82.31 388 PRO A C 1
ATOM 3055 O O . PRO A 1 388 ? 17.954 39.229 -31.888 1.00 82.31 388 PRO A O 1
ATOM 3058 N N . LEU A 1 389 ? 17.460 41.362 -32.389 1.00 85.50 389 LEU A N 1
ATOM 3059 C CA . LEU A 1 389 ? 17.558 41.882 -31.032 1.00 85.50 389 LEU A CA 1
ATOM 3060 C C . LEU A 1 389 ? 16.366 42.797 -30.752 1.00 85.50 389 LEU A C 1
ATOM 3062 O O . LEU A 1 389 ? 16.236 43.843 -31.382 1.00 85.50 389 LEU A O 1
ATOM 3066 N N . TYR A 1 390 ? 15.527 42.408 -29.797 1.00 87.50 390 TYR A N 1
ATOM 3067 C CA . TYR A 1 390 ? 14.315 43.138 -29.428 1.00 87.50 390 TYR A CA 1
ATOM 3068 C C . TYR A 1 390 ? 14.384 43.561 -27.954 1.00 87.50 390 TYR A C 1
ATOM 3070 O O . TYR A 1 390 ? 14.887 42.817 -27.109 1.00 87.50 390 TYR A O 1
ATOM 3078 N N . GLU A 1 391 ? 13.936 44.772 -27.625 1.00 86.12 391 GLU A N 1
ATOM 3079 C CA . GLU A 1 391 ? 13.915 45.262 -26.241 1.00 86.12 391 GLU A CA 1
ATOM 3080 C C . GLU A 1 391 ? 12.568 44.949 -25.593 1.00 86.12 391 GLU A C 1
ATOM 3082 O O . GLU A 1 391 ? 11.530 45.455 -26.011 1.00 86.12 391 GLU A O 1
ATOM 3087 N N . TRP A 1 392 ? 12.586 44.119 -24.547 1.00 83.81 392 TRP A N 1
ATOM 3088 C CA . TRP A 1 392 ? 11.387 43.729 -23.816 1.00 83.81 392 TRP A CA 1
ATOM 3089 C C . TRP A 1 392 ? 11.611 43.780 -22.303 1.00 83.81 392 TRP A C 1
ATOM 3091 O O . TRP A 1 392 ? 12.517 43.137 -21.770 1.00 83.81 392 TRP A O 1
ATOM 3101 N N . GLY A 1 393 ? 10.797 44.573 -21.596 1.00 72.38 393 GLY A N 1
ATOM 3102 C CA . GLY A 1 393 ? 10.826 44.656 -20.129 1.00 72.38 393 GLY A CA 1
ATOM 3103 C C . GLY A 1 393 ? 12.185 45.071 -19.548 1.00 72.38 393 GLY A C 1
ATOM 3104 O O . GLY A 1 393 ? 12.580 44.576 -18.495 1.00 72.38 393 GLY A O 1
ATOM 3105 N N . GLY A 1 394 ? 12.945 45.916 -20.257 1.00 79.69 394 GLY A N 1
ATOM 3106 C CA . GLY A 1 394 ? 14.296 46.339 -19.859 1.00 79.69 394 GLY A CA 1
ATOM 3107 C C . GLY A 1 394 ? 15.408 45.317 -20.141 1.00 79.69 394 GLY A C 1
ATOM 3108 O O . GLY A 1 394 ? 16.559 45.557 -19.781 1.00 79.69 394 GLY A O 1
ATOM 3109 N N . SER A 1 395 ? 15.091 44.194 -20.795 1.00 84.44 395 SER A N 1
ATOM 3110 C CA . SER A 1 395 ? 16.053 43.180 -21.240 1.00 84.44 395 SER A CA 1
ATOM 3111 C C . SER A 1 395 ? 16.110 43.105 -22.769 1.00 84.44 395 SER A C 1
ATOM 3113 O O . SER A 1 395 ? 15.103 43.264 -23.453 1.00 84.44 395 SER A O 1
ATOM 3115 N N . LYS A 1 396 ? 17.302 42.848 -23.319 1.00 88.44 396 LYS A N 1
ATOM 3116 C CA . LYS A 1 396 ? 17.508 42.631 -24.760 1.00 88.44 396 LYS A CA 1
ATOM 3117 C C . LYS A 1 396 ? 17.358 41.146 -25.077 1.00 88.44 396 LYS A C 1
ATOM 3119 O O . LYS A 1 396 ? 18.243 40.357 -24.731 1.00 88.44 396 LYS A O 1
ATOM 3124 N N . ILE A 1 397 ? 16.253 40.776 -25.716 1.00 91.12 397 ILE A N 1
ATOM 3125 C CA . ILE A 1 397 ? 15.988 39.400 -26.142 1.00 91.12 397 ILE A CA 1
ATOM 3126 C C . ILE A 1 397 ? 16.626 39.148 -27.510 1.00 91.12 397 ILE A C 1
ATOM 3128 O O . ILE A 1 397 ? 16.598 40.014 -28.382 1.00 91.12 397 ILE A O 1
ATOM 3132 N N . SER A 1 398 ? 17.223 37.969 -27.683 1.00 89.62 398 SER A N 1
ATOM 3133 C CA . SER A 1 398 ? 17.826 37.531 -28.949 1.00 89.62 398 SER A CA 1
ATOM 3134 C C . SER A 1 398 ? 16.871 36.577 -29.654 1.00 89.62 398 SER A C 1
ATOM 3136 O O . SER A 1 398 ? 16.435 35.602 -29.037 1.00 89.62 398 SER A O 1
ATOM 3138 N N . ILE A 1 399 ? 16.550 36.854 -30.916 1.00 90.94 399 ILE A N 1
ATOM 3139 C CA . ILE A 1 399 ? 15.610 36.076 -31.730 1.00 90.94 399 ILE A CA 1
ATOM 3140 C C . ILE A 1 399 ? 16.359 35.519 -32.943 1.00 90.94 399 ILE A C 1
ATOM 3142 O O . ILE A 1 399 ? 17.019 36.258 -33.671 1.00 90.94 399 ILE A O 1
ATOM 3146 N N . GLY A 1 400 ? 16.249 34.215 -33.188 1.00 90.06 400 GLY A N 1
ATOM 3147 C CA . GLY A 1 400 ? 16.794 33.593 -34.395 1.00 90.06 400 GLY A CA 1
ATOM 3148 C C . GLY A 1 400 ? 16.184 32.224 -34.673 1.00 90.06 400 GLY A C 1
ATOM 3149 O O . GLY A 1 400 ? 15.355 31.740 -33.906 1.00 90.06 400 GLY A O 1
ATOM 3150 N N . PHE A 1 401 ? 16.580 31.583 -35.770 1.00 91.62 401 PHE A N 1
ATOM 3151 C CA . PHE A 1 401 ? 16.054 30.265 -36.131 1.00 91.62 401 PHE A CA 1
ATOM 3152 C C . PHE A 1 401 ? 16.598 29.164 -35.212 1.00 91.62 401 PHE A C 1
ATOM 3154 O O . PHE A 1 401 ? 17.789 29.135 -34.889 1.00 91.62 401 PHE A O 1
ATOM 3161 N N . ALA A 1 402 ? 15.734 28.241 -34.791 1.00 88.12 402 ALA A N 1
ATOM 3162 C CA . ALA A 1 402 ? 16.155 27.059 -34.048 1.00 88.12 402 ALA A CA 1
ATOM 3163 C C . ALA A 1 402 ? 16.957 26.103 -34.951 1.00 88.12 402 ALA A C 1
ATOM 3165 O O . ALA A 1 402 ? 16.661 25.965 -36.141 1.00 88.12 402 ALA A O 1
ATOM 3166 N N . LYS A 1 403 ? 17.975 25.460 -34.369 1.00 82.50 403 LYS A N 1
ATOM 3167 C CA . LYS A 1 403 ? 18.843 24.497 -35.056 1.00 82.50 403 LYS A CA 1
ATOM 3168 C C . LYS A 1 403 ? 18.181 23.135 -35.221 1.00 82.50 403 LYS A C 1
ATOM 3170 O O . LYS A 1 403 ? 17.507 22.705 -34.258 1.00 82.50 403 LYS A O 1
#

Secondary structure (DSSP, 8-state):
--SSEEEEES------SHHHHHHHHHHHH-TT-HHHH-SSSPPP---TTTS-SSGGGEESS---HHHHHHHHHHHHHHHHHHHTTS-HHHHHHHHHHHHHHHHH--HHHHTT--HHHHHHHHHHHHTSHHHHTT--HHHHHHHHHHHHHHHHHH-GGG-EE---SBTTTTEEEEEE--SGGGTTEEEEEESSHHHHHHHHHHHTTT-EETTEEPEEEE-SS--HHHHHHHHTHHHHHHHHHHHHHHHT-S-HHHHHHHHHHHHHHHHHHHHHHTT--HHHHHHHHHHHHHHHHHHHHGGGS-----------------------GGGSPP-SEEEEESPPTT--HHHHHHHS--TTEEEEEEEGGGTEEEEEESSHHHHHHHHHHH-SEEEETTEEEEEEE--

pLDDT: mean 87.9, std 14.79, range [32.06, 98.44]

Sequence (403 aa):
MADLTLHLAQLPRRPASEDTFTRDLLSAIHPNNPYAKDRDLKLPHLELALLPKDNRRVSDADCQSQDALQIYSAAKAEVLNKTSKDSSGVQLVFEALFKQLDHVYHAESAQEFTIGKLRKMCREIEHNQEMSSSLTPQELNVVRRRLRHVEPRICMKSKTHLSLLDERFKIVCLSRATCDNHTSMAFLTFLNHEAAREFVSCFDRKLVMGGRKIKISFAAQESLVGGYLHSGKRGVDALLSKKIQKKSGPNPEADADKRLKRQMRRLRHKLKHKGLEESAIHDIVHKAVQDRIASSTISTSKQSKTKTKSPEPHDNKNKKTATEVSMNPPNKVLLVQNLPSGVQSDDISSIFAADGFIEVRLVSVRNLAFVEYATISHASNVVSKLGPLYEWGGSKISIGFAK

Foldseek 3Di:
DFLFKKKKFQADLDDLDPLLSLLLLCCLLPVPQPSVPDVPPDADDDDLVPDDQFLLLEDQDDQALVNLVVLVVVLLVVLLVVCVPPDPLLNVLSVQLVVVCVVQPHSVCQQVAALVNSVVSSVVSCPDPVSVVPDDPVSVVVNVVSCVVCRSSRRNPSHDHQDASDPVLQWRDKAADSDPVGSRMIMIGHLGSVSVVVSCVVQAQNRAGPNTRMHMDGDPDDDLVSLCSVGRVVRNVVVVVVVVVVVPDDDVVVVVVVVLVVVLVVQLVVVVVVVDDPVVSVVVSVVVVVVVVVVVVVPPPDDDDDDDDDDDDDDDDPDPDPDQQAPDPQDQKKKKADADQPDDQVNVCVLLVDPFWDGKADDRVRNMIITGGPDSVSLVVSCVVQPQWHQDPNITMGMHDDD

Radius of gyration: 34.13 Å; chains: 1; bounding box: 86×78×84 Å